Protein AF-A0A816NN79-F1 (afdb_monomer_lite)

Radius of gyration: 103.75 Å; chains: 1; bounding box: 206×97×283 Å

Foldseek 3Di:
DDDDDDDDDDDDDDDDDDDDDDDDDDPVVVVVVVVVVVVVVVPPPDPVVVVVVVVVVVVVVVVVVVVVVVVVVVVVVVVVVVVVVVVVVVVVVVVVVVVVVVVVVVVVVVVVVVVVVVVVVVVVVVVVVVVVVVVVVVVVVVVVVVVVVVVVVVVLVVLVVLLVLDDPVVNVVLVVVLVVVVVVCVVPDPDDDDDDDDDPPPDPDPSVSSPDPPDDGPDPDPVVVVVSVVVVCVVVVVVVVVVVVVVVVVVVVVVVVVVVVVVVVVVVVVVVVVVVVVVVVVVVVVVVVVVVVVVVVVVVVDDDDCVVVVLQVVLVVLLVPQDPDPDPPDDSVVSVVVSVVVVVVVVVVVVPDDPVVVVVVVVVVVVVVVVVVVVVVVVVVVVVVVVVVVVVVVVVPDDDDDDD

pLDDT: mean 77.7, std 19.48, range [29.64, 98.25]

Secondary structure (DSSP, 8-state):
--------------------------HHHHHHHHHHHHHTTTS---HHHHHHHHHHHHHHHHHHHHHHHHHHHHHHHHHHHHHHHHHHHHHHHHHHHHHHHHHHHHHHHHHHHHHHHHHHHHHHHHHHHHHHHHHHHHHHHHHHHHHHHHHHHHHHHHHHHHHHHS-HHHHHHHHHHHHHHHHHHHTT-----------------GGGGGGSTT---S--STHHHHHHHHHHHHHHHHHHHHHHHHHHHHHHHHHHHHHHHHHHHHHHHHHHHHHHHHHHHHHHHHHHHHHHHHHHHHHTT----HHHHHHHHHHHHHHHHH-----TT--HHHHHHHHHHHHHHHHHHHHTS-HHHHHHHHHHHHHHHHHHHHHHHHHHHHHHHHHHHHHHHHHHTPPPP---

InterPro domains:
  IPR025252 Domain of unknown function DUF4200 [PF13863] (50-168)
  IPR051147 Cilia- and flagella-associated domain-containing protein [PTHR21683] (34-400)

Structure (mmCIF, N/CA/C/O backbone):
data_AF-A0A816NN79-F1
#
_entry.id   AF-A0A816NN79-F1
#
loop_
_atom_site.group_PDB
_atom_site.id
_atom_site.type_symbol
_atom_site.label_atom_id
_atom_site.label_alt_id
_atom_site.label_comp_id
_atom_site.label_asym_id
_atom_site.label_entity_id
_atom_site.label_seq_id
_atom_site.pdbx_PDB_ins_code
_atom_site.Cartn_x
_atom_site.Cartn_y
_atom_site.Cartn_z
_atom_site.occupancy
_atom_site.B_iso_or_equiv
_atom_site.auth_seq_id
_atom_site.auth_comp_id
_atom_site.auth_asym_id
_atom_site.auth_atom_id
_atom_site.pdbx_PDB_model_num
ATOM 1 N N . MET A 1 1 ? -51.945 -14.427 93.711 1.00 35.44 1 MET A N 1
ATOM 2 C CA . MET A 1 1 ? -53.140 -15.307 93.700 1.00 35.44 1 MET A CA 1
ATOM 3 C C . MET A 1 1 ? -53.638 -15.474 95.136 1.00 35.44 1 MET A C 1
ATOM 5 O O . MET A 1 1 ? -52.902 -15.105 96.038 1.00 35.44 1 MET A O 1
ATOM 9 N N . PHE A 1 2 ? -54.876 -15.952 95.308 1.00 36.44 2 PHE A N 1
ATOM 10 C CA . PHE A 1 2 ? -55.581 -16.289 96.565 1.00 36.44 2 PHE A CA 1
ATOM 11 C C . PHE A 1 2 ? -54.690 -17.010 97.619 1.00 36.44 2 PHE A C 1
ATOM 13 O O . PHE A 1 2 ? -53.718 -17.649 97.230 1.00 36.44 2 PHE A O 1
ATOM 20 N N . CYS A 1 3 ? -54.927 -16.936 98.942 1.00 36.00 3 CYS A N 1
ATOM 21 C CA . CYS A 1 3 ? -56.210 -17.118 99.657 1.00 36.00 3 CYS A CA 1
ATOM 22 C C . CYS A 1 3 ? -56.417 -16.249 100.928 1.00 36.00 3 CYS A C 1
ATOM 24 O O . CYS A 1 3 ? -55.496 -15.615 101.432 1.00 36.00 3 CYS A O 1
ATOM 26 N N . HIS A 1 4 ? -57.656 -16.261 101.445 1.00 38.91 4 HIS A N 1
ATOM 27 C CA . HIS A 1 4 ? -58.133 -15.589 102.669 1.00 38.91 4 HIS A CA 1
ATOM 28 C C . HIS A 1 4 ? -58.335 -16.555 103.864 1.00 38.91 4 HIS A C 1
ATOM 30 O O . HIS A 1 4 ? -58.553 -17.742 103.659 1.00 38.91 4 HIS A O 1
ATOM 36 N N . ASN A 1 5 ? -58.346 -15.973 105.075 1.00 43.00 5 ASN A N 1
ATOM 37 C CA . ASN A 1 5 ? -59.071 -16.307 106.324 1.00 43.00 5 ASN A CA 1
ATOM 38 C C . ASN A 1 5 ? -59.747 -17.685 106.546 1.00 43.00 5 ASN A C 1
ATOM 40 O O . ASN A 1 5 ? -60.701 -18.010 105.850 1.00 43.00 5 ASN A O 1
ATOM 44 N N . GLU A 1 6 ? -59.451 -18.293 107.708 1.00 37.19 6 GLU A N 1
ATOM 45 C CA . GLU A 1 6 ? -60.308 -19.156 108.565 1.00 37.19 6 GLU A CA 1
ATOM 46 C C . GLU A 1 6 ? -59.697 -19.186 110.000 1.00 37.19 6 GLU A C 1
ATOM 48 O O . GLU A 1 6 ? -58.485 -19.027 110.120 1.00 37.19 6 GLU A O 1
ATOM 53 N N . THR A 1 7 ? -60.380 -19.391 111.144 1.00 37.88 7 THR A N 1
ATOM 54 C CA . THR A 1 7 ? -61.730 -18.972 111.611 1.00 37.88 7 THR A CA 1
ATOM 55 C C . THR A 1 7 ? -61.773 -18.965 113.164 1.00 37.88 7 THR A C 1
ATOM 57 O O . THR A 1 7 ? -61.069 -19.746 113.794 1.00 37.88 7 THR A O 1
ATOM 60 N N . ASN A 1 8 ? -62.627 -18.145 113.800 1.00 42.88 8 ASN A N 1
ATOM 61 C CA . ASN A 1 8 ? -62.902 -18.160 115.261 1.00 42.88 8 ASN A CA 1
ATOM 62 C C . ASN A 1 8 ? -64.225 -18.891 115.583 1.00 42.88 8 ASN A C 1
ATOM 64 O O . ASN A 1 8 ? -65.237 -18.449 115.032 1.00 42.88 8 ASN A O 1
ATOM 68 N N . LYS A 1 9 ? -64.273 -19.864 116.528 1.00 39.09 9 LYS A N 1
ATOM 69 C CA . LYS A 1 9 ? -65.447 -20.153 117.415 1.00 39.09 9 LYS A CA 1
ATOM 70 C C . LYS A 1 9 ? -65.288 -21.350 118.394 1.00 39.09 9 LYS A C 1
ATOM 72 O O . LYS A 1 9 ? -64.466 -22.215 118.132 1.00 39.09 9 LYS A O 1
ATOM 77 N N . ILE A 1 10 ? -66.209 -21.420 119.387 1.00 35.09 10 ILE A N 1
ATOM 78 C CA . ILE A 1 10 ? -66.537 -22.524 120.353 1.00 35.09 10 ILE A CA 1
ATOM 79 C C . ILE A 1 10 ? -65.639 -22.575 121.616 1.00 35.09 10 ILE A C 1
ATOM 81 O O . ILE A 1 10 ? -64.424 -22.547 121.470 1.00 35.09 10 ILE A O 1
ATOM 85 N N . LEU A 1 11 ? -66.125 -22.741 122.864 1.00 35.16 11 LEU A N 1
ATOM 86 C CA . LEU A 1 11 ? -67.376 -22.362 123.581 1.00 35.16 11 LEU A CA 1
ATOM 87 C C . LEU A 1 11 ? -67.180 -22.652 125.099 1.00 35.16 11 LEU A C 1
ATOM 89 O O . LEU A 1 11 ? -66.229 -23.342 125.463 1.00 35.16 11 LEU A O 1
ATOM 93 N N . ASP A 1 12 ? -68.062 -22.135 125.962 1.00 36.97 12 ASP A N 1
ATOM 94 C CA . ASP A 1 12 ? -68.101 -22.406 127.413 1.00 36.97 12 ASP A CA 1
ATOM 95 C C . ASP A 1 12 ? -68.512 -23.848 127.767 1.00 36.97 12 ASP A C 1
ATOM 97 O O . ASP A 1 12 ? -69.299 -24.451 127.041 1.00 36.97 12 ASP A O 1
ATOM 101 N N . GLU A 1 13 ? -68.109 -24.326 128.953 1.00 33.88 13 GLU A N 1
ATOM 102 C CA . GLU A 1 13 ? -68.940 -25.206 129.798 1.00 33.88 13 GLU A CA 1
ATOM 103 C C . GLU A 1 13 ? -68.481 -25.160 131.275 1.00 33.88 13 GLU A C 1
ATOM 105 O O . GLU A 1 13 ? -67.284 -25.081 131.567 1.00 33.88 13 GLU A O 1
ATOM 110 N N . THR A 1 14 ? -69.435 -25.164 132.214 1.00 37.38 14 THR A N 1
ATOM 111 C CA . THR A 1 14 ? -69.213 -25.088 133.674 1.00 37.38 14 THR A CA 1
ATOM 112 C C . THR A 1 14 ? -69.837 -26.282 134.409 1.00 37.38 14 THR A C 1
ATOM 114 O O . THR A 1 14 ? -70.452 -27.145 133.790 1.00 37.38 14 THR A O 1
ATOM 117 N N . ASP A 1 15 ? -69.719 -26.261 135.745 1.00 35.16 15 ASP A N 1
ATOM 118 C CA . ASP A 1 15 ? -70.416 -27.107 136.727 1.00 35.16 15 ASP A CA 1
ATOM 119 C C . ASP A 1 15 ? -69.811 -28.514 136.899 1.00 35.16 15 ASP A C 1
ATOM 121 O O . ASP A 1 15 ? -69.369 -29.154 135.959 1.00 35.16 15 ASP A O 1
ATOM 125 N N . SER A 1 16 ? -69.775 -29.154 138.063 1.00 31.78 16 SER A N 1
ATOM 126 C CA . SER A 1 16 ? -70.017 -28.859 139.480 1.00 31.78 16 SER A CA 1
ATOM 127 C C . SER A 1 16 ? -69.852 -30.233 140.177 1.00 31.78 16 SER A C 1
ATOM 129 O O . SER A 1 16 ? -69.951 -31.265 139.514 1.00 31.78 16 SER A O 1
ATOM 131 N N . TRP A 1 17 ? -69.628 -30.285 141.490 1.00 30.73 17 TRP A N 1
ATOM 132 C CA . TRP A 1 17 ? -70.564 -30.939 142.428 1.00 30.73 17 TRP A CA 1
ATOM 133 C C . TRP A 1 17 ? -70.074 -30.783 143.876 1.00 30.73 17 TRP A C 1
ATOM 135 O O . TRP A 1 17 ? -68.903 -30.980 144.202 1.00 30.73 17 TRP A O 1
ATOM 145 N N . SER A 1 18 ? -71.023 -30.425 144.737 1.00 30.25 18 SER A N 1
ATOM 146 C CA . SER A 1 18 ? -70.936 -30.343 146.199 1.00 30.25 18 SER A CA 1
ATOM 147 C C . SER A 1 18 ? -70.547 -31.700 146.819 1.00 30.25 18 SER A C 1
ATOM 149 O O . SER A 1 18 ? -70.950 -32.748 146.327 1.00 30.25 18 SER A O 1
ATOM 151 N N . ASN A 1 19 ? -69.637 -31.749 147.796 1.00 33.41 19 ASN A N 1
ATOM 152 C CA . ASN A 1 19 ? -69.899 -31.601 149.241 1.00 33.41 19 ASN A CA 1
ATOM 153 C C . ASN A 1 19 ? -70.923 -32.612 149.786 1.00 33.41 19 ASN A C 1
ATOM 155 O O . ASN A 1 19 ? -72.098 -32.482 149.461 1.00 33.41 19 ASN A O 1
ATOM 159 N N . ASP A 1 20 ? -70.491 -33.534 150.665 1.00 31.98 20 ASP A N 1
ATOM 160 C CA . ASP A 1 20 ? -71.072 -33.625 152.017 1.00 31.98 20 ASP A CA 1
ATOM 161 C C . ASP A 1 20 ? -70.425 -34.653 152.982 1.00 31.98 20 ASP A C 1
ATOM 163 O O . ASP A 1 20 ? -69.998 -35.740 152.605 1.00 31.98 20 ASP A O 1
ATOM 167 N N . ASN A 1 21 ? -70.497 -34.283 154.266 1.00 34.94 21 ASN A N 1
ATOM 168 C CA . ASN A 1 21 ? -70.566 -35.103 155.487 1.00 34.94 21 ASN A CA 1
ATOM 169 C C . ASN A 1 21 ? -69.336 -35.831 156.084 1.00 34.94 21 ASN A C 1
ATOM 171 O O . ASN A 1 21 ? -68.875 -36.889 155.666 1.00 34.94 21 ASN A O 1
ATOM 175 N N . ASN A 1 22 ? -68.934 -35.273 157.234 1.00 50.25 22 ASN A N 1
ATOM 176 C CA . ASN A 1 22 ? -68.060 -35.820 158.270 1.00 50.25 22 ASN A CA 1
ATOM 177 C C . ASN A 1 22 ? -68.438 -37.237 158.746 1.00 50.25 22 ASN A C 1
ATOM 179 O O . ASN A 1 22 ? -69.574 -37.459 159.159 1.00 50.25 22 ASN A O 1
ATOM 183 N N . GLN A 1 23 ? -67.431 -38.098 158.931 1.00 47.47 23 GLN A N 1
ATOM 184 C CA . GLN A 1 23 ? -67.369 -39.069 160.035 1.00 47.47 23 GLN A CA 1
ATOM 185 C C . GLN A 1 23 ? -65.899 -39.366 160.396 1.00 47.47 23 GLN A C 1
ATOM 187 O O . GLN A 1 23 ? -65.009 -39.286 159.551 1.00 47.47 23 GLN A O 1
ATOM 192 N N . LEU A 1 24 ? -65.625 -39.620 161.680 1.00 49.00 24 LEU A N 1
ATOM 193 C CA . LEU A 1 24 ? -64.265 -39.703 162.236 1.00 49.00 24 LEU A CA 1
ATOM 194 C C . LEU A 1 24 ? -63.530 -40.983 161.798 1.00 49.00 24 LEU A C 1
ATOM 196 O O . LEU A 1 24 ? -63.960 -42.086 162.129 1.00 49.00 24 LEU A O 1
ATOM 200 N N . LEU A 1 25 ? -62.381 -40.823 161.134 1.00 44.50 25 LEU A N 1
ATOM 201 C CA . LEU A 1 25 ? -61.463 -41.914 160.778 1.00 44.50 25 LEU A CA 1
ATOM 202 C C . LEU A 1 25 ? -60.401 -42.166 161.869 1.00 44.50 25 LEU A C 1
ATOM 204 O O . LEU A 1 25 ? -60.145 -41.325 162.736 1.00 44.50 25 LEU A O 1
ATOM 208 N N . THR A 1 26 ? -59.830 -43.370 161.875 1.00 63.38 26 THR A N 1
ATOM 209 C CA . THR A 1 26 ? -59.201 -43.990 163.053 1.00 63.38 26 THR A CA 1
ATOM 210 C C . THR A 1 26 ? -57.665 -43.990 162.989 1.00 63.38 26 THR A C 1
ATOM 212 O O . THR A 1 26 ? -57.040 -43.331 162.160 1.00 63.38 26 THR A O 1
ATOM 215 N N . ASN A 1 27 ? -57.004 -44.689 163.918 1.00 56.25 27 ASN A N 1
ATOM 216 C CA . ASN A 1 27 ? -55.548 -44.602 164.095 1.00 56.25 27 ASN A CA 1
ATOM 217 C C . ASN A 1 27 ? -54.732 -45.143 162.897 1.00 56.25 27 ASN A C 1
ATOM 219 O O . ASN A 1 27 ? -53.564 -44.785 162.753 1.00 56.25 27 ASN A O 1
ATOM 223 N N . SER A 1 28 ? -55.338 -45.957 162.021 1.00 55.31 28 SER A N 1
ATOM 224 C CA . SER A 1 28 ? -54.711 -46.428 160.774 1.00 55.31 28 SER A CA 1
ATOM 225 C C . SER A 1 28 ? -54.506 -45.285 159.769 1.00 55.31 28 SER A C 1
ATOM 227 O O . SER A 1 28 ? -53.457 -45.172 159.133 1.00 55.31 28 SER A O 1
ATOM 229 N N . ASP A 1 29 ? -55.470 -44.370 159.691 1.00 54.19 29 ASP A N 1
ATOM 230 C CA . ASP A 1 29 ? -55.483 -43.272 158.721 1.00 54.19 29 ASP A CA 1
ATOM 231 C C . ASP A 1 29 ? -54.384 -42.242 159.020 1.00 54.19 29 ASP A C 1
ATOM 233 O O . ASP A 1 29 ? -53.785 -41.656 158.117 1.00 54.19 29 ASP A O 1
ATOM 237 N N . ARG A 1 30 ? -54.014 -42.104 160.299 1.00 58.62 30 ARG A N 1
ATOM 238 C CA . ARG A 1 30 ? -52.889 -41.263 160.740 1.00 58.62 30 ARG A CA 1
ATOM 239 C C . ARG A 1 30 ? -51.535 -41.765 160.222 1.00 58.62 30 ARG A C 1
ATOM 241 O O . ARG A 1 30 ? -50.688 -40.945 159.874 1.00 58.62 30 ARG A O 1
ATOM 248 N N . LEU A 1 31 ? -51.328 -43.081 160.123 1.00 59.56 31 LEU A N 1
ATOM 249 C CA . LEU A 1 31 ? -50.081 -43.668 159.608 1.00 59.56 31 LEU A CA 1
ATOM 250 C C . LEU A 1 31 ? -49.971 -43.555 158.079 1.00 59.56 31 LEU A C 1
ATOM 252 O O . LEU A 1 31 ? -48.887 -43.259 157.560 1.00 59.56 31 LEU A O 1
ATOM 256 N N . TRP A 1 32 ? -51.088 -43.704 157.359 1.00 67.00 32 TRP A N 1
ATOM 257 C CA . TRP A 1 32 ? -51.131 -43.431 155.920 1.00 67.00 32 TRP A CA 1
ATOM 258 C C . TRP A 1 32 ? -50.845 -41.952 155.625 1.00 67.00 32 TRP A C 1
ATOM 260 O O . TRP A 1 32 ? -49.979 -41.647 154.810 1.00 67.00 32 TRP A O 1
ATOM 270 N N . ILE A 1 33 ? -51.466 -41.019 156.356 1.00 64.94 33 ILE A N 1
ATOM 271 C CA . ILE A 1 33 ? -51.221 -39.577 156.184 1.00 64.94 33 ILE A CA 1
ATOM 272 C C . ILE A 1 33 ? -49.738 -39.222 156.408 1.00 64.94 33 ILE A C 1
ATOM 274 O O . ILE A 1 33 ? -49.158 -38.493 155.602 1.00 64.94 33 ILE A O 1
ATOM 278 N N . ILE A 1 34 ? -49.087 -39.759 157.447 1.00 61.69 34 ILE A N 1
ATOM 279 C CA . ILE A 1 34 ? -47.664 -39.480 157.729 1.00 61.69 34 ILE A CA 1
ATOM 280 C C . ILE A 1 34 ? -46.751 -39.979 156.597 1.00 61.69 34 ILE A C 1
ATOM 282 O O . ILE A 1 34 ? -45.863 -39.245 156.155 1.00 61.69 34 ILE A O 1
ATOM 286 N N . THR A 1 35 ? -46.984 -41.189 156.081 1.00 59.75 35 THR A N 1
ATOM 287 C CA . THR A 1 35 ? -46.199 -41.742 154.961 1.00 59.75 35 THR A CA 1
ATOM 288 C C . THR A 1 35 ? -46.475 -41.010 153.640 1.00 59.75 35 THR A C 1
ATOM 290 O O . THR A 1 35 ? -45.541 -40.716 152.889 1.00 59.75 35 THR A O 1
ATOM 293 N N . HIS A 1 36 ? -47.719 -40.595 153.388 1.00 58.59 36 HIS A N 1
ATOM 294 C CA . HIS A 1 36 ? -48.090 -39.812 152.205 1.00 58.59 36 HIS A CA 1
ATOM 295 C C . HIS A 1 36 ? -47.485 -38.390 152.224 1.00 58.59 36 HIS A C 1
ATOM 297 O O . HIS A 1 36 ? -47.015 -37.890 151.197 1.00 58.59 36 HIS A O 1
ATOM 303 N N . ILE A 1 37 ? -47.396 -37.757 153.402 1.00 58.66 37 ILE A N 1
ATOM 304 C CA . ILE A 1 37 ? -46.710 -36.466 153.600 1.00 58.66 37 ILE A CA 1
ATOM 305 C C . ILE A 1 37 ? -45.194 -36.592 153.377 1.00 58.66 37 ILE A C 1
ATOM 307 O O . ILE A 1 37 ? -44.587 -35.686 152.800 1.00 58.66 37 ILE A O 1
ATOM 311 N N . GLN A 1 38 ? -44.572 -37.701 153.791 1.00 56.25 38 GLN A N 1
ATOM 312 C CA . GLN A 1 38 ? -43.147 -37.949 153.542 1.00 56.25 38 GLN A CA 1
ATOM 313 C C . GLN A 1 38 ? -42.843 -38.141 152.048 1.00 56.25 38 GLN A C 1
ATOM 315 O O . GLN A 1 38 ? -41.862 -37.578 151.561 1.00 56.25 38 GLN A O 1
ATOM 320 N N . ASN A 1 39 ? -43.707 -38.829 151.294 1.00 49.66 39 ASN A N 1
ATOM 321 C CA . ASN A 1 39 ? -43.547 -38.957 149.840 1.00 49.66 39 ASN A CA 1
ATOM 322 C C . ASN A 1 39 ? -43.754 -37.616 149.107 1.00 49.66 39 ASN A C 1
ATOM 324 O O . ASN A 1 39 ? -42.922 -37.249 148.279 1.00 49.66 39 ASN A O 1
ATOM 328 N N . ARG A 1 40 ? -44.737 -36.789 149.505 1.00 51.91 40 ARG A N 1
ATOM 329 C CA . ARG A 1 40 ? -44.899 -35.414 148.971 1.00 51.91 40 ARG A CA 1
ATOM 330 C C . ARG A 1 40 ? -43.702 -34.477 149.214 1.00 51.91 40 ARG A C 1
ATOM 332 O O . ARG A 1 40 ? -43.653 -33.405 148.609 1.00 51.91 40 ARG A O 1
ATOM 339 N N . ARG A 1 41 ? -42.745 -34.838 150.080 1.00 50.53 41 ARG A N 1
ATOM 340 C CA . ARG A 1 41 ? -41.475 -34.106 150.246 1.00 50.53 41 ARG A CA 1
ATOM 341 C C . ARG A 1 41 ? -40.360 -34.567 149.299 1.00 50.53 41 ARG A C 1
ATOM 343 O O . ARG A 1 41 ? -39.393 -33.825 149.166 1.00 50.53 41 ARG A O 1
ATOM 350 N N . ARG A 1 42 ? -40.473 -35.733 148.650 1.00 51.53 42 ARG A N 1
ATOM 351 C CA . ARG A 1 42 ? -39.457 -36.258 147.714 1.00 51.53 42 ARG A CA 1
ATOM 352 C C . ARG A 1 42 ? -39.679 -35.805 146.267 1.00 51.53 42 ARG A C 1
ATOM 354 O O . ARG A 1 42 ? -38.707 -35.463 145.608 1.00 51.53 42 ARG A O 1
ATOM 361 N N . ASP A 1 43 ? -40.931 -35.692 145.819 1.00 51.62 43 ASP A N 1
ATOM 362 C CA . ASP A 1 43 ? -41.258 -35.302 144.431 1.00 51.62 43 ASP A CA 1
ATOM 363 C C . ASP A 1 43 ? -41.301 -33.785 144.174 1.00 51.62 43 ASP A C 1
ATOM 365 O O . ASP A 1 43 ? -41.612 -33.332 143.070 1.00 51.62 43 ASP A O 1
ATOM 369 N N . ARG A 1 44 ? -40.932 -32.959 145.162 1.00 52.12 44 ARG A N 1
ATOM 370 C CA . ARG A 1 44 ? -40.576 -31.566 144.876 1.00 52.12 44 ARG A CA 1
ATOM 371 C C . ARG A 1 44 ? -39.165 -31.537 144.298 1.00 52.12 44 ARG A C 1
ATOM 373 O O . ARG A 1 44 ? -38.198 -31.468 145.054 1.00 52.12 44 ARG A O 1
ATOM 380 N N . GLN A 1 45 ? -39.061 -31.504 142.965 1.00 55.47 45 GLN A N 1
ATOM 381 C CA . GLN A 1 45 ? -37.869 -30.947 142.311 1.00 55.47 45 GLN A CA 1
ATOM 382 C C . GLN A 1 45 ? -37.545 -29.620 143.006 1.00 55.47 45 GLN A C 1
ATOM 384 O O . GLN A 1 45 ? -38.455 -28.816 143.243 1.00 55.47 45 GLN A O 1
ATOM 389 N N . SER A 1 46 ? -36.282 -29.415 143.394 1.00 58.00 46 SER A N 1
ATOM 390 C CA . SER A 1 46 ? -35.910 -28.212 144.134 1.00 58.00 46 SER A CA 1
ATOM 391 C C . SER A 1 46 ? -36.341 -26.986 143.335 1.00 58.00 46 SER A C 1
ATOM 393 O O . SER A 1 46 ? -36.234 -26.976 142.106 1.00 58.00 46 SER A O 1
ATOM 395 N N . LEU A 1 47 ? -36.788 -25.925 144.013 1.00 65.88 47 LEU A N 1
ATOM 396 C CA . LEU A 1 47 ? -37.112 -24.657 143.350 1.00 65.88 47 LEU A CA 1
ATOM 397 C C . LEU A 1 47 ? -35.938 -24.189 142.468 1.00 65.88 47 LEU A C 1
ATOM 399 O O . LEU A 1 47 ? -36.147 -23.624 141.401 1.00 65.88 47 LEU A O 1
ATOM 403 N N . GLN A 1 48 ? -34.706 -24.514 142.873 1.00 72.19 48 GLN A N 1
ATOM 404 C CA . GLN A 1 48 ? -33.485 -24.279 142.105 1.00 72.19 48 GLN A CA 1
ATOM 405 C C . GLN A 1 48 ? -33.397 -25.088 140.800 1.00 72.19 48 GLN A C 1
ATOM 407 O O . GLN A 1 48 ? -32.894 -24.556 139.817 1.00 72.19 48 GLN A O 1
ATOM 412 N N . ASP A 1 49 ? -33.882 -26.333 140.750 1.00 76.62 49 ASP A N 1
ATOM 413 C CA . ASP A 1 49 ? -33.878 -27.160 139.534 1.00 76.62 49 ASP A CA 1
ATOM 414 C C . ASP A 1 49 ? -34.985 -26.741 138.561 1.00 76.62 49 ASP A C 1
ATOM 416 O O . ASP A 1 49 ? -34.752 -26.713 137.355 1.00 76.62 49 ASP A O 1
ATOM 420 N N . TYR A 1 50 ? -36.157 -26.343 139.070 1.00 77.38 50 TYR A N 1
ATOM 421 C CA . TYR A 1 50 ? -37.209 -25.719 138.259 1.00 77.38 50 TYR A CA 1
ATOM 422 C C . TYR A 1 50 ? -36.727 -24.389 137.661 1.00 77.38 50 TYR A C 1
ATOM 424 O O . TYR A 1 50 ? -36.810 -24.178 136.453 1.00 77.38 50 TYR A O 1
ATOM 432 N N . VAL A 1 51 ? -36.113 -23.526 138.481 1.00 79.56 51 VAL A N 1
ATOM 433 C CA . VAL A 1 51 ? -35.485 -22.278 138.017 1.00 79.56 51 VAL A CA 1
ATOM 434 C C . VAL A 1 51 ? -34.336 -22.552 137.037 1.00 79.56 51 VAL A C 1
ATOM 436 O O . VAL A 1 51 ? -34.183 -21.798 136.080 1.00 79.56 51 VAL A O 1
ATOM 439 N N . ARG A 1 52 ? -33.548 -23.625 137.213 1.00 84.62 52 ARG A N 1
ATOM 440 C CA . ARG A 1 52 ? -32.490 -24.020 136.262 1.00 84.62 52 ARG A CA 1
ATOM 441 C C . ARG A 1 52 ? -33.080 -24.472 134.925 1.00 84.62 52 ARG A C 1
ATOM 443 O O . ARG A 1 52 ? -32.655 -23.967 133.895 1.00 84.62 52 ARG A O 1
ATOM 450 N N . LYS A 1 53 ? -34.082 -25.358 134.933 1.00 84.62 53 LYS A N 1
ATOM 451 C CA . LYS A 1 53 ? -34.764 -25.826 133.714 1.00 84.62 53 LYS A CA 1
ATOM 452 C C . LYS A 1 53 ? -35.438 -24.680 132.968 1.00 84.62 53 LYS A C 1
ATOM 454 O O . LYS A 1 53 ? -35.221 -24.557 131.772 1.00 84.62 53 LYS A O 1
ATOM 459 N N . ASN A 1 54 ? -36.161 -23.798 133.661 1.00 86.00 54 ASN A N 1
ATOM 460 C CA . ASN A 1 54 ? -36.752 -22.622 133.023 1.00 86.00 54 ASN A CA 1
ATOM 461 C C . ASN A 1 54 ? -35.676 -21.698 132.432 1.00 86.00 54 ASN A C 1
ATOM 463 O O . ASN A 1 54 ? -35.858 -21.212 131.324 1.00 86.00 54 ASN A O 1
ATOM 467 N N . LYS A 1 55 ? -34.533 -21.497 133.105 1.00 88.69 55 LYS A N 1
ATOM 468 C CA . LYS A 1 55 ? -33.405 -20.735 132.539 1.00 88.69 55 LYS A CA 1
ATOM 469 C C . LYS A 1 55 ? -32.815 -21.384 131.283 1.00 88.69 55 LYS A C 1
ATOM 471 O O . LYS A 1 55 ? -32.549 -20.663 130.329 1.00 88.69 55 LYS A O 1
ATOM 476 N N . GLU A 1 56 ? -32.645 -22.706 131.249 1.00 87.31 56 GLU A N 1
ATOM 477 C CA . GLU A 1 56 ? -32.202 -23.405 130.031 1.00 87.31 56 GLU A CA 1
ATOM 478 C C . GLU A 1 56 ? -33.258 -23.339 128.915 1.00 87.31 56 GLU A C 1
ATOM 480 O O . GLU A 1 56 ? -32.898 -23.112 127.765 1.00 87.31 56 GLU A O 1
ATOM 485 N N . ILE A 1 57 ? -34.555 -23.432 129.236 1.00 86.94 57 ILE A N 1
ATOM 486 C CA . ILE A 1 57 ? -35.651 -23.242 128.268 1.00 86.94 57 ILE A CA 1
ATOM 487 C C . ILE A 1 57 ? -35.614 -21.822 127.686 1.00 86.94 57 ILE A C 1
ATOM 489 O O . ILE A 1 57 ? -35.581 -21.679 126.469 1.00 86.94 57 ILE A O 1
ATOM 493 N N . PHE A 1 58 ? -35.529 -20.778 128.520 1.00 90.56 58 PHE A N 1
ATOM 494 C CA . PHE A 1 58 ? -35.400 -19.393 128.049 1.00 90.56 58 PHE A CA 1
ATOM 495 C C . PHE A 1 58 ? -34.134 -19.175 127.213 1.00 90.56 58 PHE A C 1
ATOM 497 O O . PHE A 1 58 ? -34.178 -18.462 126.217 1.00 90.56 58 PHE A O 1
ATOM 504 N N . LYS A 1 59 ? -33.015 -19.809 127.575 1.00 92.38 59 LYS A N 1
ATOM 505 C CA . LYS A 1 59 ? -31.761 -19.740 126.816 1.00 92.38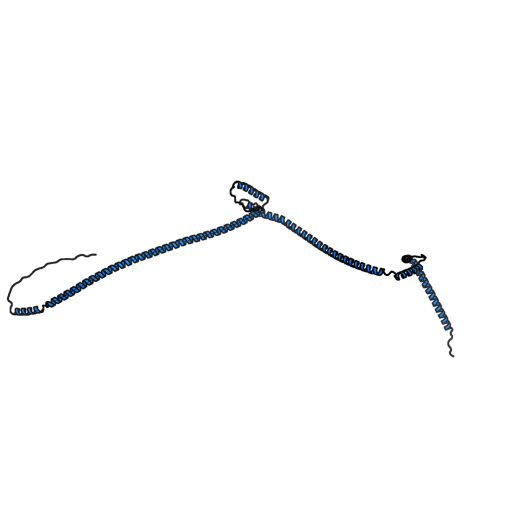 59 LYS A CA 1
ATOM 506 C C . LYS A 1 59 ? -31.878 -20.424 125.452 1.00 92.38 59 LYS A C 1
ATOM 508 O O . LYS A 1 59 ? -31.444 -19.849 124.461 1.00 92.38 59 LYS A O 1
ATOM 513 N N . ILE A 1 60 ? -32.486 -21.610 125.381 1.00 90.44 60 ILE A N 1
ATOM 514 C CA . ILE A 1 60 ? -32.760 -22.309 124.116 1.00 90.44 60 ILE A CA 1
ATOM 515 C C . ILE A 1 60 ? -33.736 -21.495 123.264 1.00 90.44 60 ILE A C 1
ATOM 517 O O . ILE A 1 60 ? -33.493 -21.324 122.078 1.00 90.44 60 ILE A O 1
ATOM 521 N N . GLN A 1 61 ? -34.795 -20.941 123.856 1.00 90.31 61 GLN A N 1
ATOM 522 C CA . GLN A 1 61 ? -35.783 -20.134 123.143 1.00 90.31 61 GLN A CA 1
ATOM 523 C C . GLN A 1 61 ? -35.190 -18.817 122.620 1.00 90.31 61 GLN A C 1
ATOM 525 O O . GLN A 1 61 ? -35.491 -18.427 121.499 1.00 90.31 61 GLN A O 1
ATOM 530 N N . TYR A 1 62 ? -34.284 -18.184 123.371 1.00 93.31 62 TYR A N 1
ATOM 531 C CA . TYR A 1 62 ? -33.506 -17.028 122.916 1.00 93.31 62 TYR A CA 1
ATOM 532 C C . TYR A 1 62 ? -32.551 -17.384 121.764 1.00 93.31 62 TYR A C 1
ATOM 534 O O . TYR A 1 62 ? -32.512 -16.676 120.763 1.00 93.31 62 TYR A O 1
ATOM 542 N N . ILE A 1 63 ? -31.831 -18.510 121.858 1.00 95.06 63 ILE A N 1
ATOM 543 C CA . ILE A 1 63 ? -30.958 -19.001 120.777 1.00 95.06 63 ILE A CA 1
ATOM 544 C C . ILE A 1 63 ? -31.774 -19.350 119.524 1.00 95.06 63 ILE A C 1
ATOM 546 O O . ILE A 1 63 ? -31.356 -19.012 118.422 1.00 95.06 63 ILE A O 1
ATOM 550 N N . LEU A 1 64 ? -32.935 -19.996 119.679 1.00 93.81 64 LEU A N 1
ATOM 551 C CA . LEU A 1 64 ? -33.847 -20.288 118.573 1.00 93.81 64 LEU A CA 1
ATOM 552 C C . LEU A 1 64 ? -34.370 -19.003 117.933 1.00 93.81 64 LEU A C 1
ATOM 554 O O . LEU A 1 64 ? -34.351 -18.912 116.715 1.00 93.81 64 LEU A O 1
ATOM 558 N N . ASN A 1 65 ? -34.772 -18.005 118.725 1.00 94.94 65 ASN A N 1
ATOM 559 C CA . ASN A 1 65 ? -35.220 -16.713 118.205 1.00 94.94 65 ASN A CA 1
ATOM 560 C C . ASN A 1 65 ? -34.121 -16.027 117.379 1.00 94.94 65 ASN A C 1
ATOM 562 O O . ASN A 1 65 ? -34.372 -15.676 116.234 1.00 94.94 65 ASN A O 1
ATOM 566 N N . ILE A 1 66 ? -32.888 -15.950 117.901 1.00 94.75 66 ILE A N 1
ATOM 567 C CA . ILE A 1 66 ? -31.731 -15.443 117.138 1.00 94.75 66 ILE A CA 1
ATOM 568 C C . ILE A 1 66 ? -31.523 -16.247 115.851 1.00 94.75 66 ILE A C 1
ATOM 570 O O . ILE A 1 66 ? -31.231 -15.670 114.813 1.00 94.75 66 ILE A O 1
ATOM 574 N N . LYS A 1 67 ? -31.655 -17.579 115.895 1.00 96.06 67 LYS A N 1
ATOM 575 C CA . LYS A 1 67 ? -31.455 -18.420 114.708 1.00 96.06 67 LYS A CA 1
ATOM 576 C C . LYS A 1 67 ? -32.569 -18.266 113.674 1.00 96.06 67 LYS A C 1
ATOM 578 O O . LYS A 1 67 ? -32.262 -18.331 112.492 1.00 96.06 67 LYS A O 1
ATOM 583 N N . TYR A 1 68 ? -33.811 -18.019 114.086 1.00 95.44 68 TYR A N 1
ATOM 584 C CA . TYR A 1 68 ? -34.894 -17.664 113.167 1.00 95.44 68 TYR A CA 1
ATOM 585 C C . TYR A 1 68 ? -34.687 -16.268 112.561 1.00 95.44 68 TYR A C 1
ATOM 587 O O . TYR A 1 68 ? -34.785 -16.143 111.349 1.00 95.44 68 TYR A O 1
ATOM 595 N N . GLU A 1 69 ? -34.302 -15.263 113.355 1.00 93.75 69 GLU A N 1
ATOM 596 C CA . GLU A 1 69 ? -33.942 -13.918 112.861 1.00 93.75 69 GLU A CA 1
ATOM 597 C C . GLU A 1 69 ? -32.740 -13.960 111.894 1.00 93.75 69 GLU A C 1
ATOM 599 O O . GLU A 1 69 ? -32.705 -13.251 110.891 1.00 93.75 69 GLU A O 1
ATOM 604 N N . GLU A 1 70 ? -31.752 -14.817 112.162 1.00 94.75 70 GLU A N 1
ATOM 605 C CA . GLU A 1 70 ? -30.598 -15.032 111.286 1.00 94.75 70 GLU A CA 1
ATOM 606 C C . GLU A 1 70 ? -31.010 -15.715 109.973 1.00 94.75 70 GLU A C 1
ATOM 608 O O . GLU A 1 70 ? -30.580 -15.269 108.913 1.00 94.75 70 GLU A O 1
ATOM 613 N N . ILE A 1 71 ? -31.873 -16.739 110.017 1.00 94.44 71 ILE A N 1
ATOM 614 C CA . ILE A 1 71 ? -32.439 -17.382 108.816 1.00 94.44 71 ILE A CA 1
ATOM 615 C C . ILE A 1 71 ? -33.257 -16.377 107.998 1.00 94.44 71 ILE A C 1
ATOM 617 O O . ILE A 1 71 ? -33.009 -16.249 106.805 1.00 94.44 71 ILE A O 1
ATOM 621 N N . GLU A 1 72 ? -34.154 -15.614 108.624 1.00 95.44 72 GLU A N 1
ATOM 622 C CA . GLU A 1 72 ? -34.956 -14.582 107.955 1.00 95.44 72 GLU A CA 1
ATOM 623 C C . GLU A 1 72 ? -34.061 -13.512 107.303 1.00 95.44 72 GLU A C 1
ATOM 625 O O . GLU A 1 72 ? -34.321 -13.068 106.185 1.00 95.44 72 GLU A O 1
ATOM 630 N N . SER A 1 73 ? -32.956 -13.128 107.949 1.00 96.81 73 SER A N 1
ATOM 631 C CA . SER A 1 73 ? -31.953 -12.228 107.368 1.00 96.81 73 SER A CA 1
ATOM 632 C C . SER A 1 73 ? -31.257 -12.837 106.139 1.00 96.81 73 SER A C 1
ATOM 634 O O . SER A 1 73 ? -31.129 -12.168 105.110 1.00 96.81 73 SER A O 1
ATOM 636 N N . TRP A 1 74 ? -30.864 -14.117 106.197 1.00 97.25 74 TRP A N 1
ATOM 637 C CA . TRP A 1 74 ? -30.279 -14.836 105.056 1.00 97.25 74 TRP A CA 1
ATOM 638 C C . TRP A 1 74 ? -31.272 -15.030 103.903 1.00 97.25 74 TRP A C 1
ATOM 640 O O . TRP A 1 74 ? -30.890 -14.846 102.751 1.00 97.25 74 TRP A O 1
ATOM 650 N N . GLU A 1 75 ? -32.537 -15.345 104.186 1.00 96.06 75 GLU A N 1
ATOM 651 C CA . GLU A 1 75 ? -33.605 -15.457 103.184 1.00 96.06 75 GLU A CA 1
ATOM 652 C C . GLU A 1 75 ? -33.870 -14.107 102.503 1.00 96.06 75 GLU A C 1
ATOM 654 O O . GLU A 1 75 ? -33.971 -14.039 101.278 1.00 96.06 75 GLU A O 1
ATOM 659 N N . ASN A 1 76 ? -33.887 -13.010 103.268 1.00 96.06 76 ASN A N 1
ATOM 660 C CA . ASN A 1 76 ? -33.994 -11.660 102.715 1.00 96.06 76 ASN A CA 1
ATOM 661 C C . ASN A 1 76 ? -32.772 -11.274 101.862 1.00 96.06 76 ASN A C 1
ATOM 663 O O . ASN A 1 76 ? -32.949 -10.658 100.810 1.00 96.06 76 ASN A O 1
ATOM 667 N N . HIS A 1 77 ? -31.548 -11.636 102.268 1.00 96.94 77 HIS A N 1
ATOM 668 C CA . HIS A 1 77 ? -30.346 -11.417 101.453 1.00 96.94 77 HIS A CA 1
ATOM 669 C C . HIS A 1 77 ? -30.395 -12.234 100.159 1.00 96.94 77 HIS A C 1
ATOM 671 O O . HIS A 1 77 ? -30.168 -11.685 99.083 1.00 96.94 77 HIS A O 1
ATOM 677 N N . LEU A 1 78 ? -30.730 -13.525 100.246 1.00 96.06 78 LEU A N 1
ATOM 678 C CA . LEU A 1 78 ? -30.857 -14.408 99.088 1.00 96.06 78 LEU A CA 1
ATOM 679 C C . LEU A 1 78 ? -31.910 -13.875 98.115 1.00 96.06 78 LEU A C 1
ATOM 681 O O . LEU A 1 78 ? -31.632 -13.753 96.929 1.00 96.06 78 LEU A O 1
ATOM 685 N N . HIS A 1 79 ? -33.078 -13.459 98.609 1.00 96.31 79 HIS A N 1
ATOM 686 C CA . HIS A 1 79 ? -34.117 -12.888 97.758 1.00 96.31 79 HIS A CA 1
ATOM 687 C C . HIS A 1 79 ? -33.696 -11.547 97.132 1.00 96.31 79 HIS A C 1
ATOM 689 O O . HIS A 1 79 ? -34.059 -11.253 95.993 1.00 96.31 79 HIS A O 1
ATOM 695 N N . GLN A 1 80 ? -32.918 -10.715 97.831 1.00 95.81 80 GLN A N 1
ATOM 696 C CA . GLN A 1 80 ? -32.336 -9.506 97.236 1.00 95.81 80 GLN A CA 1
ATOM 697 C C . GLN A 1 80 ? -31.332 -9.847 96.128 1.00 95.81 80 GLN A C 1
ATOM 699 O O . GLN A 1 80 ? -31.376 -9.216 95.073 1.00 95.81 80 GLN A O 1
ATOM 704 N N . GLU A 1 81 ? -30.482 -10.852 96.338 1.00 94.31 81 GLU A N 1
ATOM 705 C CA . GLU A 1 81 ? -29.482 -11.323 95.375 1.00 94.31 81 GLU A CA 1
ATOM 706 C C . GLU A 1 81 ? -30.126 -11.986 94.144 1.00 94.31 81 GLU A C 1
ATOM 708 O O . GLU A 1 81 ? -29.809 -11.625 93.015 1.00 94.31 81 GLU A O 1
ATOM 713 N N . GLU A 1 82 ? -31.126 -12.852 94.321 1.00 95.06 82 GLU A N 1
ATOM 714 C CA . GLU A 1 82 ? -31.941 -13.387 93.220 1.00 95.06 82 GLU A CA 1
ATOM 715 C C . GLU A 1 82 ? -32.601 -12.261 92.409 1.00 95.06 82 GLU A C 1
ATOM 717 O O . GLU A 1 82 ? -32.575 -12.271 91.178 1.00 95.06 82 GLU A O 1
ATOM 722 N N . ASN A 1 83 ? -33.147 -11.238 93.078 1.00 95.88 83 ASN A N 1
ATOM 723 C CA . ASN A 1 83 ? -33.745 -10.084 92.406 1.00 95.88 83 ASN A CA 1
ATOM 724 C C . ASN A 1 83 ? -32.720 -9.189 91.684 1.00 95.88 83 ASN A C 1
ATOM 726 O O . ASN A 1 83 ? -33.106 -8.487 90.744 1.00 95.88 83 ASN A O 1
ATOM 730 N N . THR A 1 84 ? -31.451 -9.134 92.105 1.00 95.56 84 THR A N 1
ATOM 731 C CA . THR A 1 84 ? -30.401 -8.418 91.355 1.00 95.56 84 THR A CA 1
ATOM 732 C C . THR A 1 84 ? -29.897 -9.251 90.182 1.00 95.56 84 THR A C 1
ATOM 734 O O . THR A 1 84 ? -29.754 -8.701 89.090 1.00 95.56 84 THR A O 1
ATOM 737 N N . LEU A 1 85 ? -29.728 -10.565 90.358 1.00 96.50 85 LEU A N 1
ATOM 738 C CA . LEU A 1 85 ? -29.372 -11.501 89.291 1.00 96.50 85 LEU A CA 1
ATOM 739 C C . LEU A 1 85 ? -30.436 -11.527 88.189 1.00 96.50 85 LEU A C 1
ATOM 741 O O . LEU A 1 85 ? -30.101 -11.283 87.036 1.00 96.50 85 LEU A O 1
ATOM 745 N N . ALA A 1 86 ? -31.720 -11.669 88.526 1.00 96.12 86 ALA A N 1
ATOM 746 C CA . ALA A 1 86 ? -32.810 -11.663 87.544 1.00 96.12 86 ALA A CA 1
ATOM 747 C C . ALA A 1 86 ? -32.888 -10.351 86.732 1.00 96.12 86 ALA A C 1
ATOM 749 O O . ALA A 1 86 ? -33.259 -10.356 85.558 1.00 96.12 86 ALA A O 1
ATOM 750 N N . LYS A 1 87 ? -32.511 -9.208 87.327 1.00 95.88 87 LYS A N 1
ATOM 751 C CA . LYS A 1 87 ? -32.383 -7.928 86.600 1.00 95.88 87 LYS A CA 1
ATOM 752 C C . LYS A 1 87 ? -31.173 -7.925 85.666 1.00 95.88 87 LYS A C 1
ATOM 754 O O . LYS A 1 87 ? -31.290 -7.443 84.543 1.00 95.88 87 LYS A O 1
ATOM 759 N N . ALA A 1 88 ? -30.035 -8.460 86.109 1.00 95.50 88 ALA A N 1
ATOM 760 C CA . ALA A 1 88 ? -28.829 -8.568 85.291 1.00 95.50 88 ALA A CA 1
ATOM 761 C C . ALA A 1 88 ? -29.027 -9.529 84.105 1.00 95.50 88 ALA A C 1
ATOM 763 O O . ALA A 1 88 ? -28.727 -9.160 82.973 1.00 95.50 88 ALA A O 1
ATOM 764 N N . GLU A 1 89 ? -29.608 -10.709 84.334 1.00 94.50 89 GLU A N 1
ATOM 765 C CA . GLU A 1 89 ? -29.981 -11.669 83.286 1.00 94.50 89 GLU A CA 1
ATOM 766 C C . GLU A 1 89 ? -30.946 -11.053 82.273 1.00 94.50 89 GLU A C 1
ATOM 768 O O . GLU A 1 89 ? -30.749 -11.196 81.066 1.00 94.50 89 GLU A O 1
ATOM 773 N N . LYS A 1 90 ? -31.954 -10.308 82.748 1.00 96.00 90 LYS A N 1
ATOM 774 C CA . LYS A 1 90 ? -32.876 -9.588 81.869 1.00 96.00 90 LYS A CA 1
ATOM 775 C C . LYS A 1 90 ? -32.143 -8.568 80.991 1.00 96.00 90 LYS A C 1
ATOM 777 O O . LYS A 1 90 ? -32.390 -8.551 79.790 1.00 96.00 90 LYS A O 1
ATOM 782 N N . HIS A 1 91 ? -31.253 -7.751 81.556 1.00 95.62 91 HIS A N 1
ATOM 783 C CA . HIS A 1 91 ? -30.486 -6.775 80.774 1.00 95.62 91 HIS A CA 1
ATOM 784 C C . HIS A 1 91 ? -29.537 -7.439 79.769 1.00 95.62 91 HIS A C 1
ATOM 786 O O . HIS A 1 91 ? -29.473 -6.995 78.630 1.00 95.62 91 HIS A O 1
ATOM 792 N N . ILE A 1 92 ? -28.885 -8.550 80.130 1.00 96.31 92 ILE A N 1
ATOM 793 C CA . ILE A 1 92 ? -28.079 -9.340 79.184 1.00 96.31 92 ILE A CA 1
ATOM 794 C C . ILE A 1 92 ? -28.960 -9.895 78.052 1.00 96.31 92 ILE A C 1
ATOM 796 O O . ILE A 1 92 ? -28.556 -9.872 76.893 1.00 96.31 92 ILE A O 1
ATOM 800 N N . GLY A 1 93 ? -30.176 -10.356 78.358 1.00 95.31 93 GLY A N 1
ATOM 801 C CA . GLY A 1 93 ? -31.152 -10.773 77.350 1.00 95.31 93 GLY A CA 1
ATOM 802 C C . GLY A 1 93 ? -31.570 -9.632 76.414 1.00 95.31 93 GLY A C 1
ATOM 803 O O . GLY A 1 93 ? -31.612 -9.822 75.200 1.00 95.31 93 GLY A O 1
ATOM 804 N N . GLU A 1 94 ? -31.830 -8.440 76.956 1.00 96.12 94 GLU A N 1
ATOM 805 C CA . GLU A 1 94 ? -32.122 -7.229 76.177 1.00 96.12 94 GLU A CA 1
ATOM 806 C C . GLU A 1 94 ? -30.936 -6.864 75.261 1.00 96.12 94 GLU A C 1
ATOM 808 O O . GLU A 1 94 ? -31.124 -6.747 74.048 1.00 96.12 94 GLU A O 1
ATOM 813 N N . ASP A 1 95 ? -29.712 -6.800 75.794 1.00 95.56 95 ASP A N 1
ATOM 814 C CA . ASP A 1 95 ? -28.486 -6.498 75.041 1.00 95.56 95 ASP A CA 1
ATOM 815 C C . ASP A 1 95 ? -28.200 -7.523 73.929 1.00 95.56 95 ASP A C 1
ATOM 817 O O . ASP A 1 95 ? -27.831 -7.135 72.818 1.00 95.56 95 ASP A O 1
ATOM 821 N N . LEU A 1 96 ? -28.429 -8.820 74.174 1.00 96.12 96 LEU A N 1
ATOM 822 C CA . LEU A 1 96 ? -28.324 -9.862 73.145 1.00 96.12 96 LEU A CA 1
ATOM 823 C C . LEU A 1 96 ? -29.315 -9.620 71.998 1.00 96.12 96 LEU A C 1
ATOM 825 O O . LEU A 1 96 ? -28.916 -9.643 70.835 1.00 96.12 96 LEU A O 1
ATOM 829 N N . THR A 1 97 ? -30.581 -9.300 72.297 1.00 95.50 97 THR A N 1
ATOM 830 C CA . THR A 1 97 ? -31.565 -9.001 71.238 1.00 95.50 97 THR A CA 1
ATOM 831 C C . THR A 1 97 ? -31.237 -7.730 70.453 1.00 95.50 97 THR A C 1
ATOM 833 O O . THR A 1 97 ? -31.542 -7.658 69.261 1.00 95.50 97 THR A O 1
ATOM 836 N N . LEU A 1 98 ? -30.604 -6.735 71.085 1.00 96.31 98 LEU A N 1
ATOM 837 C CA . LEU A 1 98 ? -30.113 -5.530 70.412 1.00 96.31 98 LEU A CA 1
ATOM 838 C C . LEU A 1 98 ? -28.901 -5.839 69.522 1.00 96.31 98 LEU A C 1
ATOM 840 O O . LEU A 1 98 ? -28.803 -5.305 68.416 1.00 96.31 98 LEU A O 1
ATOM 844 N N . PHE A 1 99 ? -28.007 -6.723 69.967 1.00 96.94 99 PHE A N 1
ATOM 845 C CA . PHE A 1 99 ? -26.850 -7.164 69.192 1.00 96.94 99 PHE A CA 1
ATOM 846 C C . PHE A 1 99 ? -27.256 -7.980 67.958 1.00 96.94 99 PHE A C 1
ATOM 848 O O . PHE A 1 99 ? -26.766 -7.701 66.864 1.00 96.94 99 PHE A O 1
ATOM 855 N N . ASP A 1 100 ? -28.211 -8.905 68.090 1.00 96.06 100 ASP A N 1
ATOM 856 C CA . ASP A 1 100 ? -28.757 -9.658 66.955 1.00 96.06 100 ASP A CA 1
ATOM 857 C C . ASP A 1 100 ? -29.418 -8.723 65.929 1.00 96.06 100 ASP A C 1
ATOM 859 O O . ASP A 1 100 ? -29.140 -8.813 64.733 1.00 96.06 100 ASP A O 1
ATOM 863 N N . GLN A 1 101 ? -30.221 -7.750 66.384 1.00 96.00 101 GLN A N 1
ATOM 864 C CA . GLN A 1 101 ? -30.806 -6.722 65.510 1.00 96.00 101 GLN A CA 1
ATOM 865 C C . GLN A 1 101 ? -29.740 -5.860 64.816 1.00 96.00 101 GLN A C 1
ATOM 867 O O . GLN A 1 101 ? -29.904 -5.497 63.648 1.00 96.00 101 GLN A O 1
ATOM 872 N N . PHE A 1 102 ? -28.640 -5.543 65.507 1.00 97.25 102 PHE A N 1
ATOM 873 C CA . PHE A 1 102 ? -27.512 -4.814 64.931 1.00 97.25 102 PHE A CA 1
ATOM 874 C C . PHE A 1 102 ? -26.777 -5.639 63.867 1.00 97.25 102 PHE A C 1
ATOM 876 O O . PHE A 1 102 ? -26.475 -5.107 62.797 1.00 97.25 102 PHE A O 1
ATOM 883 N N . LEU A 1 103 ? -26.528 -6.931 64.110 1.00 96.69 103 LEU A N 1
ATOM 884 C CA . LEU A 1 103 ? -25.944 -7.838 63.118 1.00 96.69 103 LEU A CA 1
ATOM 885 C C . LEU A 1 103 ? -26.840 -7.962 61.883 1.00 96.69 103 LEU A C 1
ATOM 887 O O . LEU A 1 103 ? -26.349 -7.850 60.760 1.00 96.69 103 LEU A O 1
ATOM 891 N N . ASP A 1 104 ? -28.150 -8.113 62.072 1.00 96.81 104 ASP A N 1
ATOM 892 C CA . ASP A 1 104 ? -29.132 -8.152 60.989 1.00 96.81 104 ASP A CA 1
ATOM 893 C C . ASP A 1 104 ? -29.128 -6.861 60.158 1.00 96.81 104 ASP A C 1
ATOM 895 O O . ASP A 1 104 ? -29.100 -6.910 58.926 1.00 96.81 104 ASP A O 1
ATOM 899 N N . ALA A 1 105 ? -29.111 -5.696 60.811 1.00 96.44 105 ALA A N 1
ATOM 900 C CA . ALA A 1 105 ? -29.026 -4.402 60.136 1.00 96.44 105 ALA A CA 1
ATOM 901 C C . ALA A 1 105 ? -27.689 -4.222 59.395 1.00 96.44 105 ALA A C 1
ATOM 903 O O . ALA A 1 105 ? -27.672 -3.741 58.261 1.00 96.44 105 ALA A O 1
ATOM 904 N N . CYS A 1 106 ? -26.576 -4.648 59.996 1.00 96.88 106 CYS A N 1
ATOM 905 C CA . CYS A 1 106 ? -25.249 -4.586 59.388 1.00 96.88 106 CYS A CA 1
ATOM 906 C C . CYS A 1 106 ? -25.159 -5.490 58.147 1.00 96.88 106 CYS A C 1
ATOM 908 O O . CYS A 1 106 ? -24.751 -5.030 57.082 1.00 96.88 106 CYS A O 1
ATOM 910 N N . ASN A 1 107 ? -25.641 -6.734 58.244 1.00 96.12 107 ASN A N 1
ATOM 911 C CA . ASN A 1 107 ? -25.714 -7.680 57.128 1.00 96.12 107 ASN A CA 1
A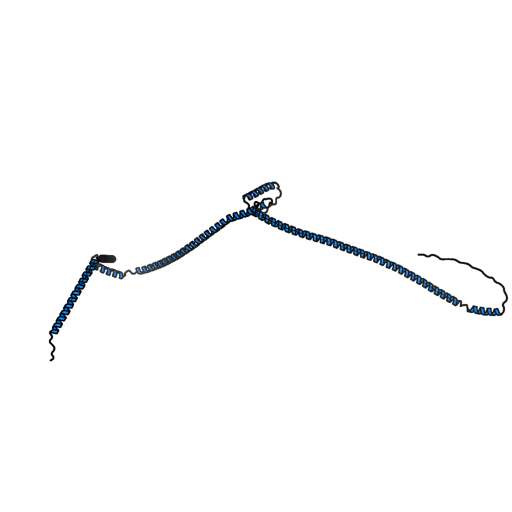TOM 912 C C . ASN A 1 107 ? -26.608 -7.162 55.991 1.00 96.12 107 ASN A C 1
ATOM 914 O O . ASN A 1 107 ? -26.226 -7.247 54.824 1.00 96.12 107 ASN A O 1
ATOM 918 N N . ARG A 1 108 ? -27.776 -6.580 56.305 1.00 96.44 108 ARG A N 1
ATOM 919 C CA . ARG A 1 108 ? -28.659 -5.960 55.298 1.00 96.44 108 ARG A CA 1
ATOM 920 C C . ARG A 1 108 ? -27.971 -4.794 54.592 1.00 96.44 108 ARG A C 1
ATOM 922 O O . ARG A 1 108 ? -27.938 -4.785 53.366 1.00 96.44 108 ARG A O 1
ATOM 929 N N . ASN A 1 109 ? -27.361 -3.873 55.339 1.00 96.12 109 ASN A N 1
ATOM 930 C CA . ASN A 1 109 ? -26.654 -2.721 54.771 1.00 96.12 109 ASN A CA 1
ATOM 931 C C . ASN A 1 109 ? -25.440 -3.144 53.923 1.00 96.12 109 ASN A C 1
ATOM 933 O O . ASN A 1 109 ? -25.205 -2.569 52.862 1.00 96.12 109 ASN A O 1
ATOM 937 N N . ALA A 1 110 ? -24.685 -4.158 54.358 1.00 96.31 110 ALA A N 1
ATOM 938 C CA . ALA A 1 110 ? -23.553 -4.702 53.609 1.00 96.31 110 ALA A CA 1
ATOM 939 C C . ALA A 1 110 ? -24.001 -5.364 52.294 1.00 96.31 110 ALA A C 1
ATOM 941 O O . ALA A 1 110 ? -23.417 -5.096 51.244 1.00 96.31 110 ALA A O 1
ATOM 942 N N . ASN A 1 111 ? -25.072 -6.163 52.332 1.00 96.06 111 ASN A N 1
ATOM 943 C CA . ASN A 1 111 ? -25.651 -6.790 51.143 1.00 96.06 111 ASN A CA 1
ATOM 944 C C . ASN A 1 111 ? -26.248 -5.756 50.178 1.00 96.06 111 ASN A C 1
ATOM 946 O O . ASN A 1 111 ? -26.062 -5.873 48.970 1.00 96.06 111 ASN A O 1
ATOM 950 N N . GLU A 1 112 ? -26.922 -4.719 50.683 1.00 95.88 112 GLU A N 1
ATOM 951 C CA . GLU A 1 112 ? -27.452 -3.640 49.844 1.00 95.88 112 GLU A CA 1
ATOM 952 C C . GLU A 1 112 ? -26.323 -2.826 49.191 1.00 95.88 112 GLU A C 1
ATOM 954 O O . GLU A 1 112 ? -26.391 -2.512 48.001 1.00 95.88 112 GLU A O 1
ATOM 959 N N . ALA A 1 113 ? -25.246 -2.533 49.928 1.00 96.75 113 ALA A N 1
ATOM 960 C CA . ALA A 1 113 ? -24.060 -1.887 49.373 1.00 96.75 113 ALA A CA 1
ATOM 961 C C . ALA A 1 113 ? -23.394 -2.751 48.287 1.00 96.75 113 ALA A C 1
ATOM 963 O O . ALA A 1 113 ? -23.060 -2.231 47.221 1.00 96.75 113 ALA A O 1
ATOM 964 N N . ALA A 1 114 ? -23.252 -4.061 48.517 1.00 96.81 114 ALA A N 1
ATOM 965 C CA . ALA A 1 114 ? -22.714 -4.998 47.533 1.00 96.81 114 ALA A CA 1
ATOM 966 C C . ALA A 1 114 ? -23.584 -5.064 46.266 1.00 96.81 114 ALA A C 1
ATOM 968 O O . ALA A 1 114 ? -23.058 -4.929 45.162 1.00 96.81 114 ALA A O 1
ATOM 969 N N . PHE A 1 115 ? -24.909 -5.171 46.418 1.00 97.44 115 PHE A N 1
ATOM 970 C CA . PHE A 1 115 ? -25.854 -5.181 45.298 1.00 97.44 115 PHE A CA 1
ATOM 971 C C . PHE A 1 115 ? -25.773 -3.898 44.461 1.00 97.44 115 PHE A C 1
ATOM 973 O O . PHE A 1 115 ? -25.699 -3.965 43.236 1.00 97.44 115 PHE A O 1
ATOM 980 N N . ARG A 1 116 ? -25.716 -2.721 45.102 1.00 95.88 116 ARG A N 1
ATOM 981 C CA . ARG A 1 116 ? -25.555 -1.437 44.395 1.00 95.88 116 ARG A CA 1
ATOM 982 C C . ARG A 1 116 ? -24.233 -1.371 43.619 1.00 95.88 116 ARG A C 1
ATOM 984 O O . ARG A 1 116 ? -24.216 -0.875 42.497 1.00 95.88 116 ARG A O 1
ATOM 991 N N . VAL A 1 117 ? -23.135 -1.886 44.182 1.00 96.81 117 VAL A N 1
ATOM 992 C CA . VAL A 1 117 ? -21.833 -1.961 43.490 1.00 96.81 117 VAL A CA 1
ATOM 993 C C . VAL A 1 117 ? -21.889 -2.913 42.290 1.00 96.81 117 VAL A C 1
ATOM 995 O O . VAL A 1 117 ? -21.358 -2.581 41.230 1.00 96.81 117 VAL A O 1
ATOM 998 N N . GLU A 1 118 ? -22.550 -4.063 42.422 1.00 96.25 118 GLU A N 1
ATOM 999 C CA . GLU A 1 118 ? -22.737 -5.019 41.326 1.00 96.25 118 GLU A CA 1
ATOM 1000 C C . GLU A 1 118 ? -23.617 -4.438 40.205 1.00 96.25 118 GLU A C 1
ATOM 1002 O O . GLU A 1 118 ? -23.259 -4.535 39.030 1.00 96.25 118 GLU A O 1
ATOM 1007 N N . GLU A 1 119 ? -24.717 -3.759 40.548 1.00 96.38 119 GLU A N 1
ATOM 1008 C CA . GLU A 1 119 ? -25.610 -3.115 39.579 1.00 96.38 119 GLU A CA 1
ATOM 1009 C C . GLU A 1 119 ? -24.894 -2.008 38.784 1.00 96.38 119 GLU A C 1
ATOM 1011 O O . GLU A 1 119 ? -24.999 -1.961 37.556 1.00 96.38 119 GLU A O 1
ATOM 1016 N N . GLU A 1 120 ? -24.115 -1.152 39.454 1.00 95.75 120 GLU A N 1
ATOM 1017 C CA . GLU A 1 120 ? -23.309 -0.119 38.790 1.00 95.75 120 GLU A CA 1
ATOM 1018 C C . GLU A 1 120 ? -22.161 -0.714 37.960 1.00 95.75 120 GLU A C 1
ATOM 1020 O O . GLU A 1 120 ? -21.875 -0.223 36.864 1.00 95.75 120 GLU A O 1
ATOM 1025 N N . SER A 1 121 ? -21.541 -1.815 38.407 1.00 96.62 121 SER A N 1
ATOM 1026 C CA . SER A 1 121 ? -20.560 -2.539 37.587 1.00 96.62 121 SER A CA 1
ATOM 1027 C C . SER A 1 121 ? -21.204 -3.116 36.325 1.00 96.62 121 SER A C 1
ATOM 1029 O O . SER A 1 121 ? -20.633 -2.990 35.243 1.00 96.62 121 SER A O 1
ATOM 1031 N N . ARG A 1 122 ? -22.421 -3.669 36.422 1.00 97.25 122 ARG A N 1
ATOM 1032 C CA . ARG A 1 122 ? -23.158 -4.190 35.264 1.00 97.25 122 ARG A CA 1
ATOM 1033 C C . ARG A 1 122 ? -23.497 -3.083 34.263 1.00 97.25 122 ARG A C 1
ATOM 1035 O O . ARG A 1 122 ? -23.200 -3.236 33.081 1.00 97.25 122 ARG A O 1
ATOM 1042 N N . LYS A 1 123 ? -24.021 -1.939 34.726 1.00 97.50 123 LYS A N 1
ATOM 1043 C CA . LYS A 1 123 ? -24.281 -0.752 33.877 1.00 97.50 123 LYS A CA 1
ATOM 1044 C C . LYS A 1 123 ? -23.010 -0.266 33.177 1.00 97.50 123 LYS A C 1
ATOM 1046 O O . LYS A 1 123 ? -23.033 0.055 31.990 1.00 97.50 123 LYS A O 1
ATOM 1051 N N . LYS A 1 124 ? -21.883 -0.234 33.893 1.00 97.81 124 LYS A N 1
ATOM 1052 C CA . LYS A 1 124 ? -20.573 0.113 33.329 1.00 97.81 124 LYS A CA 1
ATOM 1053 C C . LYS A 1 124 ? -20.148 -0.873 32.235 1.00 97.81 124 LYS A C 1
ATOM 1055 O O . LYS A 1 124 ? -19.687 -0.430 31.185 1.00 97.81 124 LYS A O 1
ATOM 1060 N N . ASP A 1 125 ? -20.305 -2.177 32.446 1.00 96.88 125 ASP A N 1
ATOM 1061 C CA . ASP A 1 125 ? -19.934 -3.192 31.455 1.00 96.88 125 ASP A CA 1
ATOM 1062 C C . ASP A 1 125 ? -20.855 -3.166 30.220 1.00 96.88 125 ASP A C 1
ATOM 1064 O O . ASP A 1 125 ? -20.373 -3.286 29.091 1.00 96.88 125 ASP A O 1
ATOM 1068 N N . GLU A 1 126 ? -22.155 -2.912 30.404 1.00 97.62 126 GLU A N 1
ATOM 1069 C CA . GLU A 1 126 ? -23.117 -2.635 29.325 1.00 97.62 126 GLU A CA 1
ATOM 1070 C C . GLU A 1 126 ? -22.664 -1.425 28.475 1.00 97.62 126 GLU A C 1
ATOM 1072 O O . GLU A 1 126 ? -22.531 -1.541 27.253 1.00 97.62 126 GLU A O 1
ATOM 1077 N N . LEU A 1 127 ? -22.316 -0.298 29.112 1.00 98.25 127 LEU A N 1
ATOM 1078 C CA . LEU A 1 127 ? -21.793 0.901 28.438 1.00 98.25 127 LEU A CA 1
ATOM 1079 C C . LEU A 1 127 ? -20.457 0.650 27.719 1.00 98.25 127 LEU A C 1
ATOM 1081 O O . LEU A 1 127 ? -20.265 1.109 26.593 1.00 98.25 127 LEU A O 1
ATOM 1085 N N . ILE A 1 128 ? -19.534 -0.103 28.325 1.00 97.62 128 ILE A N 1
ATOM 1086 C CA . ILE A 1 128 ? -18.254 -0.480 27.700 1.00 97.62 128 ILE A CA 1
ATOM 1087 C C . ILE A 1 128 ? -18.488 -1.336 26.448 1.00 97.62 128 ILE A C 1
ATOM 1089 O O . ILE A 1 128 ? -17.792 -1.166 25.443 1.00 97.62 128 ILE A O 1
ATOM 1093 N N . ASN A 1 129 ? -19.456 -2.251 26.483 1.00 97.12 129 ASN A N 1
ATOM 1094 C CA . ASN A 1 129 ? -19.795 -3.085 25.333 1.00 97.12 129 ASN A CA 1
ATOM 1095 C C . ASN A 1 129 ? -20.441 -2.268 24.205 1.00 97.12 129 ASN A C 1
ATOM 1097 O O . ASN A 1 129 ? -20.102 -2.481 23.038 1.00 97.12 129 ASN A O 1
ATOM 1101 N N . GLU A 1 130 ? -21.272 -1.277 24.532 1.00 98.12 130 GLU A N 1
ATOM 1102 C CA . GLU A 1 130 ? -21.827 -0.349 23.543 1.00 98.12 130 GLU A CA 1
ATOM 1103 C C . GLU A 1 130 ? -20.746 0.557 22.927 1.00 98.12 130 GLU A C 1
ATOM 1105 O O . GLU A 1 130 ? -20.690 0.699 21.706 1.00 98.12 130 GLU A O 1
ATOM 1110 N N . ILE A 1 131 ? -19.801 1.074 23.723 1.00 97.50 131 ILE A N 1
ATOM 1111 C CA . ILE A 1 131 ? -18.634 1.816 23.211 1.00 97.50 131 ILE A CA 1
ATOM 1112 C C . ILE A 1 131 ? -17.829 0.956 22.226 1.00 97.50 131 ILE A C 1
ATOM 1114 O O . ILE A 1 131 ? -17.508 1.422 21.133 1.00 97.50 131 ILE A O 1
ATOM 1118 N N . LYS A 1 132 ? -17.552 -0.315 22.555 1.00 98.06 132 LYS A N 1
ATOM 1119 C CA . LYS A 1 132 ? -16.866 -1.253 21.642 1.00 98.06 132 LYS A CA 1
ATOM 1120 C C . LYS A 1 132 ? -17.664 -1.491 20.353 1.00 98.06 132 LYS A C 1
ATOM 1122 O O . LYS A 1 132 ? -17.073 -1.562 19.273 1.00 98.06 132 LYS A O 1
ATOM 1127 N N . ARG A 1 133 ? -18.997 -1.596 20.440 1.00 98.25 133 ARG A N 1
ATOM 1128 C CA . ARG A 1 133 ? -19.886 -1.743 19.274 1.00 98.25 133 ARG A CA 1
ATOM 1129 C C . ARG A 1 133 ? -19.803 -0.516 18.364 1.00 98.25 133 ARG A C 1
ATOM 1131 O O . ARG A 1 133 ? -19.586 -0.671 17.162 1.00 98.25 133 ARG A O 1
ATOM 1138 N N . LEU A 1 134 ? -19.901 0.682 18.939 1.00 97.88 134 LEU A N 1
ATOM 1139 C CA . LEU A 1 134 ? -19.797 1.952 18.220 1.00 97.88 134 LEU A CA 1
ATOM 1140 C C . LEU A 1 134 ? -18.412 2.132 17.581 1.00 97.88 134 LEU A C 1
ATOM 1142 O O . LEU A 1 134 ? -18.331 2.461 16.399 1.00 97.88 134 LEU A O 1
ATOM 1146 N N . GLN A 1 135 ? -17.329 1.817 18.300 1.00 97.81 135 GLN A N 1
ATOM 1147 C CA . GLN A 1 135 ? -15.962 1.814 17.761 1.00 97.81 135 GLN A CA 1
ATOM 1148 C C . GLN A 1 135 ? -15.818 0.877 16.553 1.00 97.81 135 GLN A C 1
ATOM 1150 O O . GLN A 1 135 ? -15.243 1.272 15.539 1.00 97.81 135 GLN A O 1
ATOM 1155 N N . LYS A 1 136 ? -16.395 -0.332 16.606 1.00 97.44 136 LYS A N 1
ATOM 1156 C CA . LYS A 1 136 ? -16.403 -1.253 15.458 1.00 97.44 136 LYS A CA 1
ATOM 1157 C C . LYS A 1 136 ? -17.141 -0.656 14.254 1.00 97.44 136 LYS A C 1
ATOM 1159 O O . LYS A 1 136 ? -16.642 -0.756 13.135 1.00 97.44 136 LYS A O 1
ATOM 1164 N N . THR A 1 137 ? -18.296 -0.016 14.465 1.00 97.94 137 THR A N 1
ATOM 1165 C CA . THR A 1 137 ? -19.023 0.653 13.369 1.00 97.94 137 THR A CA 1
ATOM 1166 C C . THR A 1 137 ? -18.267 1.860 12.813 1.00 97.94 137 THR A C 1
ATOM 1168 O O . THR A 1 137 ? -18.222 2.023 11.599 1.00 97.94 137 THR A O 1
ATOM 1171 N N . LEU A 1 138 ? -17.601 2.649 13.665 1.00 98.00 138 LEU A N 1
ATOM 1172 C CA . LEU A 1 138 ? -16.775 3.789 13.260 1.00 98.00 138 LEU A CA 1
ATOM 1173 C C . LEU A 1 138 ? -15.636 3.347 12.332 1.00 98.00 138 LEU A C 1
ATOM 1175 O O . LEU A 1 138 ? -15.426 3.962 11.292 1.00 98.00 138 LEU A O 1
ATOM 1179 N N . VAL A 1 139 ? -14.931 2.264 12.678 1.00 97.31 139 VAL A N 1
ATOM 1180 C CA . VAL A 1 139 ? -13.854 1.712 11.839 1.00 97.31 139 VAL A CA 1
ATOM 1181 C C . VAL A 1 139 ? -14.394 1.200 10.500 1.00 97.31 139 VAL A C 1
ATOM 1183 O O . VAL A 1 139 ? -13.748 1.424 9.480 1.00 97.31 139 VAL A O 1
ATOM 1186 N N . SER A 1 140 ? -15.585 0.585 10.467 1.00 97.62 140 SER A N 1
ATOM 1187 C CA . SER A 1 140 ? -16.241 0.217 9.200 1.00 97.62 140 SER A CA 1
ATOM 1188 C C . SER A 1 140 ? -16.494 1.452 8.337 1.00 97.62 140 SER A C 1
ATOM 1190 O O . SER A 1 140 ? -15.946 1.541 7.245 1.00 97.62 140 SER A O 1
ATOM 1192 N N . TYR A 1 141 ? -17.207 2.455 8.864 1.00 97.62 141 TYR A N 1
ATOM 1193 C CA . TYR A 1 141 ? -17.500 3.687 8.127 1.00 97.62 141 TYR A CA 1
ATOM 1194 C C . TYR A 1 141 ? -16.239 4.449 7.699 1.00 97.62 141 TYR A C 1
ATOM 1196 O O . TYR A 1 141 ? -16.233 5.065 6.639 1.00 97.62 141 TYR A O 1
ATOM 1204 N N . HIS A 1 142 ? -15.162 4.407 8.488 1.00 97.38 142 HIS A N 1
ATOM 1205 C CA . HIS A 1 142 ? -13.882 5.005 8.113 1.00 97.38 142 HIS A CA 1
ATOM 1206 C C . HIS A 1 142 ? -13.216 4.255 6.949 1.00 97.38 142 HIS A C 1
ATOM 1208 O O . HIS A 1 142 ? -12.735 4.887 6.010 1.00 97.38 142 HIS A O 1
ATOM 1214 N N . ASN A 1 143 ? -13.234 2.919 6.966 1.00 96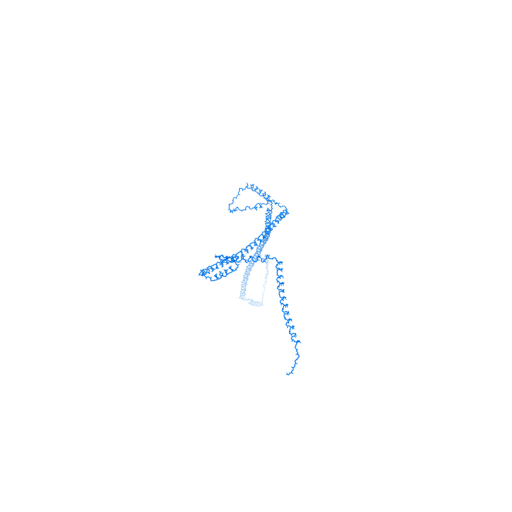.56 143 ASN A N 1
ATOM 1215 C CA . ASN A 1 143 ? -12.737 2.103 5.859 1.00 96.56 143 ASN A CA 1
ATOM 1216 C C . ASN A 1 143 ? -13.572 2.316 4.586 1.00 96.56 143 ASN A C 1
ATOM 1218 O O . ASN A 1 143 ? -13.000 2.516 3.516 1.00 96.56 143 ASN A O 1
ATOM 1222 N N . ASP A 1 144 ? -14.900 2.355 4.712 1.00 97.31 144 ASP A N 1
ATOM 1223 C CA . ASP A 1 144 ? -15.826 2.623 3.608 1.00 97.31 144 ASP A CA 1
ATOM 1224 C C . ASP A 1 144 ? -15.610 4.038 3.042 1.00 97.31 144 ASP A C 1
ATOM 1226 O O . ASP A 1 144 ? -15.512 4.219 1.829 1.00 97.31 144 ASP A O 1
ATOM 1230 N N . HIS A 1 145 ? -15.434 5.044 3.907 1.00 95.50 145 HIS A N 1
ATOM 1231 C CA . HIS A 1 145 ? -15.098 6.413 3.510 1.00 95.50 145 HIS A CA 1
ATOM 1232 C C . HIS A 1 145 ? -13.763 6.488 2.759 1.00 95.50 145 HIS A C 1
ATOM 1234 O O . HIS A 1 145 ? -13.687 7.148 1.722 1.00 95.50 145 HIS A O 1
ATOM 1240 N N . ASN A 1 146 ? -12.721 5.803 3.239 1.00 94.88 146 ASN A N 1
ATOM 1241 C CA . ASN A 1 146 ? -11.423 5.751 2.565 1.00 94.88 146 ASN A CA 1
ATOM 1242 C C . ASN A 1 146 ? -11.539 5.054 1.199 1.00 94.88 146 ASN A C 1
ATOM 1244 O O . ASN A 1 146 ? -11.033 5.572 0.205 1.00 94.88 146 ASN A O 1
ATOM 1248 N N . HIS A 1 147 ? -12.270 3.938 1.124 1.00 95.62 147 HIS A N 1
ATOM 1249 C CA . HIS A 1 147 ? -12.509 3.210 -0.121 1.00 95.62 147 HIS A CA 1
ATOM 1250 C C . HIS A 1 147 ? -13.263 4.058 -1.155 1.00 95.62 147 HIS A C 1
ATOM 1252 O O . HIS A 1 147 ? -12.807 4.185 -2.292 1.00 95.62 147 HIS A O 1
ATOM 1258 N N . LEU A 1 148 ? -14.365 4.701 -0.756 1.00 95.00 148 LEU A N 1
ATOM 1259 C CA . LEU A 1 148 ? -15.124 5.623 -1.606 1.00 95.00 148 LEU A CA 1
ATOM 1260 C C . LEU A 1 148 ? -14.277 6.830 -2.023 1.00 95.00 148 LEU A C 1
ATOM 1262 O O . LEU A 1 148 ? -14.313 7.236 -3.181 1.00 95.00 148 LEU A O 1
ATOM 1266 N N . THR A 1 149 ? -13.463 7.369 -1.116 1.00 93.25 149 THR A N 1
ATOM 1267 C CA . THR A 1 149 ? -12.530 8.466 -1.404 1.00 93.25 149 THR A CA 1
ATOM 1268 C C . THR A 1 149 ? -11.483 8.062 -2.444 1.00 93.25 149 THR A C 1
ATOM 1270 O O . THR A 1 149 ? -11.162 8.853 -3.332 1.00 93.25 149 THR A O 1
ATOM 1273 N N . ASP A 1 150 ? -10.971 6.833 -2.394 1.00 93.00 150 ASP A N 1
ATOM 1274 C CA . ASP A 1 150 ? -10.020 6.326 -3.384 1.00 93.00 150 ASP A CA 1
ATOM 1275 C C . ASP A 1 150 ? -10.682 5.996 -4.728 1.00 93.00 150 ASP A C 1
ATOM 1277 O O . ASP A 1 150 ? -10.108 6.332 -5.768 1.00 93.00 150 ASP A O 1
ATOM 1281 N N . ILE A 1 151 ? -11.914 5.469 -4.738 1.00 93.12 151 ILE A N 1
ATOM 1282 C CA . ILE A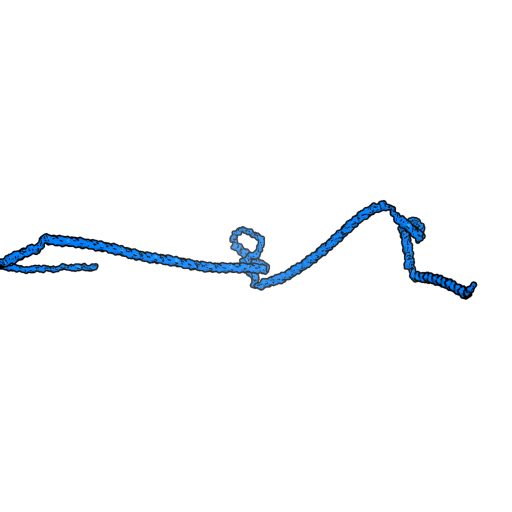 1 151 ? -12.731 5.365 -5.960 1.00 93.12 151 ILE A CA 1
ATOM 1283 C C . ILE A 1 151 ? -12.939 6.757 -6.569 1.00 93.12 151 ILE A C 1
ATOM 1285 O O . ILE A 1 151 ? -12.696 6.939 -7.756 1.00 93.12 151 ILE A O 1
ATOM 1289 N N . LEU A 1 152 ? -13.301 7.773 -5.778 1.00 87.12 152 LEU A N 1
ATOM 1290 C CA . LEU A 1 152 ? -13.482 9.145 -6.266 1.00 87.12 152 LEU A CA 1
ATOM 1291 C C . LEU A 1 152 ? -12.183 9.738 -6.836 1.00 87.12 152 LEU A C 1
ATOM 1293 O O . LEU A 1 152 ? -12.219 10.389 -7.882 1.00 87.12 152 LEU A O 1
ATOM 1297 N N . LYS A 1 153 ? -11.021 9.485 -6.216 1.00 87.12 153 LYS A N 1
ATOM 1298 C CA . LYS A 1 153 ? -9.710 9.868 -6.781 1.00 87.12 153 LYS A CA 1
ATOM 1299 C C . LYS A 1 153 ? -9.446 9.176 -8.121 1.00 87.12 153 LYS A C 1
ATOM 1301 O O . LYS A 1 153 ? -8.956 9.828 -9.043 1.00 87.12 153 LYS A O 1
ATOM 1306 N N . GLN A 1 154 ? -9.751 7.882 -8.244 1.00 88.25 154 GLN A N 1
ATOM 1307 C CA . GLN A 1 154 ? -9.593 7.128 -9.494 1.00 88.25 154 GLN A CA 1
ATOM 1308 C C . GLN A 1 154 ? -10.545 7.648 -10.578 1.00 88.25 154 GLN A C 1
ATOM 1310 O O . GLN A 1 154 ? -10.085 8.007 -11.659 1.00 88.25 154 GLN A O 1
ATOM 1315 N N . SER A 1 155 ? -11.830 7.817 -10.266 1.00 84.56 155 SER A N 1
ATOM 1316 C CA . SER A 1 155 ? -12.839 8.390 -11.164 1.00 84.56 155 SER A CA 1
ATOM 1317 C C . SER A 1 155 ? -12.459 9.791 -11.646 1.00 84.56 155 SER A C 1
ATOM 1319 O O . SER A 1 155 ? -12.535 10.056 -12.842 1.00 84.56 155 SER A O 1
ATOM 1321 N N . ARG A 1 156 ? -11.941 10.664 -10.768 1.00 84.00 156 ARG A N 1
ATOM 1322 C CA . ARG A 1 156 ? -11.404 11.983 -11.160 1.00 84.00 156 ARG A CA 1
ATOM 1323 C C . ARG A 1 156 ? -10.192 11.873 -12.089 1.00 84.00 156 ARG A C 1
ATOM 1325 O O . ARG A 1 156 ? -10.099 12.636 -13.047 1.00 84.00 156 ARG A O 1
ATOM 1332 N N . ARG A 1 157 ? -9.278 10.917 -11.865 1.00 84.00 157 ARG A N 1
ATOM 1333 C CA . ARG A 1 157 ? -8.158 10.652 -12.792 1.00 84.00 157 ARG A CA 1
ATOM 1334 C C . ARG A 1 157 ? -8.657 10.170 -14.155 1.00 84.00 157 ARG A C 1
ATOM 1336 O O . ARG A 1 157 ? -8.152 10.645 -15.168 1.00 84.00 157 ARG A O 1
ATOM 1343 N N . TYR A 1 158 ? -9.655 9.286 -14.194 1.00 84.62 158 TYR A N 1
ATOM 1344 C CA . TYR A 1 158 ? -10.269 8.831 -15.444 1.00 84.62 158 TYR A CA 1
ATOM 1345 C C . TYR A 1 158 ? -11.011 9.965 -16.162 1.00 84.62 158 TYR A C 1
ATOM 1347 O O . TYR A 1 158 ? -10.837 10.126 -17.363 1.00 84.62 158 TYR A O 1
ATOM 1355 N N . GLN A 1 159 ? -11.743 10.818 -15.445 1.00 82.81 159 GLN A N 1
ATOM 1356 C CA . GLN A 1 159 ? -12.401 12.005 -16.001 1.00 82.81 159 GLN A CA 1
ATOM 1357 C C . GLN A 1 159 ? -11.383 12.993 -16.602 1.00 82.81 159 GLN A C 1
ATOM 1359 O O . GLN A 1 159 ? -11.549 13.433 -17.736 1.00 82.81 159 GLN A O 1
ATOM 1364 N N . GLN A 1 160 ? -10.286 13.287 -15.891 1.00 82.25 160 GLN A N 1
ATOM 1365 C CA . GLN A 1 160 ? -9.181 14.115 -16.399 1.00 82.25 160 GLN A CA 1
ATOM 1366 C C . GLN A 1 160 ? -8.489 13.494 -17.619 1.00 82.25 160 GLN A C 1
ATOM 1368 O O . GLN A 1 160 ? -8.099 14.209 -18.542 1.00 82.25 160 GLN A O 1
ATOM 1373 N N . PHE A 1 161 ? -8.313 12.172 -17.626 1.00 84.62 161 PHE A N 1
ATOM 1374 C CA . PHE A 1 161 ? -7.761 11.439 -18.759 1.00 84.62 161 PHE A CA 1
ATOM 1375 C C . PHE A 1 161 ? -8.693 11.545 -19.974 1.00 84.62 161 PHE A C 1
ATOM 1377 O O . PHE A 1 161 ? -8.271 12.054 -21.008 1.00 84.62 161 PHE A O 1
ATOM 1384 N N . LEU A 1 162 ? -9.972 11.190 -19.830 1.00 83.94 162 LEU A N 1
ATOM 1385 C CA . LEU A 1 162 ? -10.979 11.295 -20.890 1.00 83.94 162 LEU A CA 1
ATOM 1386 C C . LEU A 1 162 ? -11.096 12.730 -21.428 1.00 83.94 162 LEU A C 1
ATOM 1388 O O . LEU A 1 162 ? -11.129 12.922 -22.640 1.00 83.94 162 LEU A O 1
ATOM 1392 N N . PHE A 1 163 ? -11.049 13.751 -20.567 1.00 81.81 163 PHE A N 1
ATOM 1393 C CA . PHE A 1 163 ? -11.040 15.150 -21.007 1.00 81.81 163 PHE A CA 1
ATOM 1394 C C . PHE A 1 163 ? -9.852 15.468 -21.932 1.00 81.81 163 PHE A C 1
ATOM 1396 O O . PHE A 1 163 ? -10.029 16.128 -22.953 1.00 81.81 163 PHE A O 1
ATOM 1403 N N . LYS A 1 164 ? -8.644 14.957 -21.649 1.00 82.44 164 LYS A N 1
ATOM 1404 C CA . LYS A 1 164 ? -7.461 15.178 -22.508 1.00 82.44 164 LYS A CA 1
ATOM 1405 C C . LYS A 1 164 ? -7.593 14.556 -23.901 1.00 82.44 164 LYS A C 1
ATOM 1407 O O . LYS A 1 164 ? -7.035 15.123 -24.843 1.00 82.44 164 LYS A O 1
ATOM 1412 N N . PHE A 1 165 ? -8.315 13.442 -24.026 1.00 80.62 165 PHE A N 1
ATOM 1413 C CA . PHE A 1 165 ? -8.582 12.762 -25.301 1.00 80.62 165 PHE A CA 1
ATOM 1414 C C . PHE A 1 165 ? -9.809 13.316 -26.042 1.00 80.62 165 PHE A C 1
ATOM 1416 O O . PHE A 1 165 ? -9.917 13.126 -27.250 1.00 80.62 165 PHE A O 1
ATOM 1423 N N . ALA A 1 166 ? -10.704 14.046 -25.368 1.00 82.75 166 ALA A N 1
ATOM 1424 C CA . ALA A 1 166 ? -11.857 14.667 -26.016 1.00 82.75 166 ALA A CA 1
ATOM 1425 C C . ALA A 1 166 ? -11.426 15.716 -27.072 1.00 82.75 166 ALA A C 1
ATOM 1427 O O . ALA A 1 166 ? -10.397 16.389 -26.890 1.00 82.75 166 ALA A O 1
ATOM 1428 N N . PRO A 1 167 ? -12.194 15.910 -28.163 1.00 83.44 167 PRO A N 1
ATOM 1429 C CA . PRO A 1 167 ? -11.882 16.897 -29.196 1.00 83.44 167 PRO A CA 1
ATOM 1430 C C . PRO A 1 167 ? -11.654 18.303 -28.633 1.00 83.44 167 PRO A C 1
ATOM 1432 O O . PRO A 1 167 ? -12.286 18.715 -27.658 1.00 83.44 167 PRO A O 1
ATOM 1435 N N . LYS A 1 168 ? -10.737 19.056 -29.252 1.00 79.38 168 LYS A N 1
ATOM 1436 C CA . LYS A 1 168 ? -10.386 20.415 -28.801 1.00 79.38 168 LYS A CA 1
ATOM 1437 C C . LYS A 1 168 ? -11.562 21.388 -28.905 1.00 79.38 168 LYS A C 1
ATOM 1439 O O . LYS A 1 168 ? -11.687 22.256 -28.052 1.00 79.38 168 LYS A O 1
ATOM 1444 N N . GLU A 1 169 ? -12.412 21.210 -29.913 1.00 80.88 169 GLU A N 1
ATOM 1445 C CA . GLU A 1 169 ? -13.629 22.001 -30.138 1.00 80.88 169 GLU A CA 1
ATOM 1446 C C . GLU A 1 169 ? -14.627 21.788 -28.992 1.00 80.88 169 GLU A C 1
ATOM 1448 O O . GLU A 1 169 ? -14.937 22.728 -28.270 1.00 80.88 169 GLU A O 1
ATOM 1453 N N . TRP A 1 170 ? -14.989 20.531 -28.706 1.00 83.19 170 TRP A N 1
ATOM 1454 C CA . TRP A 1 170 ? -15.866 20.194 -27.578 1.00 83.19 170 TRP A CA 1
ATOM 1455 C C . TRP A 1 170 ? -15.317 20.675 -26.224 1.00 83.19 170 TRP A C 1
ATOM 1457 O O . TRP A 1 170 ? -16.059 21.201 -25.396 1.00 83.19 170 TRP A O 1
ATOM 1467 N N . ARG A 1 171 ? -14.001 20.553 -25.992 1.00 78.62 171 ARG A N 1
ATOM 1468 C CA . ARG A 1 171 ? -13.365 21.114 -24.789 1.00 78.62 171 ARG A CA 1
ATOM 1469 C C . ARG A 1 171 ? -13.493 22.630 -24.708 1.00 78.62 171 ARG A C 1
ATOM 1471 O O . ARG A 1 171 ? -13.746 23.146 -23.622 1.00 78.62 171 ARG A O 1
ATOM 1478 N N . ALA A 1 172 ? -13.298 23.333 -25.822 1.00 78.69 172 ALA A N 1
ATOM 1479 C CA . ALA A 1 172 ? -13.457 24.778 -25.868 1.00 78.69 172 ALA A CA 1
ATOM 1480 C C . ALA A 1 172 ? -14.902 25.173 -25.537 1.00 78.69 172 ALA A C 1
ATOM 1482 O O . ALA A 1 172 ? -15.089 26.045 -24.696 1.00 78.69 172 ALA A O 1
ATOM 1483 N N . ASP A 1 173 ? -15.901 24.484 -26.092 1.00 79.69 173 ASP A N 1
ATOM 1484 C CA . ASP A 1 173 ? -17.318 24.750 -25.814 1.00 79.69 173 ASP A CA 1
ATOM 1485 C C . ASP A 1 173 ? -17.664 24.568 -24.327 1.00 79.69 173 ASP A C 1
ATOM 1487 O O . ASP A 1 173 ? -18.281 25.451 -23.731 1.00 79.69 173 ASP A O 1
ATOM 1491 N N . ILE A 1 174 ? -17.201 23.484 -23.690 1.00 74.69 174 ILE A N 1
ATOM 1492 C CA . ILE A 1 174 ? -17.378 23.258 -22.243 1.00 74.69 174 ILE A CA 1
ATOM 1493 C C . ILE A 1 174 ? -16.692 24.354 -21.410 1.00 74.69 174 ILE A C 1
ATOM 1495 O O . ILE A 1 174 ? -17.271 24.857 -20.447 1.00 74.69 174 ILE A O 1
ATOM 1499 N N . VAL A 1 175 ? -15.480 24.775 -21.785 1.00 74.62 175 VAL A N 1
ATOM 1500 C CA . VAL A 1 175 ? -14.754 25.855 -21.090 1.00 74.62 175 VAL A CA 1
ATOM 1501 C C . VAL A 1 175 ? -15.421 27.221 -21.298 1.00 74.62 175 VAL A C 1
ATOM 1503 O O . VAL A 1 175 ? -15.388 28.051 -20.390 1.00 74.62 175 VAL A O 1
ATOM 1506 N N . GLN A 1 176 ? -16.051 27.473 -22.450 1.00 72.81 176 GLN A N 1
ATOM 1507 C CA . GLN A 1 176 ? -16.841 28.689 -22.676 1.00 72.81 176 GLN A CA 1
ATOM 1508 C C . GLN A 1 176 ? -18.137 28.670 -21.857 1.00 72.81 176 GLN A C 1
ATOM 1510 O O . GLN A 1 176 ? -18.424 29.651 -21.179 1.00 72.81 176 GLN A O 1
ATOM 1515 N N . GLN A 1 177 ? -18.867 27.548 -21.831 1.00 72.25 177 GLN A N 1
ATOM 1516 C CA . GLN A 1 177 ? -20.051 27.378 -20.977 1.00 72.25 177 GLN A CA 1
ATOM 1517 C C . GLN A 1 177 ? -19.715 27.580 -19.494 1.00 72.25 177 GLN A C 1
ATOM 1519 O O . GLN A 1 177 ? -20.444 28.276 -18.791 1.00 72.25 177 GLN A O 1
ATOM 1524 N N . TRP A 1 178 ? -18.582 27.044 -19.026 1.00 68.38 178 TRP A N 1
ATOM 1525 C CA . TRP A 1 178 ? -18.105 27.282 -17.664 1.00 68.38 178 TRP A CA 1
ATOM 1526 C C . TRP A 1 178 ? -17.869 28.774 -17.389 1.00 68.38 178 TRP A C 1
ATOM 1528 O O . TRP A 1 178 ? -18.394 29.286 -16.405 1.00 68.38 178 TRP A O 1
ATOM 1538 N N . LYS A 1 179 ? -17.175 29.492 -18.284 1.00 69.75 179 LYS A N 1
ATOM 1539 C CA . LYS A 1 179 ? -16.948 30.944 -18.151 1.00 69.75 179 LYS A CA 1
ATOM 1540 C C . LYS A 1 179 ? -18.249 31.747 -18.151 1.00 69.75 179 LYS A C 1
ATOM 1542 O O . LYS A 1 179 ? -18.383 32.664 -17.350 1.00 69.75 179 LYS A O 1
ATOM 1547 N N . SER A 1 180 ? -19.212 31.406 -19.008 1.00 68.75 180 SER A N 1
ATOM 1548 C CA . SER A 1 180 ? -20.536 32.045 -19.016 1.00 68.75 180 SER A CA 1
ATOM 1549 C C . SER A 1 180 ? -21.263 31.849 -17.683 1.00 68.75 180 SER A C 1
ATOM 1551 O O . SER A 1 180 ? -21.680 32.829 -17.069 1.00 68.75 180 SER A O 1
ATOM 1553 N N . ASN A 1 181 ? -21.321 30.613 -17.181 1.00 66.44 181 ASN A N 1
ATOM 1554 C CA . ASN A 1 181 ? -21.972 30.287 -15.908 1.00 66.44 181 ASN A CA 1
ATOM 1555 C C . ASN A 1 181 ? -21.245 30.903 -14.693 1.00 66.44 181 ASN A C 1
ATOM 1557 O O . ASN A 1 181 ? -21.869 31.220 -13.681 1.00 66.44 181 ASN A O 1
ATOM 1561 N N . GLU A 1 182 ? -19.923 31.066 -14.758 1.00 62.34 182 GLU A N 1
ATOM 1562 C CA . GLU A 1 182 ? -19.124 31.705 -13.706 1.00 62.34 182 GLU A CA 1
ATOM 1563 C C . GLU A 1 182 ? -19.334 33.231 -13.680 1.00 62.34 182 GLU A C 1
ATOM 1565 O O . GLU A 1 182 ? -19.412 33.824 -12.604 1.00 62.34 182 GLU A O 1
ATOM 1570 N N . ILE A 1 183 ? -19.521 33.865 -14.844 1.00 60.47 183 ILE A N 1
ATOM 1571 C CA . ILE A 1 183 ? -19.885 35.288 -14.955 1.00 60.47 183 ILE A CA 1
ATOM 1572 C C . ILE A 1 183 ? -21.306 35.548 -14.426 1.00 60.47 183 ILE A C 1
ATOM 1574 O O . ILE A 1 183 ? -21.519 36.559 -13.758 1.00 60.47 183 ILE A O 1
ATOM 1578 N N . GLU A 1 184 ? -22.262 34.646 -14.669 1.00 57.72 184 GLU A N 1
ATOM 1579 C CA . GLU A 1 184 ? -23.623 34.755 -14.119 1.00 57.72 184 GLU A CA 1
ATOM 1580 C C . GLU A 1 184 ? -23.645 34.580 -12.591 1.00 57.72 184 GLU A C 1
ATOM 1582 O O . GLU A 1 184 ? -24.270 35.373 -11.885 1.00 57.72 184 GLU A O 1
ATOM 1587 N N . ASN A 1 185 ? -22.910 33.602 -12.049 1.00 55.56 185 ASN A N 1
ATOM 1588 C CA . ASN A 1 185 ? -22.864 33.364 -10.601 1.00 55.56 185 ASN A CA 1
ATOM 1589 C C . ASN A 1 185 ? -22.101 34.461 -9.831 1.00 55.56 185 ASN A C 1
ATOM 1591 O O . ASN A 1 185 ? -22.520 34.844 -8.735 1.00 55.56 185 ASN A O 1
ATOM 1595 N N . ASN A 1 186 ? -21.026 35.026 -10.397 1.00 52.56 186 ASN A N 1
ATOM 1596 C CA . ASN A 1 186 ? -20.239 36.074 -9.730 1.00 52.56 186 ASN A CA 1
ATOM 1597 C C . ASN A 1 186 ? -20.972 37.421 -9.586 1.00 52.56 186 ASN A C 1
ATOM 1599 O O . ASN A 1 186 ? -20.533 38.260 -8.803 1.00 52.56 186 ASN A O 1
ATOM 1603 N N . GLN A 1 187 ? -22.122 37.627 -10.242 1.00 50.78 187 GLN A N 1
ATOM 1604 C CA . GLN A 1 187 ? -22.994 38.779 -9.960 1.00 50.78 187 GLN A CA 1
ATOM 1605 C C . GLN A 1 187 ? -23.754 38.660 -8.623 1.00 50.78 187 GLN A C 1
ATOM 1607 O O . GLN A 1 187 ? -24.389 39.623 -8.200 1.00 50.78 187 GLN A O 1
ATOM 1612 N N . SER A 1 188 ? -23.686 37.509 -7.939 1.00 44.19 188 SER A N 1
ATOM 1613 C CA . SER A 1 188 ? -24.438 37.232 -6.702 1.00 44.19 188 SER A CA 1
ATOM 1614 C C . SER A 1 188 ? -23.570 37.063 -5.443 1.00 44.19 188 SER A C 1
ATOM 1616 O O . SER A 1 188 ? -24.079 36.621 -4.413 1.00 44.19 188 SER A O 1
ATOM 1618 N N . SER A 1 189 ? -22.262 37.352 -5.481 1.00 42.25 189 SER A N 1
ATOM 1619 C CA . SER A 1 189 ? -21.365 37.124 -4.327 1.00 42.25 189 SER A CA 1
ATOM 1620 C C . SER A 1 189 ? -20.189 38.105 -4.220 1.00 42.25 189 SER A C 1
ATOM 1622 O O . SER A 1 189 ? -19.034 37.711 -4.065 1.00 42.25 189 SER A O 1
ATOM 1624 N N . GLU A 1 190 ? -20.486 39.406 -4.175 1.00 42.50 190 GLU A N 1
ATOM 1625 C CA . GLU A 1 190 ? -19.614 40.346 -3.457 1.00 42.50 190 GLU A CA 1
ATOM 1626 C C . GLU A 1 190 ? -19.718 40.085 -1.945 1.00 42.50 190 GLU A C 1
ATOM 1628 O O . GLU A 1 190 ? -20.565 40.671 -1.278 1.00 42.50 190 GLU A O 1
ATOM 1633 N N . LEU A 1 191 ? -18.879 39.190 -1.408 1.00 34.84 191 LEU A N 1
ATOM 1634 C CA . LEU A 1 191 ? -18.377 39.207 -0.022 1.00 34.84 191 LEU A CA 1
ATOM 1635 C C . LEU A 1 191 ? -17.434 38.016 0.222 1.00 34.84 191 LEU A C 1
ATOM 1637 O O . LEU A 1 191 ? -17.890 36.892 0.406 1.00 34.84 191 LEU A O 1
ATOM 1641 N N . MET A 1 192 ? -16.125 38.295 0.258 1.00 29.64 192 MET A N 1
ATOM 1642 C CA . MET A 1 192 ? -15.127 37.838 1.252 1.00 29.64 192 MET A CA 1
ATOM 1643 C C . MET A 1 192 ? -13.717 37.859 0.643 1.00 29.64 192 MET A C 1
ATOM 1645 O O . MET A 1 192 ? -13.270 36.909 0.005 1.00 29.64 192 MET A O 1
ATOM 1649 N N . SER A 1 193 ? -12.985 38.947 0.886 1.00 38.94 193 SER A N 1
ATOM 1650 C CA . SER A 1 193 ? -11.557 39.034 0.572 1.00 38.94 193 SER A CA 1
ATOM 1651 C C . SER A 1 193 ? -10.722 38.214 1.559 1.00 38.94 193 SER A C 1
ATOM 1653 O O . SER A 1 193 ? -10.870 38.381 2.770 1.00 38.94 193 SER A O 1
ATOM 1655 N N . ILE A 1 194 ? -9.755 37.442 1.058 1.00 33.41 194 ILE A N 1
ATOM 1656 C CA . ILE A 1 194 ? -8.569 37.023 1.821 1.00 33.41 194 ILE A CA 1
ATOM 1657 C C . ILE A 1 194 ? -7.324 37.429 1.006 1.00 33.41 194 ILE A C 1
ATOM 1659 O O . ILE A 1 194 ? -7.266 37.092 -0.177 1.00 33.41 194 ILE A O 1
ATOM 1663 N N . PRO A 1 195 ? -6.351 38.180 1.565 1.00 37.72 195 PRO A N 1
ATOM 1664 C CA . PRO A 1 195 ? -5.223 38.692 0.784 1.00 37.72 195 PRO A CA 1
ATOM 1665 C C . PRO A 1 195 ? -4.079 37.684 0.595 1.00 37.72 195 PRO A C 1
ATOM 1667 O O . PRO A 1 195 ? -3.669 37.034 1.549 1.00 37.72 195 PRO A O 1
ATOM 1670 N N . ASN A 1 196 ? -3.513 37.687 -0.617 1.00 35.91 196 ASN A N 1
ATOM 1671 C CA . ASN A 1 196 ? -2.131 37.344 -0.994 1.00 35.91 196 ASN A CA 1
ATOM 1672 C C . ASN A 1 196 ? -1.388 36.207 -0.262 1.00 35.91 196 ASN A C 1
ATOM 1674 O O . ASN A 1 196 ? -0.806 36.413 0.799 1.00 35.91 196 ASN A O 1
ATOM 1678 N N . GLU A 1 197 ? -1.103 35.149 -1.022 1.00 33.62 197 GLU A N 1
ATOM 1679 C CA . GLU A 1 197 ? 0.270 34.640 -1.133 1.00 33.62 197 GLU A CA 1
ATOM 1680 C C . GLU A 1 197 ? 0.593 34.338 -2.610 1.00 33.62 197 GLU A C 1
ATOM 1682 O O . GLU A 1 197 ? -0.307 34.284 -3.449 1.00 33.62 197 GLU A O 1
ATOM 1687 N N . GLN A 1 198 ? 1.879 34.287 -2.965 1.00 40.53 198 GLN A N 1
ATOM 1688 C CA . GLN A 1 198 ? 2.371 34.474 -4.339 1.00 40.53 198 GLN A CA 1
ATOM 1689 C C . GLN A 1 198 ? 1.855 33.430 -5.351 1.00 40.53 198 GLN A C 1
ATOM 1691 O O . GLN A 1 198 ? 2.390 32.328 -5.456 1.00 40.53 198 GLN A O 1
ATOM 1696 N N . ILE A 1 199 ? 0.882 33.820 -6.180 1.00 33.72 199 ILE A N 1
ATOM 1697 C CA . ILE A 1 199 ? 0.495 33.070 -7.383 1.00 33.72 199 ILE A CA 1
ATOM 1698 C C . ILE A 1 199 ? 1.477 33.430 -8.508 1.00 33.72 199 ILE A C 1
ATOM 1700 O O . ILE A 1 199 ? 1.343 34.471 -9.152 1.00 33.72 199 ILE A O 1
ATOM 1704 N N . ASP A 1 200 ? 2.472 32.570 -8.751 1.00 29.89 200 ASP A N 1
ATOM 1705 C CA . ASP A 1 200 ? 3.304 32.641 -9.961 1.00 29.89 200 ASP A CA 1
ATOM 1706 C C . ASP A 1 200 ? 2.411 32.348 -11.179 1.00 29.89 200 ASP A C 1
ATOM 1708 O O . ASP A 1 200 ? 1.866 31.251 -11.323 1.00 29.89 200 ASP A O 1
ATOM 1712 N N . ILE A 1 201 ? 2.202 33.350 -12.040 1.00 34.50 201 ILE A N 1
ATOM 1713 C CA . ILE A 1 201 ? 1.248 33.291 -13.161 1.00 34.50 201 ILE A CA 1
ATOM 1714 C C . ILE A 1 201 ? 1.875 32.519 -14.333 1.00 34.50 201 ILE A C 1
ATOM 1716 O O . ILE A 1 201 ? 2.166 33.066 -15.399 1.00 34.50 201 ILE A O 1
ATOM 1720 N N . LYS A 1 202 ? 2.110 31.219 -14.130 1.00 36.12 202 LYS A N 1
ATOM 1721 C CA . LYS A 1 202 ? 2.616 30.282 -15.140 1.00 36.12 202 LYS A CA 1
ATOM 1722 C C . LYS A 1 202 ? 1.837 28.974 -15.066 1.00 36.12 202 LYS A C 1
ATOM 1724 O O . LYS A 1 202 ? 1.834 28.299 -14.048 1.00 36.12 202 LYS A O 1
ATOM 1729 N N . PHE A 1 203 ? 1.224 28.620 -16.197 1.00 30.86 203 PHE A N 1
ATOM 1730 C CA . PHE A 1 203 ? 0.297 27.495 -16.380 1.00 30.86 203 PHE A CA 1
ATOM 1731 C C . PHE A 1 203 ? -1.050 27.629 -15.651 1.00 30.86 203 PHE A C 1
ATOM 1733 O O . PHE A 1 203 ? -1.322 26.963 -14.654 1.00 30.86 203 PHE A O 1
ATOM 1740 N N . TYR A 1 204 ? -1.961 28.381 -16.283 1.00 35.91 204 TYR A N 1
ATOM 1741 C CA . TYR A 1 204 ? -3.390 28.050 -16.249 1.00 35.91 204 TYR A CA 1
ATOM 1742 C C . TYR A 1 204 ? -3.571 26.623 -16.797 1.00 35.91 204 TYR A C 1
ATOM 1744 O O . TYR A 1 204 ? -3.665 26.410 -18.004 1.00 35.91 204 TYR A O 1
ATOM 1752 N N . ASN A 1 205 ? -3.547 25.633 -15.907 1.00 41.12 205 ASN A N 1
ATOM 1753 C CA . ASN A 1 205 ? -3.841 24.245 -16.243 1.00 41.12 205 ASN A CA 1
ATOM 1754 C C . ASN A 1 205 ? -5.362 24.041 -16.303 1.00 41.12 205 ASN A C 1
ATOM 1756 O O . ASN A 1 205 ? -6.055 24.349 -15.334 1.00 41.12 205 ASN A O 1
ATOM 1760 N N . ASP A 1 206 ? -5.851 23.405 -17.374 1.00 47.53 206 ASP A N 1
ATOM 1761 C CA . ASP A 1 206 ? -7.256 22.989 -17.601 1.00 47.53 206 ASP A CA 1
ATOM 1762 C C . ASP A 1 206 ? -7.891 22.145 -16.463 1.00 47.53 206 ASP A C 1
ATOM 1764 O O . ASP A 1 206 ? -9.075 21.813 -16.501 1.00 47.53 206 ASP A O 1
ATOM 1768 N N . SER A 1 207 ? -7.129 21.766 -15.433 1.00 46.44 207 SER A N 1
ATOM 1769 C CA . SER A 1 207 ? -7.555 20.861 -14.360 1.00 46.44 207 SER A CA 1
ATOM 1770 C C . SER A 1 207 ? -8.616 21.425 -13.403 1.00 46.44 207 SER A C 1
ATOM 1772 O O . SER A 1 207 ? -9.267 20.626 -12.730 1.00 46.44 207 SER A O 1
ATOM 1774 N N . HIS A 1 208 ? -8.807 22.748 -13.311 1.00 45.84 208 HIS A N 1
ATOM 1775 C CA . HIS A 1 208 ? -9.803 23.335 -12.395 1.00 45.84 208 HIS A CA 1
ATOM 1776 C C . HIS A 1 208 ? -11.240 23.345 -12.941 1.00 45.84 208 HIS A C 1
ATOM 1778 O O . HIS A 1 208 ? -12.175 23.312 -12.148 1.00 45.84 208 HIS A O 1
ATOM 1784 N N . ALA A 1 209 ? -11.448 23.276 -14.261 1.00 47.56 209 ALA A N 1
ATOM 1785 C CA . ALA A 1 209 ? -12.798 23.198 -14.837 1.00 47.56 209 ALA A CA 1
ATOM 1786 C C . ALA A 1 209 ? -13.524 21.871 -14.505 1.00 47.56 209 ALA A C 1
ATOM 1788 O O . ALA A 1 209 ? -14.746 21.779 -14.593 1.00 47.56 209 ALA A O 1
ATOM 1789 N N . ILE A 1 210 ? -12.772 20.837 -14.108 1.00 49.00 210 ILE A N 1
ATOM 1790 C CA . ILE A 1 210 ? -13.246 19.449 -13.967 1.00 49.00 210 ILE A CA 1
ATOM 1791 C C . ILE A 1 210 ? -13.706 19.132 -12.526 1.00 49.00 210 ILE A C 1
ATOM 1793 O O . ILE A 1 210 ? -14.302 18.088 -12.280 1.00 49.00 210 ILE A O 1
ATOM 1797 N N . THR A 1 211 ? -13.484 20.019 -11.546 1.00 47.19 211 THR A N 1
ATOM 1798 C CA . THR A 1 211 ? -13.918 19.776 -10.153 1.00 47.19 211 THR A CA 1
ATOM 1799 C C . THR A 1 211 ? -15.420 19.951 -9.924 1.00 47.19 211 THR A C 1
ATOM 1801 O O . THR A 1 211 ? -15.892 19.653 -8.831 1.00 47.19 211 THR A O 1
ATOM 1804 N N . ASN A 1 212 ? -16.166 20.430 -10.922 1.00 52.16 212 ASN A N 1
ATOM 1805 C CA . ASN A 1 212 ? -17.608 20.626 -10.833 1.00 52.16 212 ASN A CA 1
ATOM 1806 C C . ASN A 1 212 ? -18.341 19.350 -11.284 1.00 52.16 212 ASN A C 1
ATOM 1808 O O . ASN A 1 212 ? -18.149 18.886 -12.408 1.00 52.16 212 ASN A O 1
ATOM 1812 N N . GLU A 1 213 ? -19.200 18.792 -10.429 1.00 54.69 213 GLU A N 1
ATOM 1813 C CA . GLU A 1 213 ? -19.835 17.466 -10.601 1.00 54.69 213 GLU A CA 1
ATOM 1814 C C . GLU A 1 213 ? -20.905 17.407 -11.715 1.00 54.69 213 GLU A C 1
ATOM 1816 O O . GLU A 1 213 ? -21.591 16.402 -11.873 1.00 54.69 213 GLU A O 1
ATOM 1821 N N . ASN A 1 214 ? -21.052 18.481 -12.495 1.00 52.28 214 ASN A N 1
ATOM 1822 C CA . ASN A 1 214 ? -22.228 18.766 -13.320 1.00 52.28 214 ASN A CA 1
ATOM 1823 C C . ASN A 1 214 ? -21.966 18.729 -14.843 1.00 52.28 214 ASN A C 1
ATOM 1825 O O . ASN A 1 214 ? -22.811 19.157 -15.626 1.00 52.28 214 ASN A O 1
ATOM 1829 N N . TYR A 1 215 ? -20.794 18.252 -15.283 1.00 61.84 215 TYR A N 1
ATOM 1830 C CA . TYR A 1 215 ? -20.416 18.224 -16.703 1.00 61.84 215 TYR A CA 1
ATOM 1831 C C . TYR A 1 215 ? -20.470 16.818 -17.306 1.00 61.84 215 TYR A C 1
ATOM 1833 O O . TYR A 1 215 ? -19.815 15.887 -16.836 1.00 61.84 215 TYR A O 1
ATOM 1841 N N . SER A 1 216 ? -21.234 16.692 -18.395 1.00 63.25 216 SER A N 1
ATOM 1842 C CA . SER A 1 216 ? -21.371 15.455 -19.167 1.00 63.25 216 SER A CA 1
ATOM 1843 C C . SER A 1 216 ? -20.043 15.039 -19.811 1.00 63.25 216 SER A C 1
ATOM 1845 O O . SER A 1 216 ? -19.279 15.877 -20.292 1.00 63.25 216 SER A O 1
ATOM 1847 N N . VAL A 1 217 ? -19.765 13.736 -19.838 1.00 72.12 217 VAL A N 1
ATOM 1848 C CA . VAL A 1 217 ? -18.534 13.173 -20.411 1.00 72.12 217 VAL A CA 1
ATOM 1849 C C . VAL A 1 217 ? -18.729 12.938 -21.911 1.00 72.12 217 VAL A C 1
ATOM 1851 O O . VAL A 1 217 ? -19.688 12.286 -22.312 1.00 72.12 217 VAL A O 1
ATOM 1854 N N . TYR A 1 218 ? -17.801 13.431 -22.740 1.00 78.31 218 TYR A N 1
ATOM 1855 C CA . TYR A 1 218 ? -17.846 13.276 -24.204 1.00 78.31 218 TYR A CA 1
ATOM 1856 C C . TYR A 1 218 ? -17.956 11.809 -24.659 1.00 78.31 218 TYR A C 1
ATOM 1858 O O . TYR A 1 218 ? -18.707 11.481 -25.575 1.00 78.31 218 TYR A O 1
ATOM 1866 N N . PHE A 1 219 ? -17.213 10.921 -23.997 1.00 81.44 219 PHE A N 1
ATOM 1867 C CA . PHE A 1 219 ? -17.192 9.491 -24.284 1.00 81.44 219 PHE A CA 1
ATOM 1868 C C . PHE A 1 219 ? -18.322 8.773 -23.544 1.00 81.44 219 PHE A C 1
ATOM 1870 O O . PHE A 1 219 ? -18.328 8.717 -22.315 1.00 81.44 219 PHE A O 1
ATOM 1877 N N . THR A 1 220 ? -19.261 8.202 -24.298 1.00 83.50 220 THR A N 1
ATOM 1878 C CA . THR A 1 220 ? -20.416 7.456 -23.766 1.00 83.50 220 THR A CA 1
ATOM 1879 C C . THR A 1 220 ? -20.219 5.941 -23.836 1.00 83.50 220 THR A C 1
ATOM 1881 O O . THR A 1 220 ? -20.870 5.203 -23.099 1.00 83.50 220 THR A O 1
ATOM 1884 N N . LYS A 1 221 ? -19.326 5.461 -24.712 1.00 84.12 221 LYS A N 1
ATOM 1885 C CA . LYS A 1 221 ? -18.968 4.044 -24.862 1.00 84.12 221 LYS A CA 1
ATOM 1886 C C . LYS A 1 221 ? -17.444 3.853 -24.833 1.00 84.12 221 LYS A C 1
ATOM 1888 O O . LYS A 1 221 ? -16.744 4.665 -25.436 1.00 84.12 221 LYS A O 1
ATOM 1893 N N . PRO A 1 222 ? -16.920 2.764 -24.234 1.00 81.75 222 PRO A N 1
ATOM 1894 C CA . PRO A 1 222 ? -15.481 2.473 -24.234 1.00 81.75 222 PRO A CA 1
ATOM 1895 C C . PRO A 1 222 ? -14.873 2.324 -25.638 1.00 81.75 222 PRO A C 1
ATOM 1897 O O . PRO A 1 222 ? -13.734 2.726 -25.855 1.00 81.75 222 PRO A O 1
ATOM 1900 N N . GLU A 1 223 ? -15.655 1.794 -26.585 1.00 85.31 223 GLU A N 1
ATOM 1901 C CA . GLU A 1 223 ? -15.290 1.595 -27.998 1.00 85.31 223 GLU A CA 1
ATOM 1902 C C . GLU A 1 223 ? -14.743 2.885 -28.633 1.00 85.31 223 GLU A C 1
ATOM 1904 O O . GLU A 1 223 ? -13.677 2.868 -29.234 1.00 85.31 223 GLU A O 1
ATOM 1909 N N . GLN A 1 224 ? -15.380 4.032 -28.367 1.00 85.62 224 GLN A N 1
ATOM 1910 C CA . GLN A 1 224 ? -15.007 5.335 -28.940 1.00 85.62 224 GLN A CA 1
ATOM 1911 C C . GLN A 1 224 ? -13.588 5.792 -28.565 1.00 85.62 224 GLN A C 1
ATOM 1913 O O . GLN A 1 224 ? -12.973 6.570 -29.289 1.00 85.62 224 GLN A O 1
ATOM 1918 N N . LEU A 1 225 ? -13.082 5.362 -27.404 1.00 85.81 225 LEU A N 1
ATOM 1919 C CA . LEU A 1 225 ? -11.713 5.652 -26.987 1.00 85.81 225 LEU A CA 1
ATOM 1920 C C . LEU A 1 225 ? -10.727 4.679 -27.646 1.00 85.81 225 LEU A C 1
ATOM 1922 O O . LEU A 1 225 ? -9.628 5.092 -28.006 1.00 85.81 225 LEU A O 1
ATOM 1926 N N . LEU A 1 226 ? -11.120 3.412 -27.810 1.00 85.88 226 LEU A N 1
ATOM 1927 C CA . LEU A 1 226 ? -10.316 2.407 -28.503 1.00 85.88 226 LEU A CA 1
ATOM 1928 C C . LEU A 1 226 ? -10.127 2.781 -29.978 1.00 85.88 226 LEU A C 1
ATOM 1930 O O . LEU A 1 226 ? -8.999 2.743 -30.450 1.00 85.88 226 LEU A O 1
ATOM 1934 N N . ASP A 1 227 ? -11.180 3.253 -30.651 1.00 85.81 227 ASP A N 1
ATOM 1935 C CA . ASP A 1 227 ? -11.118 3.743 -32.035 1.00 85.81 227 ASP A CA 1
ATOM 1936 C C . ASP A 1 227 ? -10.096 4.890 -32.188 1.00 85.81 227 ASP A C 1
ATOM 1938 O O . ASP A 1 227 ? -9.295 4.894 -33.120 1.00 85.81 227 ASP A O 1
ATOM 1942 N N . ILE A 1 228 ? -10.057 5.833 -31.232 1.00 86.19 228 ILE A N 1
ATOM 1943 C CA . ILE A 1 228 ? -9.059 6.921 -31.201 1.00 86.19 228 ILE A CA 1
ATOM 1944 C C . ILE A 1 228 ? -7.644 6.384 -30.950 1.00 86.19 228 ILE A C 1
ATOM 1946 O O . ILE A 1 228 ? -6.684 6.918 -31.507 1.00 86.19 228 ILE A O 1
ATOM 1950 N N . PHE A 1 229 ? -7.486 5.350 -30.118 1.00 84.44 229 PHE A N 1
ATOM 1951 C CA . PHE A 1 229 ? -6.189 4.695 -29.934 1.00 84.44 229 PHE A CA 1
ATOM 1952 C C . PHE A 1 229 ? -5.733 3.992 -31.211 1.00 84.44 229 PHE A C 1
ATOM 1954 O O . PHE A 1 229 ? -4.596 4.207 -31.617 1.00 84.44 229 PHE A O 1
ATOM 1961 N N . THR A 1 230 ? -6.608 3.251 -31.894 1.00 86.88 230 THR A N 1
ATOM 1962 C CA . THR A 1 230 ? -6.295 2.620 -33.182 1.00 86.88 230 THR A CA 1
ATOM 1963 C C . THR A 1 230 ? -5.957 3.664 -34.249 1.00 86.88 230 THR A C 1
ATOM 1965 O O . THR A 1 230 ? -4.929 3.532 -34.902 1.00 86.88 230 THR A O 1
ATOM 1968 N N . GLU A 1 231 ? -6.705 4.767 -34.362 1.00 88.50 231 GLU A N 1
ATOM 1969 C CA . GLU A 1 231 ? -6.368 5.871 -35.278 1.00 88.50 231 GLU A CA 1
ATOM 1970 C C . GLU A 1 231 ? -5.016 6.533 -34.923 1.00 88.50 231 GLU A C 1
ATOM 1972 O O . GLU A 1 231 ? -4.261 6.967 -35.800 1.00 88.50 231 GLU A O 1
ATOM 1977 N N . MET A 1 232 ? -4.674 6.618 -33.633 1.00 86.31 232 MET A N 1
ATOM 1978 C CA . MET A 1 232 ? -3.385 7.139 -33.171 1.00 86.31 232 MET A CA 1
ATOM 1979 C C . MET A 1 232 ? -2.233 6.162 -33.445 1.00 86.31 232 MET A C 1
ATOM 1981 O O . MET A 1 232 ? -1.143 6.603 -33.814 1.00 86.31 232 MET A O 1
ATOM 1985 N N . GLU A 1 233 ? -2.457 4.857 -33.311 1.00 86.69 233 GLU A N 1
ATOM 1986 C CA . GLU A 1 233 ? -1.513 3.797 -33.681 1.00 86.69 233 GLU A CA 1
ATOM 1987 C C . GLU A 1 233 ? -1.287 3.779 -35.201 1.00 86.69 233 GLU A C 1
ATOM 1989 O O . GLU A 1 233 ? -0.144 3.883 -35.642 1.00 86.69 233 GLU A O 1
ATOM 1994 N N . GLU A 1 234 ? -2.352 3.805 -36.007 1.00 90.56 234 GLU A N 1
ATOM 1995 C CA . GLU A 1 234 ? -2.294 3.902 -37.474 1.00 90.56 234 GLU A CA 1
ATOM 1996 C C . GLU A 1 234 ? -1.546 5.150 -37.968 1.00 90.56 234 GLU A C 1
ATOM 1998 O O . GLU A 1 234 ? -0.870 5.098 -38.995 1.00 90.56 234 GLU A O 1
ATOM 2003 N N . LYS A 1 235 ? -1.623 6.279 -37.250 1.00 88.69 235 LYS A N 1
ATOM 2004 C CA . LYS A 1 235 ? -0.879 7.508 -37.593 1.00 88.69 235 LYS A CA 1
ATOM 2005 C C . LYS A 1 235 ? 0.549 7.537 -37.051 1.00 88.69 235 LYS A C 1
ATOM 2007 O O . LYS A 1 235 ? 1.411 8.176 -37.657 1.00 88.69 235 LYS A O 1
ATOM 2012 N N . SER A 1 236 ? 0.811 6.900 -35.912 1.00 89.75 236 SER A N 1
ATOM 2013 C CA . SER A 1 236 ? 2.137 6.903 -35.284 1.00 89.75 236 SER A CA 1
ATOM 2014 C C . SER A 1 236 ? 3.060 5.830 -35.854 1.00 89.75 236 SER A C 1
ATOM 2016 O O . SER A 1 236 ? 4.247 6.108 -36.014 1.00 89.75 236 SER A O 1
ATOM 2018 N N . LEU A 1 237 ? 2.545 4.663 -36.251 1.00 92.00 237 LEU A N 1
ATOM 2019 C CA . LEU A 1 237 ? 3.351 3.578 -36.814 1.00 92.00 237 LEU A CA 1
ATOM 2020 C C . LEU A 1 237 ? 4.106 4.004 -38.098 1.00 92.00 237 LEU A C 1
ATOM 2022 O O . LEU A 1 237 ? 5.333 3.887 -38.100 1.00 92.00 237 LEU A O 1
ATOM 2026 N N . PRO A 1 238 ? 3.484 4.640 -39.117 1.00 91.94 238 PRO A N 1
ATOM 2027 C CA . PRO A 1 238 ? 4.210 5.144 -40.290 1.00 91.94 238 PRO A CA 1
ATOM 2028 C C . PRO A 1 238 ? 5.190 6.280 -39.960 1.00 91.94 238 PRO A C 1
ATOM 2030 O O . PRO A 1 238 ? 6.169 6.491 -40.677 1.00 91.94 238 PRO A O 1
ATOM 2033 N N . LEU A 1 239 ? 4.949 7.038 -38.883 1.00 93.06 239 LEU A N 1
ATOM 2034 C CA . LEU A 1 239 ? 5.876 8.073 -38.418 1.00 93.06 239 LEU A CA 1
ATOM 2035 C C . LEU A 1 239 ? 7.116 7.453 -37.755 1.00 93.06 239 LEU A C 1
ATOM 2037 O O . LEU A 1 239 ? 8.227 7.940 -37.979 1.00 93.06 239 LEU A O 1
ATOM 2041 N N . VAL A 1 240 ? 6.941 6.366 -36.997 1.00 93.31 240 VAL A N 1
ATOM 2042 C CA . VAL A 1 240 ? 8.035 5.565 -36.430 1.00 93.31 240 VAL A CA 1
ATOM 2043 C C . VAL A 1 240 ? 8.844 4.916 -37.552 1.00 93.31 240 VAL A C 1
ATOM 2045 O O . VAL A 1 240 ? 10.053 5.138 -37.602 1.00 93.31 240 VAL A O 1
ATOM 2048 N N . GLU A 1 241 ? 8.196 4.241 -38.507 1.00 92.44 241 GLU A N 1
ATOM 2049 C CA . GLU A 1 241 ? 8.848 3.669 -39.697 1.00 92.44 241 GLU A CA 1
ATOM 2050 C C . GLU A 1 241 ? 9.639 4.726 -40.477 1.00 92.44 241 GLU A C 1
ATOM 2052 O O . GLU A 1 241 ? 10.810 4.525 -40.800 1.00 92.44 241 GLU A O 1
ATOM 2057 N N . LYS A 1 242 ? 9.040 5.901 -40.721 1.00 93.38 242 LYS A N 1
ATOM 2058 C CA . LYS A 1 242 ? 9.719 7.022 -41.383 1.00 93.38 242 LYS A CA 1
ATOM 2059 C C . LYS A 1 242 ? 10.932 7.507 -40.590 1.00 93.38 242 LYS A C 1
ATOM 2061 O O . LYS A 1 242 ? 11.968 7.769 -41.196 1.00 93.38 242 LYS A O 1
ATOM 2066 N N . SER A 1 243 ? 10.819 7.630 -39.265 1.00 92.69 243 SER A N 1
ATOM 2067 C CA . SER A 1 243 ? 11.926 8.075 -38.411 1.00 92.69 243 SER A CA 1
ATOM 2068 C C . SER A 1 243 ? 13.086 7.071 -38.410 1.00 92.69 243 SER A C 1
ATOM 2070 O O . SER A 1 243 ? 14.237 7.471 -38.602 1.00 92.69 243 SER A O 1
ATOM 2072 N N . GLN A 1 244 ? 12.781 5.772 -38.328 1.00 94.31 244 GLN A N 1
ATOM 2073 C CA . GLN A 1 244 ? 13.759 4.692 -38.425 1.00 94.31 244 GLN A CA 1
ATOM 2074 C C . GLN A 1 244 ? 14.437 4.688 -39.800 1.00 94.31 244 GLN A C 1
ATOM 2076 O O . GLN A 1 244 ? 15.663 4.708 -39.871 1.00 94.31 244 GLN A O 1
ATOM 2081 N N . TYR A 1 245 ? 13.666 4.769 -40.887 1.00 95.75 245 TYR A N 1
ATOM 2082 C CA . TYR A 1 245 ? 14.199 4.848 -42.249 1.00 95.75 245 TYR A CA 1
ATOM 2083 C C . TYR A 1 245 ? 15.138 6.052 -42.438 1.00 95.75 245 TYR A C 1
ATOM 2085 O O . TYR A 1 245 ? 16.212 5.921 -43.029 1.00 95.75 245 TYR A O 1
ATOM 2093 N N . THR A 1 246 ? 14.788 7.224 -41.891 1.00 93.44 246 THR A N 1
ATOM 2094 C CA . THR A 1 246 ? 15.689 8.388 -41.919 1.00 93.44 246 THR A CA 1
ATOM 2095 C C . THR A 1 246 ? 16.941 8.204 -41.059 1.00 93.44 246 THR A C 1
ATOM 2097 O O . THR A 1 246 ? 17.999 8.683 -41.462 1.00 93.44 246 THR A O 1
ATOM 2100 N N . SER A 1 247 ? 16.859 7.481 -39.934 1.00 94.62 247 SER A N 1
ATOM 2101 C CA . SER A 1 247 ? 18.031 7.120 -39.124 1.00 94.62 247 SER A CA 1
ATOM 2102 C C . SER A 1 247 ? 18.965 6.190 -39.894 1.00 94.62 247 SER A C 1
ATOM 2104 O O . SER A 1 247 ? 20.151 6.474 -39.996 1.00 94.62 247 SER A O 1
ATOM 2106 N N . GLU A 1 248 ? 18.437 5.143 -40.536 1.00 95.62 248 GLU A N 1
ATOM 2107 C CA . GLU A 1 248 ? 19.245 4.222 -41.342 1.00 95.62 248 GLU A CA 1
ATOM 2108 C C . GLU A 1 248 ? 19.931 4.915 -42.528 1.00 95.62 248 GLU A C 1
ATOM 2110 O O . GLU A 1 248 ? 21.071 4.588 -42.864 1.00 95.62 248 GLU A O 1
ATOM 2115 N N . ILE A 1 249 ? 19.269 5.883 -43.175 1.00 95.25 249 ILE A N 1
ATOM 2116 C CA . ILE A 1 249 ? 19.910 6.723 -44.198 1.00 95.25 249 ILE A CA 1
ATOM 2117 C C . ILE A 1 249 ? 21.034 7.557 -43.578 1.00 95.25 249 ILE A C 1
ATOM 2119 O O . ILE A 1 249 ? 22.120 7.630 -44.155 1.00 95.25 249 ILE A O 1
ATOM 2123 N N . LEU A 1 250 ? 20.791 8.180 -42.423 1.00 96.50 250 LEU A N 1
ATOM 2124 C CA . LEU A 1 250 ? 21.780 9.008 -41.739 1.00 96.50 250 LEU A CA 1
ATOM 2125 C C . LEU A 1 250 ? 23.010 8.188 -41.321 1.00 96.50 250 LEU A C 1
ATOM 2127 O O . LEU A 1 250 ? 24.130 8.634 -41.551 1.00 96.50 250 LEU A O 1
ATOM 2131 N N . ASP A 1 251 ? 22.818 6.970 -40.812 1.00 96.06 251 ASP A N 1
ATOM 2132 C CA . ASP A 1 251 ? 23.896 6.043 -40.454 1.00 96.06 251 ASP A CA 1
ATOM 2133 C C . ASP A 1 251 ? 24.705 5.602 -41.683 1.00 96.06 251 ASP A C 1
ATOM 2135 O O . ASP A 1 251 ? 25.939 5.563 -41.638 1.00 96.06 251 ASP A O 1
ATOM 2139 N N . ARG A 1 252 ? 24.041 5.343 -42.821 1.00 96.19 252 ARG A N 1
ATOM 2140 C CA . ARG A 1 252 ? 24.719 5.065 -44.101 1.00 96.19 252 ARG A CA 1
ATOM 2141 C C . ARG A 1 252 ? 25.552 6.263 -44.560 1.00 96.19 252 ARG A C 1
ATOM 2143 O O . ARG A 1 252 ? 26.719 6.074 -44.894 1.00 96.19 252 ARG A O 1
ATOM 2150 N N . ILE A 1 253 ? 24.998 7.478 -44.532 1.00 95.75 253 ILE A N 1
ATOM 2151 C CA . ILE A 1 253 ? 25.716 8.719 -44.882 1.00 95.75 253 ILE A CA 1
ATOM 2152 C C . ILE A 1 253 ? 26.899 8.952 -43.932 1.00 95.75 253 ILE A C 1
ATOM 2154 O O . ILE A 1 253 ? 27.999 9.281 -44.368 1.00 95.75 253 ILE A O 1
ATOM 2158 N N . HIS A 1 254 ? 26.713 8.743 -42.630 1.00 97.25 254 HIS A N 1
ATOM 2159 C CA . HIS A 1 254 ? 27.784 8.881 -41.651 1.00 97.25 254 HIS A CA 1
ATOM 2160 C C . HIS A 1 254 ? 28.901 7.851 -41.895 1.00 97.25 254 HIS A C 1
ATOM 2162 O O . HIS A 1 254 ? 30.084 8.191 -41.828 1.00 97.25 254 HIS A O 1
ATOM 2168 N N . SER A 1 255 ? 28.551 6.612 -42.259 1.00 96.19 255 SER A N 1
ATOM 2169 C CA . SER A 1 255 ? 29.530 5.593 -42.642 1.00 96.19 255 SER A CA 1
ATOM 2170 C C . SER A 1 255 ? 30.265 5.925 -43.945 1.00 96.19 255 SER A C 1
ATOM 2172 O O . SER A 1 255 ? 31.467 5.671 -44.014 1.00 96.19 255 SER A O 1
ATOM 2174 N N . THR A 1 256 ? 29.605 6.489 -44.966 1.00 96.94 256 THR A N 1
ATOM 2175 C CA . THR A 1 256 ? 30.303 6.903 -46.197 1.00 96.94 256 THR A CA 1
ATOM 2176 C C . THR A 1 256 ? 31.252 8.063 -45.922 1.00 96.94 256 THR A C 1
ATOM 2178 O O . THR A 1 256 ? 32.422 7.962 -46.275 1.00 96.94 256 THR A O 1
ATOM 2181 N N . ILE A 1 257 ? 30.812 9.097 -45.195 1.00 96.06 257 ILE A N 1
ATOM 2182 C CA . ILE A 1 257 ? 31.665 10.220 -44.769 1.00 96.06 257 ILE A CA 1
ATOM 2183 C C . ILE A 1 257 ? 32.876 9.715 -43.974 1.00 96.06 257 ILE A C 1
ATOM 2185 O O . ILE A 1 257 ? 34.001 10.130 -44.243 1.00 96.06 257 ILE A O 1
ATOM 2189 N N . LYS A 1 258 ? 32.678 8.786 -43.030 1.00 97.31 258 LYS A N 1
ATOM 2190 C CA . LYS A 1 258 ? 33.767 8.191 -42.241 1.00 97.31 258 LYS A CA 1
ATOM 2191 C C . LYS A 1 258 ? 34.791 7.462 -43.118 1.00 97.31 258 LYS A C 1
ATOM 2193 O O . LYS A 1 258 ? 35.991 7.631 -42.902 1.00 97.31 258 LYS A O 1
ATOM 2198 N N . ASN A 1 259 ? 34.333 6.684 -44.100 1.00 96.44 259 ASN A 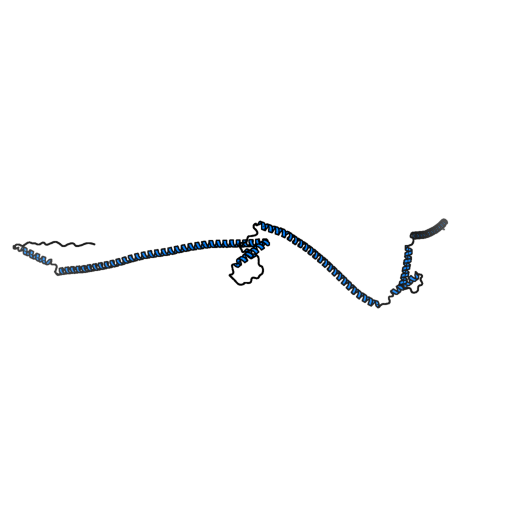N 1
ATOM 2199 C CA . ASN A 1 259 ? 35.215 5.991 -45.041 1.00 96.44 259 ASN A CA 1
ATOM 2200 C C . ASN A 1 259 ? 35.992 6.997 -45.900 1.00 96.44 259 ASN A C 1
ATOM 2202 O O . ASN A 1 259 ? 37.218 6.941 -45.932 1.00 96.44 259 ASN A O 1
ATOM 2206 N N . THR A 1 260 ? 35.308 7.988 -46.478 1.00 95.50 260 THR A N 1
ATOM 2207 C CA . THR A 1 260 ? 35.928 9.049 -47.283 1.00 95.50 260 THR A CA 1
ATOM 2208 C C . THR A 1 260 ? 36.954 9.861 -46.488 1.00 95.50 260 THR A C 1
ATOM 2210 O O . THR A 1 260 ? 38.031 10.144 -47.006 1.00 95.50 260 THR A O 1
ATOM 2213 N N . ILE A 1 261 ? 36.693 10.183 -45.215 1.00 96.50 261 ILE A N 1
ATOM 2214 C CA . ILE A 1 261 ? 37.682 10.824 -44.329 1.00 96.50 261 ILE A CA 1
ATOM 2215 C C . ILE A 1 261 ? 38.899 9.912 -44.115 1.00 96.50 261 ILE A C 1
ATOM 2217 O O . ILE A 1 261 ? 40.030 10.393 -44.122 1.00 96.50 261 ILE A O 1
ATOM 2221 N N . SER A 1 262 ? 38.699 8.601 -43.945 1.00 96.12 262 SER A N 1
ATOM 2222 C CA . SER A 1 262 ? 39.803 7.642 -43.805 1.00 96.12 262 SER A CA 1
ATOM 2223 C C . SER A 1 262 ? 40.651 7.533 -45.077 1.00 96.12 262 SER A C 1
ATOM 2225 O O . SER A 1 262 ? 41.874 7.461 -44.979 1.00 96.12 262 SER A O 1
ATOM 2227 N N . GLU A 1 263 ? 40.021 7.550 -46.253 1.00 96.50 263 GLU A N 1
ATOM 2228 C CA . GLU A 1 263 ? 40.686 7.552 -47.563 1.00 96.50 263 GLU A CA 1
ATOM 2229 C C . GLU A 1 263 ? 41.509 8.833 -47.756 1.00 96.50 263 GLU A C 1
ATOM 2231 O O . GLU A 1 263 ? 42.715 8.759 -47.981 1.00 96.50 263 GLU A O 1
ATOM 2236 N N . HIS A 1 264 ? 40.906 10.009 -47.544 1.00 96.00 264 HIS A N 1
ATOM 2237 C CA . HIS A 1 264 ? 41.600 11.296 -47.664 1.00 96.00 264 HIS A CA 1
ATOM 2238 C C . HIS A 1 264 ? 42.749 11.433 -46.655 1.00 96.00 264 HIS A C 1
ATOM 2240 O O . HIS A 1 264 ? 43.819 11.921 -47.006 1.00 96.00 264 HIS A O 1
ATOM 2246 N N . ASN A 1 265 ? 42.577 10.967 -45.412 1.00 95.69 265 ASN A N 1
ATOM 2247 C CA . ASN A 1 265 ? 43.664 10.949 -44.428 1.00 95.69 265 ASN A CA 1
ATOM 2248 C C . ASN A 1 265 ? 44.824 10.044 -44.874 1.00 95.69 265 ASN A C 1
ATOM 2250 O O . ASN A 1 265 ? 45.985 10.391 -44.659 1.00 95.69 265 ASN A O 1
ATOM 2254 N N . HIS A 1 266 ? 44.530 8.908 -45.515 1.00 96.31 266 HIS A N 1
ATOM 2255 C CA . HIS A 1 266 ? 45.557 8.032 -46.073 1.00 96.31 266 HIS A CA 1
ATOM 2256 C C . HIS A 1 266 ? 46.295 8.693 -47.249 1.00 96.31 266 HIS A C 1
ATOM 2258 O O . HIS A 1 266 ? 47.524 8.659 -47.289 1.00 96.31 266 HIS A O 1
ATOM 2264 N N . GLU A 1 267 ? 45.579 9.352 -48.165 1.00 96.50 267 GLU A N 1
ATOM 2265 C CA . GLU A 1 267 ? 46.182 10.115 -49.267 1.00 96.50 267 GLU A CA 1
ATOM 2266 C C . GLU A 1 267 ? 47.048 11.279 -48.769 1.00 96.50 267 GLU A C 1
ATOM 2268 O O . GLU A 1 267 ? 48.170 11.458 -49.244 1.00 96.50 267 GLU A O 1
ATOM 2273 N N . VAL A 1 268 ? 46.579 12.031 -47.768 1.00 96.00 268 VAL A N 1
ATOM 2274 C CA . VAL A 1 268 ? 47.349 13.101 -47.115 1.00 96.00 268 VAL A CA 1
ATOM 2275 C C . VAL A 1 268 ? 48.635 12.552 -46.499 1.00 96.00 268 VAL A C 1
ATOM 2277 O O . VAL A 1 268 ? 49.690 13.167 -46.652 1.00 96.00 268 VAL A O 1
ATOM 2280 N N . GLU A 1 269 ? 48.594 11.388 -45.850 1.00 95.44 269 GLU A N 1
ATOM 2281 C CA . GLU A 1 269 ? 49.795 10.773 -45.278 1.00 95.44 269 GLU A CA 1
ATOM 2282 C C . GLU A 1 269 ? 50.766 10.280 -46.365 1.00 95.44 269 GLU A C 1
ATOM 2284 O O . GLU A 1 269 ? 51.970 10.523 -46.271 1.00 95.44 269 GLU A O 1
ATOM 2289 N N . GLN A 1 270 ? 50.264 9.697 -47.462 1.00 95.88 270 GLN A N 1
ATOM 2290 C CA . GLN A 1 270 ? 51.094 9.381 -48.631 1.00 95.88 270 GLN A CA 1
ATOM 2291 C C . GLN A 1 270 ? 51.739 10.633 -49.249 1.00 95.88 270 GLN A C 1
ATOM 2293 O O . GLN A 1 270 ? 52.894 10.581 -49.677 1.00 95.88 270 GLN A O 1
ATOM 2298 N N . LEU A 1 271 ? 51.013 11.754 -49.321 1.00 95.38 271 LEU A N 1
ATOM 2299 C CA . LEU A 1 271 ? 51.533 13.020 -49.840 1.00 95.38 271 LEU A CA 1
ATOM 2300 C C . LEU A 1 271 ? 52.618 13.602 -48.929 1.00 95.38 271 LEU A C 1
ATOM 2302 O O . LEU A 1 271 ? 53.654 14.011 -49.445 1.00 95.38 271 LEU A O 1
ATOM 2306 N N . LYS A 1 272 ? 52.454 13.559 -47.599 1.00 96.00 272 LYS A N 1
ATOM 2307 C CA . LYS A 1 272 ? 53.524 13.934 -46.653 1.00 96.00 272 LYS A CA 1
ATOM 2308 C C . LYS A 1 272 ? 54.778 13.083 -46.842 1.00 96.00 272 LYS A C 1
ATOM 2310 O O . LYS A 1 272 ? 55.873 13.627 -46.899 1.00 96.00 272 LYS A O 1
ATOM 2315 N N . ILE A 1 273 ? 54.633 11.762 -46.989 1.00 95.75 273 ILE A N 1
ATOM 2316 C CA . ILE A 1 273 ? 55.774 10.865 -47.231 1.00 95.75 273 ILE A CA 1
ATOM 2317 C C . ILE A 1 273 ? 56.501 11.252 -48.529 1.00 95.75 273 ILE A C 1
ATOM 2319 O O . ILE A 1 273 ? 57.728 11.330 -48.532 1.00 95.75 273 ILE A O 1
ATOM 2323 N N . LYS A 1 274 ? 55.767 11.555 -49.609 1.00 95.94 274 LYS A N 1
ATOM 2324 C CA . LYS A 1 274 ? 56.346 12.035 -50.878 1.00 95.94 274 LYS A CA 1
ATOM 2325 C C . LYS A 1 274 ? 57.040 13.393 -50.730 1.00 95.94 274 LYS A C 1
ATOM 2327 O O . LYS A 1 274 ? 58.115 13.573 -51.290 1.00 95.94 274 LYS A O 1
ATOM 2332 N N . ILE A 1 275 ? 56.464 14.325 -49.967 1.00 96.12 275 ILE A N 1
ATOM 2333 C CA . ILE A 1 275 ? 57.086 15.626 -49.666 1.00 96.12 275 ILE A CA 1
ATOM 2334 C C . ILE A 1 275 ? 58.405 15.413 -48.919 1.00 96.12 275 ILE A C 1
ATOM 2336 O O . ILE A 1 275 ? 59.434 15.856 -49.412 1.00 96.12 275 ILE A O 1
ATOM 2340 N N . ASN A 1 276 ? 58.411 14.639 -47.830 1.00 95.19 276 ASN A N 1
ATOM 2341 C CA . ASN A 1 276 ? 59.627 14.334 -47.066 1.00 95.19 276 ASN A CA 1
ATOM 2342 C C . ASN A 1 276 ? 60.709 13.662 -47.938 1.00 95.19 276 ASN A C 1
ATOM 2344 O O . ASN A 1 276 ? 61.895 13.947 -47.792 1.00 95.19 276 ASN A O 1
ATOM 2348 N N . GLN A 1 277 ? 60.313 12.779 -48.866 1.00 94.38 277 GLN A N 1
ATOM 2349 C CA . GLN A 1 277 ? 61.227 12.171 -49.840 1.00 94.38 277 GLN A CA 1
ATOM 2350 C C . GLN A 1 277 ? 61.827 13.213 -50.794 1.00 94.38 277 GLN A C 1
ATOM 2352 O O . GLN A 1 277 ? 63.032 13.186 -51.036 1.00 94.38 277 GLN A O 1
ATOM 2357 N N . PHE A 1 278 ? 61.022 14.138 -51.324 1.00 94.25 278 PHE A N 1
ATOM 2358 C CA . PHE A 1 278 ? 61.524 15.209 -52.185 1.00 94.25 278 PHE A CA 1
ATOM 2359 C C . PHE A 1 278 ? 62.386 16.222 -51.424 1.00 94.25 278 PHE A C 1
ATOM 2361 O O . PHE A 1 278 ? 63.404 16.644 -51.960 1.00 94.25 278 PHE A O 1
ATOM 2368 N N . GLU A 1 279 ? 62.042 16.574 -50.185 1.00 95.06 279 GLU A N 1
ATOM 2369 C CA . GLU A 1 279 ? 62.848 17.456 -49.330 1.00 95.06 279 GLU A CA 1
ATOM 2370 C C . GLU A 1 279 ? 64.233 16.860 -49.041 1.00 95.06 279 GLU A C 1
ATOM 2372 O O . GLU A 1 279 ? 65.240 17.555 -49.176 1.00 95.06 279 GLU A O 1
ATOM 2377 N N . GLU A 1 280 ? 64.311 15.561 -48.733 1.00 93.94 280 GLU A N 1
ATOM 2378 C CA . GLU A 1 280 ? 65.586 14.862 -48.533 1.00 93.94 280 GLU A CA 1
ATOM 2379 C C . GLU A 1 280 ? 66.402 14.767 -49.838 1.00 93.94 280 GLU A C 1
ATOM 2381 O O . GLU A 1 280 ? 67.610 14.997 -49.821 1.00 93.94 280 GLU A O 1
ATOM 2386 N N . VAL A 1 281 ? 65.761 14.519 -50.989 1.00 95.12 281 VAL A N 1
ATOM 2387 C CA . VAL A 1 281 ? 66.437 14.552 -52.303 1.00 95.12 281 VAL A CA 1
ATOM 2388 C C . VAL A 1 281 ? 66.965 15.954 -52.627 1.00 95.12 281 VAL A C 1
ATOM 2390 O O . VAL A 1 281 ? 68.110 16.080 -53.055 1.00 95.12 281 VAL A O 1
ATOM 2393 N N . ILE A 1 282 ? 66.177 17.008 -52.392 1.00 93.62 282 ILE A N 1
ATOM 2394 C CA . ILE A 1 282 ? 66.592 18.406 -52.592 1.00 93.62 282 ILE A CA 1
ATOM 2395 C C . ILE A 1 282 ? 67.784 18.739 -51.692 1.00 93.62 282 ILE A C 1
ATOM 2397 O O . ILE A 1 282 ? 68.760 19.320 -52.161 1.00 93.62 282 ILE A O 1
ATOM 2401 N N . LYS A 1 283 ? 67.746 18.333 -50.420 1.00 94.00 283 LYS A N 1
ATOM 2402 C CA . LYS A 1 283 ? 68.852 18.529 -49.479 1.00 94.00 283 LYS A CA 1
ATOM 2403 C C . LYS A 1 283 ? 70.129 17.823 -49.947 1.00 94.00 283 LYS A C 1
ATOM 2405 O O . LYS A 1 283 ? 71.181 18.455 -49.985 1.00 94.00 283 LYS A O 1
ATOM 2410 N N . GLN A 1 284 ? 70.038 16.555 -50.354 1.00 91.38 284 GLN A N 1
ATOM 2411 C CA . GLN A 1 284 ? 71.178 15.810 -50.900 1.00 91.38 284 GLN A CA 1
ATOM 2412 C C . GLN A 1 284 ? 71.727 16.447 -52.183 1.00 91.38 284 GLN A C 1
ATOM 2414 O O . GLN A 1 284 ? 72.940 16.458 -52.385 1.00 91.38 284 GLN A O 1
ATOM 2419 N N . GLU A 1 285 ? 70.868 16.995 -53.042 1.00 86.81 285 GLU A N 1
ATOM 2420 C CA . GLU A 1 285 ? 71.303 17.655 -54.274 1.00 86.81 285 GLU A CA 1
ATOM 2421 C C . GLU A 1 285 ? 71.960 19.017 -54.001 1.00 86.81 285 GLU A C 1
ATOM 2423 O O . GLU A 1 285 ? 72.965 19.331 -54.629 1.00 86.81 285 GLU A O 1
ATOM 2428 N N . ILE A 1 286 ? 71.501 19.776 -52.997 1.00 90.50 286 ILE A N 1
ATOM 2429 C CA . ILE A 1 286 ? 72.186 20.991 -52.516 1.00 90.50 286 ILE A CA 1
ATOM 2430 C C . ILE A 1 286 ? 73.560 20.643 -51.914 1.00 90.50 286 ILE A C 1
ATOM 2432 O O . ILE A 1 286 ? 74.553 21.307 -52.212 1.00 90.50 286 ILE A O 1
ATOM 2436 N N . GLU A 1 287 ? 73.658 19.583 -51.102 1.00 90.12 287 GLU A N 1
ATOM 2437 C CA . GLU A 1 287 ? 74.940 19.106 -50.558 1.00 90.12 287 GLU A CA 1
ATOM 2438 C C . GLU A 1 287 ? 75.905 18.662 -51.678 1.00 90.12 287 GLU A C 1
ATOM 2440 O O . GLU A 1 287 ? 77.096 18.996 -51.643 1.00 90.12 287 GLU A O 1
ATOM 2445 N N . ARG A 1 288 ? 75.396 17.980 -52.716 1.00 88.31 288 ARG A N 1
ATOM 2446 C CA . ARG A 1 288 ? 76.158 17.651 -53.933 1.00 88.31 288 ARG A CA 1
ATOM 2447 C C . ARG A 1 288 ? 76.575 18.891 -54.705 1.00 88.31 288 ARG A C 1
ATOM 2449 O O . ARG A 1 288 ? 77.728 18.953 -55.115 1.00 88.31 288 ARG A O 1
ATOM 2456 N N . GLU A 1 289 ? 75.697 19.874 -54.887 1.00 86.88 289 GLU A N 1
ATOM 2457 C CA . GLU A 1 289 ? 76.026 21.106 -55.605 1.00 86.88 289 GLU A CA 1
ATOM 2458 C C . GLU A 1 289 ? 77.180 21.835 -54.908 1.00 86.88 289 GLU A C 1
ATOM 2460 O O . GLU A 1 289 ? 78.172 22.167 -55.554 1.00 86.88 289 GLU A O 1
ATOM 2465 N N . ILE A 1 290 ? 77.116 21.989 -53.581 1.00 87.75 290 ILE A N 1
ATOM 2466 C CA . ILE A 1 290 ? 78.194 22.576 -52.771 1.00 87.75 290 ILE A CA 1
ATOM 2467 C C . ILE A 1 290 ? 79.501 21.777 -52.938 1.00 87.75 290 ILE A C 1
ATOM 2469 O O . ILE A 1 290 ? 80.570 22.366 -53.125 1.00 87.75 290 ILE A O 1
ATOM 2473 N N . SER A 1 291 ? 79.432 20.442 -52.933 1.00 82.94 291 SER A N 1
ATOM 2474 C CA . SER A 1 291 ? 80.593 19.567 -53.159 1.00 82.94 291 SER A CA 1
ATOM 2475 C C . SER A 1 291 ? 81.185 19.726 -54.571 1.00 82.94 291 SER A C 1
ATOM 2477 O O . SER A 1 291 ? 82.394 19.911 -54.730 1.00 82.94 291 SER A O 1
ATOM 2479 N N . CYS A 1 292 ? 80.347 19.751 -55.608 1.00 80.50 292 CYS A N 1
ATOM 2480 C CA . CYS A 1 292 ? 80.757 19.962 -56.994 1.00 80.50 292 CYS A CA 1
ATOM 2481 C C . CYS A 1 292 ? 81.321 21.370 -57.228 1.00 80.50 292 CYS A C 1
ATOM 2483 O O . CYS A 1 292 ? 82.317 21.510 -57.937 1.00 80.50 292 CYS A O 1
ATOM 2485 N N . GLN A 1 293 ? 80.750 22.407 -56.608 1.00 78.75 293 GLN A N 1
ATOM 2486 C CA . GLN A 1 293 ? 81.300 23.764 -56.631 1.00 78.75 293 GLN A CA 1
ATOM 2487 C C . GLN A 1 293 ? 82.690 23.811 -55.969 1.00 78.75 293 GLN A C 1
ATOM 2489 O O . GLN A 1 293 ? 83.592 24.457 -56.506 1.00 78.75 293 GLN A O 1
ATOM 2494 N N . HIS A 1 294 ? 82.901 23.079 -54.867 1.00 75.88 294 HIS A N 1
ATOM 2495 C CA . HIS A 1 294 ? 84.213 22.950 -54.224 1.00 75.88 294 HIS A CA 1
ATOM 2496 C C . HIS A 1 294 ? 85.245 22.265 -55.140 1.00 75.88 294 HIS A C 1
ATOM 2498 O O . HIS A 1 294 ? 86.354 22.774 -55.304 1.00 75.88 294 HIS A O 1
ATOM 2504 N N . ILE A 1 295 ? 84.874 21.165 -55.806 1.00 77.19 295 ILE A N 1
ATOM 2505 C CA . ILE A 1 295 ? 85.746 20.466 -56.769 1.00 77.19 295 ILE A CA 1
ATOM 2506 C C . ILE A 1 295 ? 86.047 21.356 -57.987 1.00 77.19 295 ILE A C 1
ATOM 2508 O O . ILE A 1 295 ? 87.200 21.482 -58.393 1.00 77.19 295 ILE A O 1
ATOM 2512 N N . LEU A 1 296 ? 85.054 22.060 -58.541 1.00 69.88 296 LEU A N 1
ATOM 2513 C CA . LEU A 1 296 ? 85.261 23.005 -59.647 1.00 69.88 296 LEU A CA 1
ATOM 2514 C C . LEU A 1 296 ? 86.173 24.181 -59.262 1.00 69.88 296 LEU A C 1
ATOM 2516 O O . LEU A 1 296 ? 86.917 24.680 -60.110 1.00 69.88 296 LEU A O 1
ATOM 2520 N N . ALA A 1 297 ? 86.144 24.622 -58.001 1.00 70.94 297 ALA A N 1
ATOM 2521 C CA . ALA A 1 297 ? 87.078 25.618 -57.482 1.00 70.94 297 ALA A CA 1
ATOM 2522 C C . ALA A 1 297 ? 88.518 25.077 -57.382 1.00 70.94 297 ALA A C 1
ATOM 2524 O O . ALA A 1 297 ? 89.461 25.841 -57.589 1.00 70.94 297 ALA A O 1
ATOM 2525 N N . GLN A 1 298 ? 88.701 23.774 -57.139 1.00 64.31 298 GLN A N 1
ATOM 2526 C CA . GLN A 1 298 ? 90.010 23.115 -57.205 1.00 64.31 298 GLN A CA 1
ATOM 2527 C C . GLN A 1 298 ? 90.493 22.965 -58.661 1.00 64.31 298 GLN A C 1
ATOM 2529 O O . GLN A 1 298 ? 91.590 23.422 -58.982 1.00 64.31 298 GLN A O 1
ATOM 2534 N N . CYS A 1 299 ? 89.666 22.420 -59.562 1.00 59.94 299 CYS A N 1
ATOM 2535 C CA . CYS A 1 299 ? 90.043 22.147 -60.958 1.00 59.94 299 CYS A CA 1
ATOM 2536 C C . CYS A 1 299 ? 90.339 23.406 -61.792 1.00 59.94 299 CYS A C 1
ATOM 2538 O O . CYS A 1 299 ? 91.140 23.350 -62.720 1.00 59.94 299 CYS A O 1
ATOM 2540 N N . LYS A 1 300 ? 89.752 24.569 -61.468 1.00 58.47 300 LYS A N 1
ATOM 2541 C CA . LYS A 1 300 ? 90.053 25.840 -62.165 1.00 58.47 300 LYS A CA 1
ATOM 2542 C C . LYS A 1 300 ? 91.516 26.299 -62.049 1.00 58.47 300 LYS A C 1
ATOM 2544 O O . LYS A 1 300 ? 91.906 27.208 -62.785 1.00 58.47 300 LYS A O 1
ATOM 2549 N N . ASN A 1 301 ? 92.305 25.692 -61.161 1.00 56.66 301 ASN A N 1
ATOM 2550 C CA . ASN A 1 301 ? 93.711 26.033 -60.946 1.00 56.66 301 ASN A CA 1
ATOM 2551 C C . ASN A 1 301 ? 94.677 25.333 -61.925 1.00 56.66 301 ASN A C 1
ATOM 2553 O O . ASN A 1 301 ? 95.828 25.753 -62.024 1.00 56.66 301 ASN A O 1
ATOM 2557 N N . GLU A 1 302 ? 94.227 24.332 -62.692 1.00 57.84 302 GLU A N 1
ATOM 2558 C CA . GLU A 1 302 ? 95.058 23.597 -63.658 1.00 57.84 302 GLU A CA 1
ATOM 2559 C C . GLU A 1 302 ? 94.561 23.835 -65.095 1.00 57.84 302 GLU A C 1
ATOM 2561 O O . GLU A 1 302 ? 93.462 23.436 -65.469 1.00 57.84 302 GLU A O 1
ATOM 2566 N N . LYS A 1 303 ? 95.360 24.537 -65.914 1.00 56.41 303 LYS A N 1
ATOM 2567 C CA . LYS A 1 303 ? 94.943 25.023 -67.249 1.00 56.41 303 LYS A CA 1
ATOM 2568 C C . LYS A 1 303 ? 95.602 24.357 -68.464 1.00 56.41 303 LYS A C 1
ATOM 2570 O O . LYS A 1 303 ? 95.308 24.769 -69.581 1.00 56.41 303 LYS A O 1
ATOM 2575 N N . ASN A 1 304 ? 96.454 23.349 -68.272 1.00 56.28 304 ASN A N 1
ATOM 2576 C CA . ASN A 1 304 ? 97.207 22.702 -69.355 1.00 56.28 304 ASN A CA 1
ATOM 2577 C C . ASN A 1 304 ? 97.097 21.168 -69.262 1.00 56.28 304 ASN A C 1
ATOM 2579 O O . ASN A 1 304 ? 97.943 20.533 -68.640 1.00 56.28 304 ASN A O 1
ATOM 2583 N N . ASP A 1 305 ? 96.070 20.580 -69.882 1.00 66.06 305 ASP A N 1
ATOM 2584 C CA . ASP A 1 305 ? 95.919 19.120 -69.982 1.00 66.06 305 ASP A CA 1
ATOM 2585 C C . ASP A 1 305 ? 96.557 18.596 -71.293 1.00 66.06 305 ASP A C 1
ATOM 2587 O O . ASP A 1 305 ? 96.076 18.938 -72.383 1.00 66.06 305 ASP A O 1
ATOM 2591 N N . PRO A 1 306 ? 97.625 17.771 -71.232 1.00 71.06 306 PRO A N 1
ATOM 2592 C CA . PRO A 1 306 ? 98.321 17.261 -72.417 1.00 71.06 306 PRO A CA 1
ATOM 2593 C C . PRO A 1 306 ? 97.467 16.330 -73.297 1.00 71.06 306 PRO A C 1
ATOM 2595 O O . PRO A 1 306 ? 97.795 16.121 -74.469 1.00 71.06 306 PRO A O 1
ATOM 2598 N N . LEU A 1 307 ? 96.359 15.779 -72.784 1.00 70.69 307 LEU A N 1
ATOM 2599 C CA . LEU A 1 307 ? 95.489 14.876 -73.544 1.00 70.69 307 LEU A CA 1
ATOM 2600 C C . LEU A 1 307 ? 94.798 15.588 -74.724 1.00 70.69 307 LEU A C 1
ATOM 2602 O O . LEU A 1 307 ? 94.614 15.007 -75.798 1.00 70.69 307 LEU A O 1
ATOM 2606 N N . ILE A 1 308 ? 94.469 16.873 -74.555 1.00 69.94 308 ILE A N 1
ATOM 2607 C CA . ILE A 1 308 ? 93.807 17.699 -75.578 1.00 69.94 308 ILE A CA 1
ATOM 2608 C C . ILE A 1 308 ? 94.723 17.895 -76.801 1.00 69.94 308 ILE A C 1
ATOM 2610 O O . ILE A 1 308 ? 94.258 17.907 -77.946 1.00 69.94 308 ILE A O 1
ATOM 2614 N N . GLU A 1 309 ? 96.034 17.995 -76.578 1.00 73.25 309 GLU A N 1
ATOM 2615 C CA . GLU A 1 309 ? 97.029 18.185 -77.635 1.00 73.25 309 GLU A CA 1
ATOM 2616 C C . GLU A 1 309 ? 97.233 16.910 -78.477 1.00 73.25 309 GLU A C 1
ATOM 2618 O O . GLU A 1 309 ? 97.334 16.982 -79.706 1.00 73.25 309 GLU A O 1
ATOM 2623 N N . GLN A 1 310 ? 97.171 15.724 -77.857 1.00 77.19 310 GLN A N 1
ATOM 2624 C CA . GLN A 1 310 ? 97.191 14.443 -78.577 1.00 77.19 310 GLN A CA 1
ATOM 2625 C C . GLN A 1 310 ? 95.995 14.270 -79.526 1.00 77.19 310 GLN A C 1
ATOM 2627 O O . GLN A 1 310 ? 96.183 13.866 -80.676 1.00 77.19 310 GLN A O 1
ATOM 2632 N N . ILE A 1 311 ? 94.776 14.584 -79.072 1.00 77.88 311 ILE A N 1
ATOM 2633 C CA . ILE A 1 311 ? 93.549 14.435 -79.878 1.00 77.88 311 ILE A CA 1
ATOM 2634 C C . ILE A 1 311 ? 93.565 15.384 -81.085 1.00 77.88 311 ILE A C 1
ATOM 2636 O O . ILE A 1 311 ? 93.162 15.009 -82.190 1.00 77.88 311 ILE A O 1
ATOM 2640 N N . LYS A 1 312 ? 94.082 16.604 -80.900 1.00 78.19 312 LYS A N 1
ATOM 2641 C CA . LYS A 1 312 ? 94.276 17.570 -81.988 1.00 78.19 312 LYS A CA 1
ATOM 2642 C C . LYS A 1 312 ? 95.215 17.018 -83.069 1.00 78.19 312 LYS A C 1
ATOM 2644 O O . LYS A 1 312 ? 94.845 17.011 -84.243 1.00 78.19 312 LYS A O 1
ATOM 2649 N N . ASN A 1 313 ? 96.372 16.488 -82.670 1.00 78.94 313 ASN A N 1
ATOM 2650 C CA . ASN A 1 313 ? 97.375 15.953 -83.597 1.00 78.94 313 ASN A CA 1
ATOM 2651 C C . ASN A 1 313 ? 96.876 14.724 -84.381 1.00 78.94 313 ASN A C 1
ATOM 2653 O O . ASN A 1 313 ? 97.084 14.639 -85.592 1.00 78.94 313 ASN A O 1
ATOM 2657 N N . THR A 1 314 ? 96.192 13.773 -83.735 1.00 80.00 314 THR A N 1
ATOM 2658 C CA . THR A 1 314 ? 95.676 12.569 -84.421 1.00 80.00 314 THR A CA 1
ATOM 2659 C C . THR A 1 314 ? 94.554 12.890 -85.409 1.00 80.00 314 THR A C 1
ATOM 2661 O O . THR A 1 314 ? 94.518 12.325 -86.505 1.00 80.00 314 THR A O 1
ATOM 2664 N N . THR A 1 315 ? 93.686 13.845 -85.066 1.00 78.69 315 THR A N 1
ATOM 2665 C CA . THR A 1 315 ? 92.626 14.350 -85.954 1.00 78.69 315 THR A CA 1
ATOM 2666 C C . THR A 1 315 ? 93.205 14.964 -87.232 1.00 78.69 315 THR A C 1
ATOM 2668 O O . THR A 1 315 ? 92.741 14.661 -88.332 1.00 78.69 315 THR A O 1
ATOM 2671 N N . GLU A 1 316 ? 94.249 15.789 -87.106 1.00 77.38 316 GLU A N 1
ATOM 2672 C CA . GLU A 1 316 ? 94.883 16.469 -88.243 1.00 77.38 316 GLU A CA 1
ATOM 2673 C C . GLU A 1 316 ? 95.535 15.480 -89.231 1.00 77.38 316 GLU A C 1
ATOM 2675 O O . GLU A 1 316 ? 95.461 15.667 -90.449 1.00 77.38 316 GLU A O 1
ATOM 2680 N N . ILE A 1 317 ? 96.113 14.382 -88.724 1.00 78.94 317 ILE A N 1
ATOM 2681 C CA . ILE A 1 317 ? 96.675 13.295 -89.545 1.00 78.94 317 ILE A CA 1
ATOM 2682 C C . ILE A 1 317 ? 95.581 12.598 -90.370 1.00 78.94 317 ILE A C 1
ATOM 2684 O O . ILE A 1 317 ? 95.769 12.354 -91.565 1.00 78.94 317 ILE A O 1
ATOM 2688 N N . LEU A 1 318 ? 94.439 12.276 -89.754 1.00 78.75 318 LEU A N 1
ATOM 2689 C CA . LEU A 1 318 ? 93.332 11.597 -90.438 1.00 78.75 318 LEU A CA 1
ATOM 2690 C C . LEU A 1 318 ? 92.688 12.484 -91.509 1.00 78.75 318 LEU A C 1
ATOM 2692 O O . LEU A 1 318 ? 92.409 11.995 -92.607 1.00 78.75 318 LEU A O 1
ATOM 2696 N N . TYR A 1 319 ? 92.518 13.778 -91.218 1.00 79.19 319 TYR A N 1
ATOM 2697 C CA . TYR A 1 319 ? 91.959 14.753 -92.155 1.00 79.19 319 TYR A CA 1
ATOM 2698 C C . TYR A 1 319 ? 92.803 14.841 -93.437 1.00 79.19 319 TYR A C 1
ATOM 2700 O O . TYR A 1 319 ? 92.297 14.575 -94.528 1.00 79.19 319 TYR A O 1
ATOM 2708 N N . LYS A 1 320 ? 94.117 15.084 -93.301 1.00 75.44 320 LYS A N 1
ATOM 2709 C CA . LYS A 1 320 ? 95.057 15.195 -94.436 1.00 75.44 320 LYS A CA 1
ATOM 2710 C C . LYS A 1 320 ? 95.160 13.926 -95.288 1.00 75.44 320 LYS A C 1
ATOM 2712 O O . LYS A 1 320 ? 95.498 14.010 -96.465 1.00 75.44 320 LYS A O 1
ATOM 2717 N N . LYS A 1 321 ? 94.915 12.745 -94.710 1.00 74.81 321 LYS A N 1
ATOM 2718 C CA . LYS A 1 321 ? 95.082 11.459 -95.407 1.00 74.81 321 LYS A CA 1
ATOM 2719 C C . LYS A 1 321 ? 93.889 11.078 -96.290 1.00 74.81 321 LYS A C 1
ATOM 2721 O O . LYS A 1 321 ? 94.082 10.393 -97.292 1.00 74.81 321 LYS A O 1
ATOM 2726 N N . HIS A 1 322 ? 92.669 11.466 -95.912 1.00 69.69 322 HIS A N 1
ATOM 2727 C CA . HIS A 1 322 ? 91.437 10.958 -96.534 1.00 69.69 322 HIS A CA 1
ATOM 2728 C C . HIS A 1 322 ? 90.556 12.029 -97.202 1.00 69.69 322 HIS A C 1
ATOM 2730 O O . HIS A 1 322 ? 89.565 11.676 -97.847 1.00 69.69 322 HIS A O 1
ATOM 2736 N N . ILE A 1 323 ? 90.911 13.314 -97.093 1.00 71.12 323 ILE A N 1
ATOM 2737 C CA . ILE A 1 323 ? 90.196 14.440 -97.708 1.00 71.12 323 ILE A CA 1
ATOM 2738 C C . ILE A 1 323 ? 91.192 15.270 -98.530 1.00 71.12 323 ILE A C 1
ATOM 2740 O O . ILE A 1 323 ? 92.204 15.729 -98.011 1.00 71.12 323 ILE A O 1
ATOM 2744 N N . ILE A 1 324 ? 90.904 15.473 -99.820 1.00 60.66 324 ILE A N 1
ATOM 2745 C CA . ILE A 1 324 ? 91.737 16.283 -100.727 1.00 60.66 324 ILE A CA 1
ATOM 2746 C C . ILE A 1 324 ? 91.239 17.738 -100.694 1.00 60.66 324 ILE A C 1
ATOM 2748 O O . ILE A 1 324 ? 90.684 18.238 -101.669 1.00 60.66 324 ILE A O 1
ATOM 2752 N N . SER A 1 325 ? 91.430 18.397 -99.548 1.00 60.38 325 SER A N 1
ATOM 2753 C CA . SER A 1 325 ? 91.155 19.825 -99.341 1.00 60.38 325 SER A CA 1
ATOM 2754 C C . SER A 1 325 ? 92.318 20.464 -98.581 1.00 60.38 325 SER A C 1
ATOM 2756 O O . SER A 1 325 ? 92.501 20.212 -97.391 1.00 60.38 325 SER A O 1
ATOM 2758 N N . ASN A 1 326 ? 93.109 21.300 -99.260 1.00 58.69 326 ASN A N 1
ATOM 2759 C CA . ASN A 1 326 ? 94.191 22.080 -98.643 1.00 58.69 326 ASN A CA 1
ATOM 2760 C C . ASN A 1 326 ? 93.645 23.376 -98.012 1.00 58.69 326 ASN A C 1
ATOM 2762 O O . ASN A 1 326 ? 94.055 24.481 -98.365 1.00 58.69 326 ASN A O 1
ATOM 2766 N N . ASP A 1 327 ? 92.727 23.227 -97.061 1.00 59.25 327 ASP A N 1
ATOM 2767 C CA . ASP A 1 327 ? 92.148 24.337 -96.308 1.00 59.25 327 ASP A CA 1
ATOM 2768 C C . ASP A 1 327 ? 92.953 24.573 -95.019 1.00 59.25 327 ASP A C 1
ATOM 2770 O O . ASP A 1 327 ? 92.804 23.885 -94.005 1.00 59.25 327 ASP A O 1
ATOM 2774 N N . MET A 1 328 ? 93.858 25.551 -95.064 1.00 57.56 328 MET A N 1
ATOM 2775 C CA . MET A 1 328 ? 94.707 25.910 -93.926 1.00 57.56 328 MET A CA 1
ATOM 2776 C C . MET A 1 328 ? 93.895 26.673 -92.868 1.00 57.56 328 MET A C 1
ATOM 2778 O O . MET A 1 328 ? 93.407 27.768 -93.135 1.00 57.56 328 MET A O 1
ATOM 2782 N N . GLY A 1 329 ? 93.801 26.126 -91.649 1.00 61.78 329 GLY A N 1
ATOM 2783 C CA . GLY A 1 329 ? 93.185 26.799 -90.491 1.00 61.78 329 GLY A CA 1
ATOM 2784 C C . GLY A 1 329 ? 91.896 26.173 -89.941 1.00 61.78 329 GLY A C 1
ATOM 2785 O O . GLY A 1 329 ? 91.235 26.790 -89.108 1.00 61.78 329 GLY A O 1
ATOM 2786 N N . ILE A 1 330 ? 91.522 24.964 -90.371 1.00 70.00 330 ILE A N 1
ATOM 2787 C CA . ILE A 1 330 ? 90.303 24.295 -89.896 1.00 70.00 330 ILE A CA 1
ATOM 2788 C C . ILE A 1 330 ? 90.409 23.882 -88.411 1.00 70.00 330 ILE A C 1
ATOM 2790 O O . ILE A 1 330 ? 91.376 23.258 -87.979 1.00 70.00 330 ILE A O 1
ATOM 2794 N N . SER A 1 331 ? 89.367 24.189 -87.627 1.00 75.06 331 SER A N 1
ATOM 2795 C CA . SER A 1 331 ? 89.223 23.761 -86.224 1.00 75.06 331 SER A CA 1
ATOM 2796 C C . SER A 1 331 ? 89.094 22.237 -86.087 1.00 75.06 331 SER A C 1
ATOM 2798 O O . SER A 1 331 ? 88.421 21.599 -86.895 1.00 75.06 331 SER A O 1
ATOM 2800 N N . THR A 1 332 ? 89.650 21.648 -85.021 1.00 75.62 332 THR A N 1
ATOM 2801 C CA . THR A 1 332 ? 89.614 20.195 -84.746 1.00 75.62 332 THR A CA 1
ATOM 2802 C C . THR A 1 332 ? 88.205 19.599 -84.840 1.00 75.62 332 THR A C 1
ATOM 2804 O O . THR A 1 332 ? 88.023 18.535 -85.423 1.00 75.62 332 THR A O 1
ATOM 2807 N N . ILE A 1 333 ? 87.192 20.313 -84.335 1.00 78.00 333 ILE A N 1
ATOM 2808 C CA . ILE A 1 333 ? 85.781 19.895 -84.412 1.00 78.00 333 ILE A CA 1
ATOM 2809 C C . ILE A 1 333 ? 85.310 19.797 -85.869 1.00 78.00 333 ILE A C 1
ATOM 2811 O O . ILE A 1 333 ? 84.637 18.840 -86.242 1.00 78.00 333 ILE A O 1
ATOM 2815 N N . HIS A 1 334 ? 85.690 20.759 -86.709 1.00 77.19 334 HIS A N 1
ATOM 2816 C CA . HIS A 1 334 ? 85.274 20.786 -88.106 1.00 77.19 334 HIS A CA 1
ATOM 2817 C C . HIS A 1 334 ? 86.033 19.746 -88.943 1.00 77.19 334 HIS A C 1
ATOM 2819 O O . HIS A 1 334 ? 85.421 19.094 -89.785 1.00 77.19 334 HIS A O 1
ATOM 2825 N N . MET A 1 335 ? 87.315 19.487 -88.641 1.00 77.12 335 MET A N 1
ATOM 2826 C CA . MET A 1 335 ? 88.051 18.357 -89.227 1.00 77.12 335 MET A CA 1
ATOM 2827 C C . MET A 1 335 ? 87.339 17.021 -88.948 1.00 77.12 335 MET A C 1
ATOM 2829 O O . MET A 1 335 ? 87.139 16.232 -89.872 1.00 77.12 335 MET A O 1
ATOM 2833 N N . LEU A 1 336 ? 86.896 16.787 -87.703 1.00 81.19 336 LEU A N 1
ATOM 2834 C CA . LEU A 1 336 ? 86.125 15.590 -87.338 1.00 81.19 336 LEU A CA 1
ATOM 2835 C C . LEU A 1 336 ? 84.788 15.508 -88.092 1.00 81.19 336 LEU A C 1
ATOM 2837 O O . LEU A 1 336 ? 84.485 14.462 -88.662 1.00 81.19 336 LEU A O 1
ATOM 2841 N N . GLN A 1 337 ? 84.030 16.606 -88.174 1.00 80.75 337 GLN A N 1
ATOM 2842 C CA . GLN A 1 337 ? 82.760 16.656 -88.916 1.00 80.75 337 GLN A CA 1
ATOM 2843 C C . GLN A 1 337 ? 82.926 16.325 -90.409 1.00 80.75 337 GLN A C 1
ATOM 2845 O O . GLN A 1 337 ? 82.093 15.623 -90.985 1.00 80.75 337 GLN A O 1
ATOM 2850 N N . THR A 1 338 ? 83.993 16.796 -91.066 1.00 79.75 338 THR A N 1
ATOM 2851 C CA . THR A 1 338 ? 84.231 16.468 -92.482 1.00 79.75 338 THR A CA 1
ATOM 2852 C C . THR A 1 338 ? 84.595 14.992 -92.670 1.00 79.75 338 THR A C 1
ATOM 2854 O O . THR A 1 338 ? 84.106 14.361 -93.610 1.00 79.75 338 THR A O 1
ATOM 2857 N N . ILE A 1 339 ? 85.404 14.419 -91.768 1.00 82.00 339 ILE A N 1
ATOM 2858 C CA . ILE A 1 339 ? 85.724 12.980 -91.760 1.00 82.00 339 ILE A CA 1
ATOM 2859 C C . ILE A 1 339 ? 84.440 12.157 -91.578 1.00 82.00 339 ILE A C 1
ATOM 2861 O O . ILE A 1 339 ? 84.190 11.226 -92.344 1.00 82.00 339 ILE A O 1
ATOM 2865 N N . GLU A 1 340 ? 83.589 12.536 -90.623 1.00 83.06 340 GLU A N 1
ATOM 2866 C CA . GLU A 1 340 ? 82.305 11.885 -90.350 1.00 83.06 340 GLU A CA 1
ATOM 2867 C C . GLU A 1 340 ? 81.381 11.906 -91.582 1.00 83.06 340 GLU A C 1
ATOM 2869 O O . GLU A 1 340 ? 80.846 10.870 -91.984 1.00 83.06 340 GLU A O 1
ATOM 2874 N N . ASN A 1 341 ? 81.251 13.057 -92.247 1.00 83.25 341 ASN A N 1
ATOM 2875 C CA . ASN A 1 341 ? 80.458 13.189 -93.472 1.00 83.25 341 ASN A CA 1
ATOM 2876 C C . ASN A 1 341 ? 81.020 12.345 -94.629 1.00 83.25 341 ASN A C 1
ATOM 2878 O O . ASN A 1 341 ? 80.250 11.762 -95.399 1.00 83.25 341 ASN A O 1
ATOM 2882 N N . LYS A 1 342 ? 82.349 12.214 -94.741 1.00 81.88 342 LYS A N 1
ATOM 2883 C CA . LYS A 1 342 ? 82.973 11.344 -95.748 1.00 81.88 342 LYS A CA 1
ATOM 2884 C C . LYS A 1 342 ? 82.693 9.864 -95.474 1.00 81.88 342 LYS A C 1
ATOM 2886 O O . LYS A 1 342 ? 82.391 9.134 -96.416 1.00 81.88 342 LYS A O 1
ATOM 2891 N N . ILE A 1 343 ? 82.730 9.437 -94.210 1.00 84.38 343 ILE A N 1
ATOM 2892 C CA . ILE A 1 343 ? 82.369 8.072 -93.795 1.00 84.38 343 ILE A CA 1
ATOM 2893 C C . ILE A 1 343 ? 80.892 7.788 -94.105 1.00 84.38 343 ILE A C 1
ATOM 2895 O O . ILE A 1 343 ? 80.596 6.781 -94.745 1.00 84.38 343 ILE A O 1
ATOM 2899 N N . LYS A 1 344 ? 79.974 8.704 -93.759 1.00 83.25 344 LYS A N 1
ATOM 2900 C CA . LYS A 1 344 ? 78.539 8.588 -94.088 1.00 83.25 344 LYS A CA 1
ATOM 2901 C C . LYS A 1 344 ? 78.294 8.454 -95.596 1.00 83.25 344 LYS A C 1
ATOM 2903 O O . LYS A 1 344 ? 77.523 7.597 -96.015 1.00 83.25 344 LYS A O 1
ATOM 2908 N N . SER A 1 345 ? 78.987 9.246 -96.418 1.00 81.94 345 SER A N 1
ATOM 2909 C CA . SER A 1 345 ? 78.900 9.151 -97.883 1.00 81.94 345 SER A CA 1
ATOM 2910 C C . SER A 1 345 ? 79.364 7.791 -98.419 1.00 81.94 345 SER A C 1
ATOM 2912 O O . SER A 1 345 ? 78.722 7.255 -99.319 1.00 81.94 345 SER A O 1
ATOM 2914 N N . LEU A 1 346 ? 80.446 7.223 -97.875 1.00 85.12 346 LEU A N 1
ATOM 2915 C CA . LEU A 1 346 ? 80.947 5.908 -98.289 1.00 85.12 346 LEU A CA 1
ATOM 2916 C C . LEU A 1 346 ? 80.004 4.772 -97.868 1.00 85.12 346 LEU A C 1
ATOM 2918 O O . LEU A 1 346 ? 79.756 3.873 -98.666 1.00 85.12 346 LEU A O 1
ATOM 2922 N N . LEU A 1 347 ? 79.442 4.836 -96.656 1.00 81.50 347 LEU A N 1
ATOM 2923 C CA . LEU A 1 347 ? 78.465 3.855 -96.173 1.00 81.50 347 LEU A CA 1
ATOM 2924 C C . LEU A 1 347 ? 77.187 3.857 -97.022 1.00 81.50 347 LEU A C 1
ATOM 2926 O O . LEU A 1 347 ? 76.749 2.794 -97.447 1.00 81.50 347 LEU A O 1
ATOM 2930 N N . ASN A 1 348 ? 76.656 5.034 -97.367 1.00 85.25 348 ASN A N 1
ATOM 2931 C CA . ASN A 1 348 ? 75.461 5.145 -98.210 1.00 85.25 348 ASN A CA 1
ATOM 2932 C C . ASN A 1 348 ? 75.663 4.541 -99.618 1.00 85.25 348 ASN A C 1
ATOM 2934 O O . ASN A 1 348 ? 74.749 3.936 -100.173 1.00 85.25 348 ASN A O 1
ATOM 2938 N N . ILE A 1 349 ? 76.871 4.671 -100.186 1.00 82.62 349 ILE A N 1
ATOM 2939 C CA . ILE A 1 349 ? 77.231 4.044 -101.471 1.00 82.62 349 ILE A CA 1
ATOM 2940 C C . ILE A 1 349 ? 77.269 2.514 -101.348 1.00 82.62 349 ILE A C 1
ATOM 2942 O O . ILE A 1 349 ? 76.828 1.832 -102.267 1.00 82.62 349 ILE A O 1
ATOM 2946 N N . ILE A 1 350 ? 77.777 1.976 -100.233 1.00 79.38 350 ILE A N 1
ATOM 2947 C CA . ILE A 1 350 ? 77.809 0.527 -99.965 1.00 79.38 350 ILE A CA 1
ATOM 2948 C C . ILE A 1 350 ? 76.386 -0.029 -99.802 1.00 79.38 350 ILE A C 1
ATOM 2950 O O . ILE A 1 350 ? 76.081 -1.085 -100.349 1.00 79.38 350 ILE A O 1
ATOM 2954 N N . GLU A 1 351 ? 75.515 0.689 -99.092 1.00 79.56 351 GLU A N 1
ATOM 2955 C CA . GLU A 1 351 ? 74.143 0.263 -98.777 1.00 79.56 351 GLU A CA 1
ATOM 2956 C C . GLU A 1 351 ? 73.225 0.170 -100.012 1.00 79.56 351 GLU A C 1
ATOM 2958 O O . GLU A 1 351 ? 72.307 -0.646 -100.034 1.00 79.56 351 GLU A O 1
ATOM 2963 N N . HIS A 1 352 ? 73.504 0.948 -101.065 1.00 76.81 352 HIS A N 1
ATOM 2964 C CA . HIS A 1 352 ? 72.683 1.023 -102.283 1.00 76.81 352 HIS A CA 1
ATOM 2965 C C . HIS A 1 352 ? 73.284 0.302 -103.507 1.00 76.81 352 HIS A C 1
ATOM 2967 O O . HIS A 1 352 ? 72.815 0.507 -104.630 1.00 76.81 352 HIS A O 1
ATOM 2973 N N . MET A 1 353 ? 74.317 -0.534 -103.340 1.00 75.06 353 MET A N 1
ATOM 2974 C CA . MET A 1 353 ? 74.817 -1.358 -104.449 1.00 75.06 353 MET A CA 1
ATOM 2975 C C . MET A 1 353 ? 73.830 -2.480 -104.795 1.00 75.06 353 MET A C 1
ATOM 2977 O O . MET A 1 353 ? 73.345 -3.184 -103.912 1.00 75.06 353 MET A O 1
ATOM 2981 N N . ASP A 1 354 ? 73.569 -2.688 -106.090 1.00 74.25 354 ASP A N 1
ATOM 2982 C CA . ASP A 1 354 ? 72.710 -3.782 -106.555 1.00 74.25 354 ASP A CA 1
ATOM 2983 C C . ASP A 1 354 ? 73.312 -5.140 -106.159 1.00 74.25 354 ASP A C 1
ATOM 2985 O O . ASP A 1 354 ? 74.365 -5.553 -106.656 1.00 74.25 354 ASP A O 1
ATOM 2989 N N . SER A 1 355 ? 72.615 -5.846 -105.267 1.00 73.44 355 SER A N 1
ATOM 2990 C CA . SER A 1 355 ? 73.020 -7.151 -104.746 1.00 73.44 355 SER A CA 1
ATOM 2991 C C . SER A 1 355 ? 73.232 -8.190 -105.855 1.00 73.44 355 SER A C 1
ATOM 2993 O O . SER A 1 355 ? 74.120 -9.033 -105.725 1.00 73.44 355 SER A O 1
ATOM 2995 N N . SER A 1 356 ? 72.502 -8.106 -106.975 1.00 75.06 356 SER A N 1
ATOM 2996 C CA . SER A 1 356 ? 72.710 -8.996 -108.123 1.00 75.06 356 SER A CA 1
ATOM 2997 C C . SER A 1 356 ? 74.053 -8.728 -108.807 1.00 75.06 356 SER A C 1
ATOM 2999 O O . SER A 1 356 ? 74.794 -9.667 -109.097 1.00 75.06 356 SER A O 1
ATOM 3001 N N . ALA A 1 357 ? 74.405 -7.456 -109.012 1.00 77.88 357 ALA A N 1
ATOM 3002 C CA . ALA A 1 357 ? 75.679 -7.062 -109.611 1.00 77.88 357 ALA A CA 1
ATOM 3003 C C . ALA A 1 357 ? 76.871 -7.364 -108.683 1.00 77.88 357 ALA A C 1
ATOM 3005 O O . ALA A 1 357 ? 77.915 -7.821 -109.149 1.00 77.88 357 ALA A O 1
ATOM 3006 N N . VAL A 1 358 ? 76.709 -7.175 -107.367 1.00 78.38 358 VAL A N 1
ATOM 3007 C CA . VAL A 1 358 ? 77.720 -7.555 -106.364 1.00 78.38 358 VAL A CA 1
ATOM 3008 C C . VAL A 1 358 ? 77.932 -9.070 -106.359 1.00 78.38 358 VAL A C 1
ATOM 3010 O O . VAL A 1 358 ? 79.075 -9.518 -106.414 1.00 78.38 358 VAL A O 1
ATOM 3013 N N . MET A 1 359 ? 76.857 -9.864 -106.375 1.00 76.12 359 MET A N 1
ATOM 3014 C CA . MET A 1 359 ? 76.930 -11.328 -106.406 1.00 76.12 359 MET A CA 1
ATOM 3015 C C . MET A 1 359 ? 77.541 -11.855 -107.714 1.00 76.12 359 MET A C 1
ATOM 3017 O O . MET A 1 359 ? 78.308 -12.817 -107.692 1.00 76.12 359 MET A O 1
ATOM 3021 N N . GLU A 1 360 ? 77.248 -11.229 -108.857 1.00 78.19 360 GLU A N 1
ATOM 3022 C CA . GLU A 1 360 ? 77.872 -11.579 -110.136 1.00 78.19 360 GLU A CA 1
ATOM 3023 C C . GLU A 1 360 ? 79.362 -11.207 -110.164 1.00 78.19 360 GLU A C 1
ATOM 3025 O O . GLU A 1 360 ? 80.183 -12.029 -110.575 1.00 78.19 360 GLU A O 1
ATOM 3030 N N . ALA A 1 361 ? 79.739 -10.031 -109.654 1.00 79.94 361 ALA A N 1
ATOM 3031 C CA . ALA A 1 361 ? 81.134 -9.609 -109.536 1.00 79.94 361 ALA A CA 1
ATOM 3032 C C . ALA A 1 361 ? 81.933 -10.485 -108.553 1.00 79.94 361 ALA A C 1
ATOM 3034 O O . ALA A 1 361 ? 83.074 -10.853 -108.845 1.00 79.94 361 ALA A O 1
ATOM 3035 N N . GLU A 1 362 ? 81.340 -10.872 -107.421 1.00 80.69 362 GLU A N 1
ATOM 3036 C CA . GLU A 1 362 ? 81.939 -11.795 -106.456 1.00 80.69 362 GLU A CA 1
ATOM 3037 C C . GLU A 1 362 ? 82.105 -13.191 -107.065 1.00 80.69 362 GLU A C 1
ATOM 3039 O O . GLU A 1 362 ? 83.206 -13.739 -107.047 1.00 80.69 362 GLU A O 1
ATOM 3044 N N . LYS A 1 363 ? 81.068 -13.722 -107.724 1.00 81.44 363 LYS A N 1
ATOM 3045 C CA . LYS A 1 363 ? 81.128 -14.993 -108.459 1.00 81.44 363 LYS A CA 1
ATOM 3046 C C . LYS A 1 363 ? 82.153 -14.958 -109.594 1.00 81.44 363 LYS A C 1
ATOM 3048 O O . LYS A 1 363 ? 82.840 -15.954 -109.813 1.00 81.44 363 LYS A O 1
ATOM 3053 N N . PHE A 1 364 ? 82.294 -13.841 -110.310 1.00 81.00 364 PHE A N 1
ATOM 3054 C CA . PHE A 1 364 ? 83.310 -13.670 -111.350 1.00 81.00 364 PHE A CA 1
ATOM 3055 C C . PHE A 1 364 ? 84.718 -13.660 -110.746 1.00 81.00 364 PHE A C 1
ATOM 3057 O O . PHE A 1 364 ? 85.564 -14.448 -111.168 1.00 81.00 364 PHE A O 1
ATOM 3064 N N . ARG A 1 365 ? 84.950 -12.843 -109.710 1.00 83.69 365 ARG A N 1
ATOM 3065 C CA . ARG A 1 365 ? 86.218 -12.778 -108.967 1.00 83.69 365 ARG A CA 1
ATOM 3066 C C . ARG A 1 365 ? 86.593 -14.137 -108.383 1.00 83.69 365 ARG A C 1
ATOM 3068 O O . ARG A 1 365 ? 87.739 -14.557 -108.526 1.00 83.69 365 ARG A O 1
ATOM 3075 N N . GLU A 1 366 ? 85.659 -14.839 -107.752 1.00 83.94 366 GLU A N 1
ATOM 3076 C CA . GLU A 1 366 ? 85.927 -16.140 -107.145 1.00 83.94 366 GLU A CA 1
ATOM 3077 C C . GLU A 1 366 ? 86.162 -17.224 -108.207 1.00 83.94 366 GLU A C 1
ATOM 3079 O O . GLU A 1 366 ? 87.088 -18.025 -108.072 1.00 83.94 366 GLU A O 1
ATOM 3084 N N . ASN A 1 367 ? 85.424 -17.207 -109.323 1.00 84.25 367 ASN A N 1
ATOM 3085 C CA . ASN A 1 367 ? 85.735 -18.053 -110.476 1.00 84.25 367 ASN A CA 1
ATOM 3086 C C . ASN A 1 367 ? 87.134 -17.757 -111.040 1.00 84.25 367 ASN A C 1
ATOM 3088 O O . ASN A 1 367 ? 87.850 -18.701 -111.370 1.00 84.25 367 ASN A O 1
ATOM 3092 N N . SER A 1 368 ? 87.554 -16.488 -111.121 1.00 82.75 368 SER A N 1
ATOM 3093 C CA . SER A 1 368 ? 88.910 -16.112 -111.545 1.00 82.75 368 SER A CA 1
ATOM 3094 C C . SER A 1 368 ? 89.980 -16.615 -110.571 1.00 82.75 368 SER A C 1
ATOM 3096 O O . SER A 1 368 ? 90.962 -17.203 -111.018 1.00 82.75 368 SER A O 1
ATOM 3098 N N . ILE A 1 369 ? 89.781 -16.463 -109.256 1.00 84.69 369 ILE A N 1
ATOM 3099 C CA . ILE A 1 369 ? 90.697 -16.983 -108.223 1.00 84.69 369 ILE A CA 1
ATOM 3100 C C . ILE A 1 369 ? 90.824 -18.508 -108.348 1.00 84.69 369 ILE A C 1
ATOM 3102 O O . ILE A 1 369 ? 91.926 -19.022 -108.544 1.00 84.69 369 ILE A O 1
ATOM 3106 N N . ARG A 1 370 ? 89.696 -19.231 -108.363 1.00 84.38 370 ARG A N 1
ATOM 3107 C CA . ARG A 1 370 ? 89.668 -20.695 -108.524 1.00 84.38 370 ARG A CA 1
ATOM 3108 C C . ARG A 1 370 ? 90.274 -21.150 -109.861 1.00 84.38 370 ARG A C 1
ATOM 3110 O O . ARG A 1 370 ? 90.833 -22.243 -109.937 1.00 84.38 370 ARG A O 1
ATOM 3117 N N . ALA A 1 371 ? 90.168 -20.356 -110.930 1.00 84.38 371 ALA A N 1
ATOM 3118 C CA . ALA A 1 371 ? 90.784 -20.662 -112.224 1.00 84.38 371 ALA A CA 1
ATOM 3119 C C . ALA A 1 371 ? 92.316 -20.533 -112.183 1.00 84.38 371 ALA A C 1
ATOM 3121 O O . ALA A 1 371 ? 93.004 -21.422 -112.688 1.00 84.38 371 ALA A O 1
ATOM 3122 N N . ILE A 1 372 ? 92.839 -19.485 -111.536 1.00 86.88 372 ILE A N 1
ATOM 3123 C CA . ILE A 1 372 ? 94.280 -19.286 -111.311 1.00 86.88 372 ILE A CA 1
ATOM 3124 C C . ILE A 1 372 ? 94.849 -20.444 -110.474 1.00 86.88 372 ILE A C 1
ATOM 3126 O O . ILE A 1 372 ? 95.833 -21.067 -110.873 1.00 86.88 372 ILE A O 1
ATOM 3130 N N . GLU A 1 373 ? 94.187 -20.813 -109.372 1.00 85.12 373 GLU A N 1
ATOM 3131 C CA . GLU A 1 373 ? 94.595 -21.946 -108.525 1.00 85.12 373 GLU A CA 1
ATOM 3132 C C . GLU A 1 373 ? 94.601 -23.283 -109.284 1.00 85.12 373 GLU A C 1
ATOM 3134 O O . GLU A 1 373 ? 95.544 -24.070 -109.166 1.00 85.12 373 GLU A O 1
ATOM 3139 N N . ARG A 1 374 ? 93.578 -23.544 -110.113 1.00 86.62 374 ARG A N 1
ATOM 3140 C CA . ARG A 1 374 ? 93.519 -24.748 -110.963 1.00 86.62 374 ARG A CA 1
ATOM 3141 C C . ARG A 1 374 ? 94.655 -24.789 -111.983 1.00 86.62 374 ARG A C 1
ATOM 3143 O O . ARG A 1 374 ? 95.251 -25.851 -112.164 1.00 86.62 374 ARG A O 1
ATOM 3150 N N . GLN A 1 375 ? 94.958 -23.670 -112.645 1.00 84.50 375 GLN A N 1
ATOM 3151 C CA . GLN A 1 375 ? 96.066 -23.598 -113.602 1.00 84.50 375 GLN A CA 1
ATOM 3152 C C . GLN A 1 375 ? 97.412 -23.867 -112.926 1.00 84.50 375 GLN A C 1
ATOM 3154 O O . GLN A 1 375 ? 98.189 -24.680 -113.430 1.00 84.50 375 GLN A O 1
ATOM 3159 N N . GLU A 1 376 ? 97.665 -23.255 -111.768 1.00 85.25 376 GLU A N 1
ATOM 3160 C CA . GLU A 1 376 ? 98.914 -23.453 -111.034 1.00 85.25 376 GLU A CA 1
ATOM 3161 C C . GLU A 1 376 ? 99.056 -24.900 -110.531 1.00 85.25 376 GLU A C 1
ATOM 3163 O O . GLU A 1 376 ? 100.120 -25.501 -110.686 1.00 85.25 376 GLU A O 1
ATOM 3168 N N . LYS A 1 377 ? 97.973 -25.528 -110.051 1.00 88.31 377 LYS A N 1
ATOM 3169 C CA . LYS A 1 377 ? 97.998 -26.945 -109.654 1.00 88.31 377 LYS A CA 1
ATOM 3170 C C . LYS A 1 377 ? 98.298 -27.885 -110.830 1.00 88.31 377 LYS A C 1
ATOM 3172 O O . LYS A 1 377 ? 99.140 -28.772 -110.699 1.00 88.31 377 LYS A O 1
ATOM 3177 N N . ILE A 1 378 ? 97.679 -27.669 -111.997 1.00 85.62 378 ILE A N 1
ATOM 3178 C CA . ILE A 1 378 ? 97.973 -28.446 -113.218 1.00 85.62 378 ILE A CA 1
ATOM 3179 C C . ILE A 1 378 ? 99.435 -28.250 -113.650 1.00 85.62 378 ILE A C 1
ATOM 3181 O O . ILE A 1 378 ? 100.089 -29.207 -114.072 1.00 85.62 378 ILE A O 1
ATOM 3185 N N . ARG A 1 379 ? 99.972 -27.029 -113.533 1.00 84.69 379 ARG A N 1
ATOM 3186 C CA . ARG A 1 379 ? 101.380 -26.730 -113.836 1.00 84.69 379 ARG A CA 1
ATOM 3187 C C . ARG A 1 379 ? 102.323 -27.512 -112.917 1.00 84.69 379 ARG A C 1
ATOM 3189 O O . ARG A 1 379 ? 103.269 -28.125 -113.407 1.00 84.69 379 ARG A O 1
ATOM 3196 N N . GLN A 1 380 ? 102.037 -27.549 -111.616 1.00 84.19 380 GLN A N 1
ATOM 3197 C CA . GLN A 1 380 ? 102.812 -28.315 -110.634 1.00 84.19 380 GLN A CA 1
ATOM 3198 C C . GLN A 1 380 ? 102.748 -29.829 -110.896 1.00 84.19 380 GLN A C 1
ATOM 3200 O O . GLN A 1 380 ? 103.788 -30.489 -110.910 1.00 84.19 380 GLN A O 1
ATOM 3205 N N . GLU A 1 381 ? 101.567 -30.387 -111.184 1.00 83.12 381 GLU A N 1
ATOM 3206 C CA . GLU A 1 381 ? 101.419 -31.814 -111.512 1.00 83.12 381 GLU A CA 1
ATOM 3207 C C . GLU A 1 381 ? 102.159 -32.208 -112.801 1.00 83.12 381 GLU A C 1
ATOM 3209 O O . GLU A 1 381 ? 102.788 -33.268 -112.837 1.00 83.12 381 GLU A O 1
ATOM 3214 N N . LYS A 1 382 ? 102.162 -31.352 -113.837 1.00 85.88 382 LYS A N 1
ATOM 3215 C CA . LYS A 1 382 ? 102.960 -31.578 -115.056 1.00 85.88 382 LYS A CA 1
ATOM 3216 C C . LYS A 1 382 ? 104.455 -31.656 -114.755 1.00 85.88 382 LYS A C 1
ATOM 3218 O O . LYS A 1 382 ? 105.078 -32.647 -115.125 1.00 85.88 382 LYS A O 1
ATOM 3223 N N . VAL A 1 383 ? 105.004 -30.685 -114.021 1.00 85.94 383 VAL A N 1
ATOM 3224 C CA . VAL A 1 383 ? 106.430 -30.667 -113.637 1.00 85.94 383 VAL A CA 1
ATOM 3225 C C . VAL A 1 383 ? 106.805 -31.914 -112.824 1.00 85.94 383 VAL A C 1
ATOM 3227 O O . VAL A 1 383 ? 107.841 -32.534 -113.069 1.00 85.94 383 VAL A O 1
ATOM 3230 N N . ILE A 1 384 ? 105.944 -32.344 -111.894 1.00 82.81 384 ILE A N 1
ATOM 3231 C CA . ILE A 1 384 ? 106.158 -33.570 -111.108 1.00 82.81 384 ILE A CA 1
ATOM 3232 C C . ILE A 1 384 ? 106.130 -34.821 -112.000 1.00 82.81 384 ILE A C 1
ATOM 3234 O O . ILE A 1 384 ? 106.957 -35.719 -111.820 1.00 82.81 384 ILE A O 1
ATOM 3238 N N . ASN A 1 385 ? 105.207 -34.903 -112.960 1.00 84.19 385 ASN A N 1
ATOM 3239 C CA . ASN A 1 385 ? 105.097 -36.048 -113.865 1.00 84.19 385 ASN A CA 1
ATOM 3240 C C . ASN A 1 385 ? 106.248 -36.112 -114.880 1.00 84.19 385 ASN A C 1
ATOM 3242 O O . ASN A 1 385 ? 106.774 -37.200 -115.108 1.00 84.19 385 ASN A O 1
ATOM 3246 N N . GLU A 1 386 ? 106.706 -34.980 -115.418 1.00 85.62 386 GLU A N 1
ATOM 3247 C CA . GLU A 1 386 ? 107.905 -34.906 -116.265 1.00 85.62 386 GLU A CA 1
ATOM 3248 C C . GLU A 1 386 ? 109.157 -35.356 -115.499 1.00 85.62 386 GLU A C 1
ATOM 3250 O O . GLU A 1 386 ? 109.898 -36.218 -115.978 1.00 85.62 386 GLU A O 1
ATOM 3255 N N . PHE A 1 387 ? 109.346 -34.878 -114.264 1.00 83.25 387 PHE A N 1
ATOM 3256 C CA . PHE A 1 387 ? 110.456 -35.303 -113.406 1.00 83.25 387 PHE A CA 1
ATOM 3257 C C . PHE A 1 387 ? 110.404 -36.807 -113.080 1.00 83.25 387 PHE A C 1
ATOM 3259 O O . PHE A 1 387 ? 111.425 -37.501 -113.126 1.00 83.25 387 PHE A O 1
ATOM 3266 N N . ARG A 1 388 ? 109.211 -37.351 -112.797 1.00 79.38 388 ARG A N 1
ATOM 3267 C CA . ARG A 1 388 ? 109.002 -38.800 -112.616 1.00 79.38 388 ARG A CA 1
ATOM 3268 C C . ARG A 1 388 ? 109.329 -39.581 -113.890 1.00 79.38 388 ARG A C 1
ATOM 3270 O O . ARG A 1 388 ? 109.999 -40.606 -113.801 1.00 79.38 388 ARG A O 1
ATOM 3277 N N . HIS A 1 389 ? 108.896 -39.102 -115.055 1.00 83.50 389 HIS A N 1
ATOM 3278 C CA . HIS A 1 389 ? 109.138 -39.753 -116.342 1.00 83.50 389 HIS A CA 1
ATOM 3279 C C . HIS A 1 389 ? 110.637 -39.807 -116.677 1.00 83.50 389 HIS A C 1
ATOM 3281 O O . HIS A 1 389 ? 111.159 -40.891 -116.937 1.00 83.50 389 HIS A O 1
ATOM 3287 N N . GLN A 1 390 ? 111.356 -38.685 -116.549 1.00 81.12 390 GLN A N 1
ATOM 3288 C CA . GLN A 1 390 ? 112.815 -38.633 -116.723 1.00 81.12 390 GLN A CA 1
ATOM 3289 C C . GLN A 1 390 ? 113.549 -39.582 -115.762 1.00 81.12 390 GLN A C 1
ATOM 3291 O O . GLN A 1 390 ? 114.442 -40.323 -116.175 1.00 81.12 390 GLN A O 1
ATOM 3296 N N . LYS A 1 391 ? 113.145 -39.625 -114.485 1.00 79.88 391 LYS A N 1
ATOM 3297 C CA . LYS A 1 391 ? 113.754 -40.521 -113.488 1.00 79.88 391 LYS A CA 1
ATOM 3298 C C . LYS A 1 391 ? 113.489 -42.004 -113.773 1.00 79.88 391 LYS A C 1
ATOM 3300 O O . LYS A 1 391 ? 114.333 -42.836 -113.444 1.00 79.88 391 LYS A O 1
ATOM 3305 N N . THR A 1 392 ? 112.352 -42.345 -114.380 1.00 76.00 392 THR A N 1
ATOM 3306 C CA . THR A 1 392 ? 112.065 -43.711 -114.843 1.00 76.00 392 THR A CA 1
ATOM 3307 C C . THR A 1 392 ? 112.911 -44.069 -116.061 1.00 76.00 392 THR A C 1
ATOM 3309 O O . THR A 1 392 ? 113.538 -45.124 -116.039 1.00 76.00 392 THR A O 1
ATOM 3312 N N . LEU A 1 393 ? 113.018 -43.181 -117.059 1.00 75.75 393 LEU A N 1
ATOM 3313 C CA . LEU A 1 393 ? 113.868 -43.386 -118.241 1.00 75.75 393 LEU A CA 1
ATOM 3314 C C . LEU A 1 393 ? 115.324 -43.693 -117.850 1.00 75.75 393 LEU A C 1
ATOM 3316 O O . LEU A 1 393 ? 115.872 -44.707 -118.282 1.00 75.75 393 LEU A O 1
ATOM 3320 N N . LEU A 1 394 ? 115.899 -42.889 -116.946 1.00 76.94 394 LEU A N 1
ATOM 3321 C CA . LEU A 1 394 ? 117.257 -43.081 -116.415 1.00 76.94 394 LEU A CA 1
ATOM 3322 C C . LEU A 1 394 ? 117.439 -44.388 -115.622 1.00 76.94 394 LEU A C 1
ATOM 3324 O O . LEU A 1 394 ? 118.552 -44.898 -115.527 1.00 76.94 394 LEU A O 1
ATOM 3328 N N . ARG A 1 395 ? 116.364 -44.942 -115.043 1.00 66.44 395 ARG A N 1
ATOM 3329 C CA . ARG A 1 395 ? 116.389 -46.252 -114.368 1.00 66.44 395 ARG A CA 1
ATOM 3330 C C . ARG A 1 395 ? 116.286 -47.411 -115.355 1.00 66.44 395 ARG A C 1
ATOM 3332 O O . ARG A 1 395 ? 116.931 -48.428 -115.142 1.00 66.44 395 ARG A O 1
ATOM 3339 N N . THR A 1 396 ? 115.507 -47.265 -116.426 1.00 69.69 396 THR A N 1
ATOM 3340 C CA . THR A 1 396 ? 115.380 -48.287 -117.479 1.00 69.69 396 THR A CA 1
ATOM 3341 C C . THR A 1 396 ? 116.590 -48.354 -118.412 1.00 69.69 396 THR A C 1
ATOM 3343 O O . THR A 1 396 ? 116.809 -49.388 -119.031 1.00 69.69 396 THR A O 1
ATOM 3346 N N . SER A 1 397 ? 117.395 -47.288 -118.502 1.00 63.59 397 SER A N 1
ATOM 3347 C CA . SER A 1 397 ? 118.629 -47.253 -119.301 1.00 63.59 397 SER A CA 1
ATOM 3348 C C . SER A 1 397 ? 119.890 -47.688 -118.539 1.00 63.59 397 SER A C 1
ATOM 3350 O O . SER A 1 397 ? 120.986 -47.583 -119.085 1.00 63.59 397 SER A O 1
ATOM 3352 N N . ALA A 1 398 ? 119.772 -48.125 -117.281 1.00 63.25 398 ALA A N 1
ATOM 3353 C CA . ALA A 1 398 ? 120.909 -48.555 -116.470 1.00 63.25 398 ALA A CA 1
ATOM 3354 C C . ALA A 1 398 ? 121.166 -50.072 -116.642 1.00 63.25 398 ALA A C 1
ATOM 3356 O O . ALA A 1 398 ? 120.289 -50.868 -116.300 1.00 63.25 398 ALA A O 1
ATOM 3357 N N . PRO A 1 399 ? 122.341 -50.501 -117.149 1.00 61.09 399 PRO A N 1
ATOM 3358 C CA . PRO A 1 399 ? 122.689 -51.920 -117.241 1.00 61.09 399 PRO A CA 1
ATOM 3359 C C . PRO A 1 399 ? 122.940 -52.543 -115.849 1.00 61.09 399 PRO A C 1
ATOM 3361 O O . PRO A 1 399 ? 123.244 -51.823 -114.894 1.00 61.09 399 PRO A O 1
ATOM 3364 N N . PRO A 1 400 ? 122.818 -53.877 -115.704 1.00 55.34 400 PRO A N 1
ATOM 3365 C CA . PRO A 1 400 ? 122.947 -54.552 -114.414 1.00 55.34 400 PRO A CA 1
ATOM 3366 C C . PRO A 1 400 ? 124.389 -54.548 -113.879 1.00 55.34 400 PRO A C 1
ATOM 3368 O O . PRO A 1 400 ? 125.354 -54.626 -114.636 1.00 55.34 400 PRO A O 1
ATOM 3371 N N . TYR A 1 401 ? 124.520 -54.506 -112.550 1.00 50.72 401 TYR A N 1
ATOM 3372 C CA . TYR A 1 401 ? 125.802 -54.514 -111.838 1.00 50.72 401 TYR A CA 1
ATOM 3373 C C . TYR A 1 401 ? 126.670 -55.744 -112.162 1.00 50.72 401 TYR A C 1
ATOM 3375 O O . TYR A 1 401 ? 126.216 -56.882 -112.038 1.00 50.72 401 TYR A O 1
ATOM 3383 N N . GLN A 1 402 ? 127.959 -55.510 -112.418 1.00 47.38 402 GLN A N 1
ATOM 3384 C CA . GLN A 1 402 ? 129.026 -56.498 -112.235 1.00 47.38 402 GLN A CA 1
ATOM 3385 C C . GLN A 1 402 ? 129.883 -56.133 -111.014 1.00 47.38 402 GLN A C 1
ATOM 3387 O O . GLN A 1 402 ? 130.012 -54.962 -110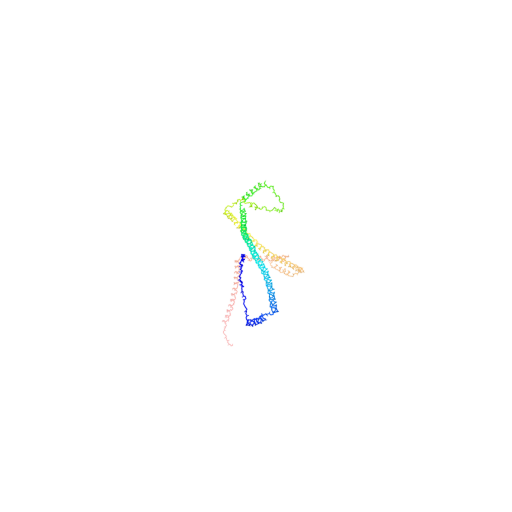.657 1.00 47.38 402 GLN A O 1
ATOM 3392 N N . LYS A 1 403 ? 130.473 -57.152 -110.379 1.00 53.06 403 LYS A N 1
ATOM 3393 C CA . LYS A 1 403 ? 131.593 -57.013 -109.441 1.00 53.06 403 LYS A CA 1
ATOM 3394 C C . LYS A 1 403 ? 132.867 -57.493 -110.132 1.00 53.06 403 LYS A C 1
ATOM 3396 O O . LYS A 1 403 ? 132.878 -58.647 -110.555 1.00 53.06 403 LYS A O 1
ATOM 3401 N N . VAL A 1 404 ? 133.890 -56.641 -110.160 1.00 49.69 404 VAL A N 1
ATOM 3402 C CA . VAL A 1 404 ? 135.341 -56.868 -109.962 1.00 49.69 404 VAL A CA 1
ATOM 3403 C C . VAL A 1 404 ? 136.019 -55.518 -110.185 1.00 49.69 404 VAL A C 1
ATOM 3405 O O . VAL A 1 404 ? 135.648 -54.851 -111.174 1.00 49.69 404 VAL A O 1
#

Sequence (404 aa):
MFCHNETNKILDETDSWSNDNNQLLTNSDRLWIITHIQNRRRDRQSLQDYVRKNKEIFKIQYILNIKYEEIESWENHLHQEENTLAKAEKHIGEDLTLFDQFLDACNRNANEAAFRVEEESRKKDELINEIKRLQKTLVSYHNDHNHLTDILKQSRRYQQFLFKFAPKEWRADIVQQWKSNEIENNQSSELMSIPNEQIDIKFYNDSHAITNENYSVYFTKPEQLLDIFTEMEEKSLPLVEKSQYTSEILDRIHSTIKNTISEHNHEVEQLKIKINQFEEVIKQEIEREISCQHILAQCKNEKNDPLIEQIKNTTEILYKKHIISNDMGISTIHMLQTIENKIKSLLNIIEHMDSSAVMEAEKFRENSIRAIERQEKIRQEKVINEFRHQKTLLRTSAPPYQKV

Organism: NCBI:txid392030